Protein AF-A0A9P0NJ18-F1 (afdb_monomer)

Sequence (605 aa):
MSLKVFKEHAELFPIRDVPAVVAVFRRELEKKEPDLLLLSLVAGAIENTMTSVRPTTEVSVAVTTETNFDFDQAPLRLPDVELHIVEALYTKFYSVIKSSIDPLHFDERDGHASRELVKRVSDVIWNTLTRSYYKDRAHLQSMYSYLTGSKLDCFGVAFAVVAACQILGYNDVHLALSEDHAWVVFGPDGSENAEVTWHGKGNEDKRGQKIKDSGPGHRSWLYVNGHPVVCNRHMEVSALVSSINPSINQSNDALEVATLQKHLLWLLYDEGHLSKFPLALGNLGDLEELNATPGRPHCTILFEEAISAARIYYNDMFVYPYTYQGGYFYRHNMIKDAFASWANASQVISKYNFSKDDEELYKEMMDIAYELIPYSLKEMTCGKSRSILNNPQCYAYVLLIYDGLCLWEEDGTTPVLHIKWAKHFINSISKFDDSVRTRLIILEPKDSENDTDLIQDYHDNNMNNNNRPLPKEILNTIPGTEEETKSELHPGIEALTAACSERILNREFLLQGGGEPFVGSSDSLPIPTTTPQTPILETTIKDDEPETKIVLKSKKMRSMKDLLIAKKLNTQAISLQMSAQSQGGKRHAPRDTAEPISRRSRRNN

Mean predicted aligned error: 14.31 Å

InterPro domains:
  IPR007747 Menin [PF05053] (9-520)
  IPR007747 Menin [PF05053] (550-587)
  IPR007747 Menin [PTHR12693] (7-602)
  IPR007747 Menin [cd14456] (8-442)

pLDDT: mean 77.74, std 24.35, range [24.2, 98.56]

Nearest PDB structures (foldseek):
  6wnh-assembly1_A  TM=9.252E-01  e=2.766E-39  Homo sapiens
  6s2k-assembly2_B  TM=9.637E-01  e=8.657E-37  Homo sapiens
  3u85-assembly1_A  TM=9.269E-01  e=7.605E-37  Homo sapiens
  3u84-assembly3_B-2  TM=9.242E-01  e=2.240E-36  Homo sapiens
  3re2-assembly1_A  TM=9.455E-01  e=1.836E-34  Nematostella vectensis

Secondary structure (DSSP, 8-state):
-HHHHHHHHGGGPSEEEHHHHHHHHHHHHTSSS--HHHHHHHHHHHHHHHHHS-----------TTS---TTTS--EEEEE-HHHHHHHHHHHHHHHHHH--GGGSTTSTTPPPHHHHHHHHHHHHHHS-SS--TT-SS-SSHHHHHHHS---HHHHHHHHHHHHHHHT-TT-EEEE-SS-EEEEESTTS-EEE--S--TT-----TTPPP---STT---TTTGGG--EE--HHHHHHHHHHT---EEETTEE-HHHHHHHHHHHHHHHHTTTTTT-HHHHHHHHHHHHHSPPTTSPPHHHHHHHHHHHHHHHHTT--SHHHHHHHHHHHHTT-HHHHHHHHHHHHHHHTTS---TT-HHHHHHHHHIIIIIHHHHHHHHHHSS-TTTTT-HHHHHHHHHHHHHHHHHHTT-SS----HHHHHHHHHHHTTS-HHHHTTEEEEPP-----SS-SS-----------------------------------HHHHHHHHHHHS-PBPHHHHHHS-S-SBS---S--------------S----TT-SSEEEE--SHHHHHTHHHHHSSS--HHHHHHHHHT-SS----------------------

Solvent-accessible surface area (backbone atoms only — not comparable to full-atom values): 35773 Å² total; per-residue (Å²): 111,70,77,58,64,51,63,78,47,50,87,55,44,62,28,42,36,55,70,44,50,48,50,55,50,50,63,31,63,76,40,91,73,46,59,56,57,61,55,30,34,56,54,28,48,51,39,44,42,59,41,75,58,56,72,89,70,83,74,80,74,79,84,58,99,83,60,90,74,59,78,89,73,58,85,62,72,45,75,76,45,48,57,71,59,55,52,50,52,52,52,51,52,53,49,55,49,63,72,74,48,67,64,83,84,55,63,86,47,90,72,33,57,44,69,68,53,55,34,48,48,28,47,54,58,57,72,61,36,60,94,78,73,76,56,90,47,84,82,17,56,29,58,31,27,34,75,77,64,24,38,52,24,46,56,18,41,25,50,50,38,36,39,50,34,47,75,73,62,25,78,46,47,28,51,29,34,38,92,80,41,42,28,36,27,20,30,99,80,50,79,41,52,29,32,45,38,70,70,86,89,66,89,74,86,53,54,51,37,64,78,86,49,80,52,94,89,51,32,40,59,54,50,27,57,70,42,48,48,72,37,54,63,65,34,48,51,47,49,55,51,60,61,62,68,30,60,54,52,102,88,45,63,29,64,65,45,47,51,40,38,46,54,50,47,51,54,36,46,76,73,54,51,39,66,76,32,29,68,49,28,31,52,47,16,54,50,31,65,76,55,67,58,91,95,55,84,57,34,68,56,31,25,51,47,9,42,48,25,24,43,75,78,28,76,44,49,63,41,62,32,27,46,52,46,15,49,53,26,46,77,71,70,38,51,66,59,14,39,47,27,40,19,52,22,20,52,31,46,34,72,26,31,41,54,88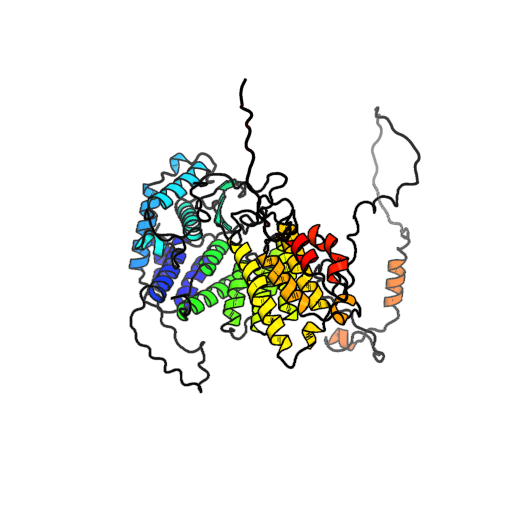,81,41,53,67,64,50,49,53,53,44,45,44,52,61,45,52,50,42,49,54,57,51,52,34,71,75,45,95,57,51,64,58,55,61,32,39,59,52,55,48,24,56,52,41,28,53,23,13,53,48,29,15,29,47,93,26,91,47,87,72,56,42,67,64,54,30,51,39,49,50,57,47,60,67,68,41,49,45,82,24,38,55,50,45,42,79,45,78,70,77,74,91,74,81,90,76,83,86,79,83,86,81,87,84,79,83,84,88,80,92,80,86,82,89,83,90,89,80,86,88,82,89,83,88,82,90,80,92,75,86,74,85,73,60,72,70,57,56,55,51,52,54,68,63,69,80,61,62,68,29,71,57,28,79,74,70,78,54,76,64,66,49,74,78,91,85,77,95,74,88,82,86,80,89,66,88,80,72,89,80,80,87,69,70,71,60,98,84,56,101,59,44,47,46,70,53,80,18,72,60,53,49,77,37,50,71,50,67,38,33,76,70,69,52,63,68,61,53,35,35,58,54,32,65,56,83,72,81,81,78,77,81,74,83,88,78,92,81,87,90,83,88,82,89,82,87,85,86,134

Foldseek 3Di:
DLVVLLVVLVVLAQPWALVSLLVLVLVQLVDQFRQLQLNLQVLLVQLCCLQPVDDPPPPPPPPDVPDPPPLVPDGPTTPGRGSVVSSVLVVVLLCLLCVQDDCVVQPPAVLWGDLVNLLSLLCSLVVQADPDDDQPDPSQQGSNCCSPPSGHHQNNSQLSSQSSCVSVVNLQWWWWDAPQHIWIFIDDVSPFTFRSGDADPDPDDRGSPGDDLDDVLAFDRRCLSVQTPTDHNLLSSLVSLLSQFQDNDPPDGRSRSLVSSLSNLVSCVVVVVCQLPLSSLLSNLVSCLVPNDPPDDHSLVSLVSSQVSCVPRRVSLHLVSLCSQLVSCLVVLVNLSSLVSLLSSLQSLLSHADDPSCVVVLVSLCCCLQPSLLVSLVVCVVDPNVVLLQALSSLVSLLSNLLSLLSNHPSHPDHSFALSSLVSSCSNLVSRALNSLQLAAADEDDPPPDPVPPDDPDDDDDDDDDDDDDDDDDDDDDDDDDDDDDDPDDPVVVVVVVVVVPFDFDPCCVPPVDDDGTPDDDDDDDDDDDDPDDPPDDPPPDVPDSGHYGYRDRPLSVVCSCQSSDNDHPSVVNSCSRNVDDDDDDPDDDDDDDDDDDDDDDDDD

Radius of gyration: 32.23 Å; Cα contacts (8 Å, |Δi|>4): 771; chains: 1; bounding box: 96×108×83 Å

Structure (mmCIF, N/CA/C/O backbone):
data_AF-A0A9P0NJ18-F1
#
_entry.id   AF-A0A9P0NJ18-F1
#
loop_
_atom_site.group_PDB
_atom_site.id
_atom_site.type_symbol
_atom_site.label_atom_id
_atom_site.label_alt_id
_atom_site.label_comp_id
_atom_site.label_asym_id
_atom_site.label_entity_id
_atom_site.label_seq_id
_atom_site.pdbx_PDB_ins_code
_atom_site.Cartn_x
_atom_site.Cartn_y
_atom_site.Cartn_z
_atom_site.occupancy
_atom_site.B_iso_or_equiv
_atom_site.auth_seq_id
_atom_site.auth_comp_id
_atom_site.auth_asym_id
_atom_site.auth_atom_id
_atom_site.pdbx_PDB_model_num
ATOM 1 N N . MET A 1 1 ? -21.931 -2.057 26.427 1.00 47.94 1 MET A N 1
ATOM 2 C CA . MET A 1 1 ? -21.297 -2.720 25.267 1.00 47.94 1 MET A CA 1
ATOM 3 C C . MET A 1 1 ? -19.837 -3.079 25.539 1.00 47.94 1 MET A C 1
ATOM 5 O O . MET A 1 1 ? -19.536 -4.248 25.353 1.00 47.94 1 MET A O 1
ATOM 9 N N . SER A 1 2 ? -18.977 -2.184 26.067 1.00 51.44 2 SER A N 1
ATOM 10 C CA . SER A 1 2 ? -17.549 -2.513 26.316 1.00 51.44 2 SER A CA 1
ATOM 11 C C . SER A 1 2 ? -17.340 -3.766 27.183 1.00 51.44 2 SER A C 1
ATOM 13 O O . SER A 1 2 ? -16.627 -4.674 26.778 1.00 51.44 2 SER A O 1
ATOM 15 N N . LEU A 1 3 ? -18.083 -3.910 28.287 1.00 53.59 3 LEU A N 1
ATOM 16 C CA . LEU A 1 3 ? -18.019 -5.094 29.161 1.00 53.59 3 LEU A CA 1
ATOM 17 C C . LEU A 1 3 ? -18.362 -6.433 28.477 1.00 53.59 3 LEU A C 1
ATOM 19 O O . LEU A 1 3 ? -18.061 -7.482 29.038 1.00 53.59 3 LEU A O 1
ATOM 23 N N . LYS A 1 4 ? -19.046 -6.435 27.322 1.00 62.19 4 LYS A N 1
ATOM 24 C CA . LYS A 1 4 ? -19.373 -7.673 26.593 1.00 62.19 4 LYS A CA 1
ATOM 25 C C . LYS A 1 4 ? -18.218 -8.091 25.681 1.00 62.19 4 LYS A C 1
ATOM 27 O O . LYS A 1 4 ? -17.843 -9.254 25.716 1.00 62.19 4 LYS A O 1
ATOM 32 N N . VAL A 1 5 ? -17.621 -7.127 24.974 1.00 66.69 5 VAL A N 1
ATOM 33 C CA . VAL A 1 5 ? -16.453 -7.338 24.100 1.00 66.69 5 VAL A CA 1
ATOM 34 C C . VAL A 1 5 ? -15.298 -7.952 24.894 1.00 66.69 5 VAL A C 1
ATOM 36 O O . VAL A 1 5 ? -14.752 -8.974 24.502 1.00 66.69 5 VAL A O 1
ATOM 39 N N . PHE A 1 6 ? -14.982 -7.407 26.073 1.00 72.19 6 PHE A N 1
ATOM 40 C CA . PHE A 1 6 ? -13.834 -7.880 26.857 1.00 72.19 6 PHE A CA 1
ATOM 41 C C . PHE A 1 6 ? -14.056 -9.208 27.585 1.00 72.19 6 PHE A C 1
ATOM 43 O O . PHE A 1 6 ? -13.096 -9.939 27.811 1.00 72.19 6 PHE A O 1
ATOM 50 N N . LYS A 1 7 ? -15.303 -9.576 27.914 1.00 73.25 7 LYS A N 1
ATOM 51 C CA . LYS A 1 7 ? -15.598 -10.882 28.534 1.00 73.25 7 LYS A CA 1
ATOM 52 C C . LYS A 1 7 ? -15.273 -12.054 27.615 1.00 73.25 7 LYS A C 1
ATOM 54 O O . LYS A 1 7 ? -14.872 -13.101 28.107 1.00 73.25 7 LYS A O 1
ATOM 59 N N . GLU A 1 8 ? -15.442 -11.871 26.311 1.00 78.31 8 GLU A N 1
ATOM 60 C CA . GLU A 1 8 ? -15.201 -12.909 25.304 1.00 78.31 8 GLU A CA 1
ATOM 61 C C . GLU A 1 8 ? -13.709 -13.190 25.099 1.00 78.31 8 GLU A C 1
ATOM 63 O O . GLU A 1 8 ? -13.352 -14.273 24.648 1.00 78.31 8 GLU A O 1
ATOM 68 N N . HIS A 1 9 ? -12.837 -12.251 25.474 1.00 81.19 9 HIS A N 1
ATOM 69 C CA . HIS A 1 9 ? -11.384 -12.376 25.323 1.00 81.19 9 HIS A CA 1
ATOM 70 C C . HIS A 1 9 ? -10.638 -12.494 26.641 1.00 81.19 9 HIS A C 1
ATOM 72 O O . HIS A 1 9 ? -9.441 -12.738 26.620 1.00 81.19 9 HIS A O 1
ATOM 78 N N . ALA A 1 10 ? -11.310 -12.345 27.785 1.00 80.75 10 ALA A N 1
ATOM 79 C CA . ALA A 1 10 ? -10.656 -12.252 29.089 1.00 80.75 10 ALA A CA 1
ATOM 80 C C . ALA A 1 10 ? -9.721 -13.434 29.405 1.00 80.75 10 ALA A C 1
ATOM 82 O O . ALA A 1 10 ? -8.716 -13.245 30.079 1.00 80.75 10 ALA A O 1
ATOM 83 N N . GLU A 1 11 ? -10.027 -14.627 28.891 1.00 86.69 11 GLU A N 1
ATOM 84 C CA . GLU A 1 11 ? -9.198 -15.831 29.046 1.00 86.69 11 GLU A CA 1
ATOM 85 C C . GLU A 1 11 ? -7.897 -15.818 28.225 1.00 86.69 11 GLU A C 1
ATOM 87 O O . GLU A 1 11 ? -6.967 -16.549 28.552 1.00 86.69 11 GLU A O 1
ATOM 92 N N . LEU A 1 12 ? -7.826 -15.001 27.169 1.00 86.19 12 LEU A N 1
ATOM 93 C CA . LEU A 1 12 ? -6.654 -14.857 26.299 1.00 86.19 12 LEU A CA 1
ATOM 94 C C . LEU A 1 12 ? -5.665 -13.805 26.824 1.00 86.19 12 LEU A C 1
ATOM 96 O O . LEU A 1 12 ? -4.572 -13.661 26.281 1.00 86.19 12 LEU A O 1
ATOM 100 N N . PHE A 1 13 ? -6.047 -13.064 27.867 1.00 88.44 13 PHE A N 1
ATOM 101 C CA . PHE A 1 13 ? -5.213 -12.050 28.497 1.00 88.44 13 PHE A CA 1
ATOM 102 C C . PHE A 1 13 ? -4.613 -12.560 29.822 1.00 88.44 13 PHE A C 1
ATOM 104 O O . PHE A 1 13 ? -5.271 -13.304 30.553 1.00 88.44 13 PHE A O 1
ATOM 111 N N . PRO A 1 14 ? -3.394 -12.121 30.188 1.00 88.44 14 PRO A N 1
ATOM 112 C CA . PRO A 1 14 ? -2.532 -11.200 29.445 1.00 88.44 14 PRO A CA 1
ATOM 113 C C . PRO A 1 14 ? -1.893 -11.865 28.219 1.00 88.44 14 PRO A C 1
ATOM 115 O O . PRO A 1 14 ? -1.488 -13.026 28.265 1.00 88.44 14 PRO A O 1
ATOM 118 N N . ILE A 1 15 ? -1.775 -11.104 27.132 1.00 89.88 15 ILE A N 1
ATOM 119 C CA . ILE A 1 15 ? -1.118 -11.570 25.906 1.00 89.88 15 ILE A CA 1
ATOM 120 C C . ILE A 1 15 ? 0.392 -11.503 26.127 1.00 89.88 15 ILE A C 1
ATOM 122 O O . ILE A 1 15 ? 0.908 -10.451 26.501 1.00 89.88 15 ILE A O 1
ATOM 126 N N . ARG A 1 16 ? 1.092 -12.620 25.901 1.00 88.81 16 ARG A N 1
ATOM 127 C CA . ARG A 1 16 ? 2.536 -12.763 26.184 1.00 88.81 16 ARG A CA 1
ATOM 128 C C . ARG A 1 16 ? 3.363 -13.309 25.026 1.00 88.81 16 ARG A C 1
ATOM 130 O O . ARG A 1 16 ? 4.591 -13.290 25.085 1.00 88.81 16 ARG A O 1
ATOM 137 N N . ASP A 1 17 ? 2.709 -13.804 23.987 1.00 89.62 17 ASP A N 1
ATOM 138 C CA . ASP A 1 17 ? 3.349 -14.433 22.842 1.00 89.62 17 ASP A CA 1
ATOM 139 C C . ASP A 1 17 ? 2.525 -14.213 21.565 1.00 89.62 17 ASP A C 1
ATOM 141 O O . ASP A 1 17 ? 1.375 -13.762 21.603 1.00 89.62 17 ASP A O 1
ATOM 145 N N . VAL A 1 18 ? 3.146 -14.485 20.417 1.00 91.38 18 VAL A N 1
ATOM 146 C CA . VAL A 1 18 ? 2.507 -14.348 19.100 1.00 91.38 18 VAL A CA 1
ATOM 147 C C . VAL A 1 18 ? 1.265 -15.248 18.969 1.00 91.38 18 VAL A C 1
ATOM 149 O O . VAL A 1 18 ? 0.233 -14.737 18.527 1.00 91.38 18 VAL A O 1
ATOM 152 N N . PRO A 1 19 ? 1.282 -16.537 19.380 1.00 92.12 19 PRO A N 1
ATOM 153 C CA . PRO A 1 19 ? 0.093 -17.389 19.332 1.00 92.12 19 PRO A CA 1
ATOM 154 C C . PRO A 1 19 ? -1.127 -16.820 20.067 1.00 92.12 19 PRO A C 1
ATOM 156 O O . PRO A 1 19 ? -2.241 -16.929 19.552 1.00 92.12 19 PRO A O 1
ATOM 159 N N . ALA A 1 20 ? -0.943 -16.177 21.224 1.00 92.00 20 ALA A N 1
ATOM 160 C CA . ALA A 1 20 ? -2.027 -15.530 21.959 1.00 92.00 20 ALA A CA 1
ATOM 161 C C . ALA A 1 20 ? -2.636 -14.359 21.170 1.00 92.00 20 ALA A C 1
ATOM 163 O O . ALA A 1 20 ? -3.860 -14.234 21.117 1.00 92.00 20 ALA A O 1
ATOM 164 N N . VAL A 1 21 ? -1.819 -13.545 20.488 1.00 94.50 21 VAL A N 1
ATOM 165 C CA . VAL A 1 21 ? -2.330 -12.481 19.598 1.00 94.50 21 VAL A CA 1
ATOM 166 C C . VAL A 1 21 ? -3.122 -13.084 18.442 1.00 94.50 21 VAL A C 1
ATOM 168 O O . VAL A 1 21 ? -4.246 -12.665 18.172 1.00 94.50 21 VAL A O 1
ATOM 171 N N . VAL A 1 22 ? -2.565 -14.104 17.787 1.00 95.44 22 VAL A N 1
ATOM 172 C CA . VAL A 1 22 ? -3.220 -14.817 16.680 1.00 95.44 22 VAL A CA 1
ATOM 173 C C . VAL A 1 22 ? -4.558 -15.412 17.134 1.00 95.44 22 VAL A C 1
ATOM 175 O O . VAL A 1 22 ? -5.523 -15.381 16.375 1.00 95.44 22 VAL A O 1
ATOM 178 N N . ALA A 1 23 ? -4.659 -15.909 18.370 1.00 94.56 23 ALA A N 1
ATOM 179 C CA . ALA A 1 23 ? -5.909 -16.418 18.931 1.00 94.56 23 ALA A CA 1
ATOM 180 C C . ALA A 1 23 ? -6.977 -15.322 19.099 1.00 94.56 23 ALA A C 1
ATOM 182 O O . ALA A 1 23 ? -8.139 -15.565 18.772 1.00 94.56 23 ALA A O 1
ATOM 183 N N . VAL A 1 24 ? -6.592 -14.118 19.545 1.00 94.94 24 VAL A N 1
ATOM 184 C CA . VAL A 1 24 ? -7.504 -12.959 19.622 1.00 94.94 24 VAL A CA 1
ATOM 185 C C . VAL A 1 24 ? -8.003 -12.576 18.228 1.00 94.94 24 VAL A C 1
ATOM 187 O O . VAL A 1 24 ? -9.208 -12.429 18.030 1.00 94.94 24 VAL A O 1
ATOM 190 N N . PHE A 1 25 ? -7.099 -12.477 17.249 1.00 97.19 25 PHE A N 1
ATOM 191 C CA . PHE A 1 25 ? -7.460 -12.156 15.865 1.00 97.19 25 PHE A CA 1
ATOM 192 C C . PHE A 1 25 ? -8.375 -13.217 15.254 1.00 97.19 25 PHE A C 1
ATOM 194 O O . PHE A 1 25 ? -9.401 -12.868 14.684 1.00 97.19 25 PHE A O 1
ATOM 201 N N . ARG A 1 26 ? -8.065 -14.507 15.428 1.00 96.38 26 ARG A N 1
ATOM 202 C CA . ARG A 1 26 ? -8.901 -15.610 14.931 1.00 96.38 26 ARG A CA 1
ATOM 203 C C . ARG A 1 26 ? -10.323 -15.536 15.488 1.00 96.38 26 ARG A C 1
ATOM 205 O O . ARG A 1 26 ? -11.277 -15.597 14.724 1.00 96.38 26 ARG A O 1
ATOM 212 N N . ARG A 1 27 ? -10.464 -15.322 16.800 1.00 94.94 27 ARG A N 1
ATOM 213 C CA . ARG A 1 27 ? -11.774 -15.210 17.461 1.00 94.94 27 ARG A CA 1
ATOM 214 C C . ARG A 1 27 ? -12.592 -14.017 16.965 1.00 94.94 27 ARG A C 1
ATOM 216 O O . ARG A 1 27 ? -13.815 -14.095 16.912 1.00 94.94 27 ARG A O 1
ATOM 223 N N . GLU A 1 28 ? -11.942 -12.908 16.625 1.00 95.38 28 GLU A N 1
ATOM 224 C CA . GLU A 1 28 ? -12.626 -11.764 16.016 1.00 95.38 28 GLU A CA 1
ATOM 225 C C . GLU A 1 28 ? -12.981 -12.010 14.546 1.00 95.38 28 GLU A C 1
ATOM 227 O O . GLU A 1 28 ? -14.068 -11.628 14.124 1.00 95.38 28 GLU A O 1
ATOM 232 N N . LEU A 1 29 ? -12.127 -12.690 13.776 1.00 96.31 29 LEU A N 1
ATOM 233 C CA . LEU A 1 29 ? -12.379 -12.996 12.362 1.00 96.31 29 LEU A CA 1
ATOM 234 C C . LEU A 1 29 ? -13.546 -13.977 12.154 1.00 96.31 29 LEU A C 1
ATOM 236 O O . LEU A 1 29 ? -14.229 -13.893 11.136 1.00 96.31 29 LEU A O 1
ATOM 240 N N . GLU A 1 30 ? -13.852 -14.830 13.137 1.00 95.12 30 GLU A N 1
ATOM 241 C CA . GLU A 1 30 ? -15.068 -15.666 13.149 1.00 95.12 30 GLU A CA 1
ATOM 242 C C . GLU A 1 30 ? -16.368 -14.837 13.174 1.00 95.12 30 GLU A C 1
ATOM 244 O O . GLU A 1 30 ? -17.448 -15.328 12.825 1.00 95.12 30 GLU A O 1
ATOM 249 N N . LYS A 1 31 ? -16.298 -13.568 13.595 1.00 94.50 31 LYS A N 1
ATOM 250 C CA . LYS A 1 31 ? -17.449 -12.665 13.637 1.00 94.50 31 LYS A CA 1
ATOM 251 C C . LYS A 1 31 ? -17.672 -12.033 12.269 1.00 94.50 31 LYS A C 1
ATOM 253 O O . LYS A 1 31 ? -16.750 -11.749 11.513 1.00 94.50 31 LYS A O 1
ATOM 258 N N . LYS A 1 32 ? -18.937 -11.710 11.984 1.00 93.69 32 LYS A N 1
ATOM 259 C CA . LYS A 1 32 ? -19.291 -10.898 10.810 1.00 93.69 32 LYS A CA 1
ATOM 260 C C . LYS A 1 32 ? -18.709 -9.478 10.896 1.00 93.69 32 LYS A C 1
ATOM 262 O O . LYS A 1 32 ? -18.342 -8.905 9.880 1.00 93.69 32 LYS A O 1
ATOM 267 N N . GLU A 1 33 ? -18.653 -8.934 12.108 1.00 94.62 33 GLU A N 1
ATOM 268 C CA . GLU A 1 33 ? -18.155 -7.593 12.420 1.00 94.62 33 GLU A CA 1
ATOM 269 C C . GLU A 1 33 ? -17.003 -7.724 13.433 1.00 94.62 33 GLU A C 1
ATOM 271 O O . GLU A 1 33 ? -17.254 -7.601 14.637 1.00 94.62 33 GLU A O 1
ATOM 276 N N . PRO A 1 34 ? -15.771 -8.049 12.990 1.00 96.31 34 PRO A N 1
ATOM 277 C CA . PRO A 1 34 ? -14.590 -8.003 13.851 1.00 96.31 34 PRO A CA 1
ATOM 278 C C . PRO A 1 34 ? -14.403 -6.595 14.432 1.00 96.31 34 PRO A C 1
ATOM 280 O O . PRO A 1 34 ? -14.546 -5.596 13.721 1.00 96.31 34 PRO A O 1
ATOM 283 N N . ASP A 1 35 ? -14.074 -6.500 15.719 1.00 96.62 35 ASP A N 1
ATOM 284 C CA . ASP A 1 35 ? -13.876 -5.222 16.406 1.00 96.62 35 ASP A CA 1
ATOM 285 C C . ASP A 1 35 ? -12.525 -4.596 16.019 1.00 96.62 35 ASP A C 1
ATOM 287 O O . ASP A 1 35 ? -11.457 -4.962 16.524 1.00 96.62 35 ASP A O 1
ATOM 291 N N . LEU A 1 36 ? -12.579 -3.616 15.113 1.00 97.69 36 LEU A N 1
ATOM 292 C CA . LEU A 1 36 ? -11.397 -2.952 14.562 1.00 97.69 36 LEU A CA 1
ATOM 293 C C . LEU A 1 36 ? -10.596 -2.205 15.632 1.00 97.69 36 LEU A C 1
ATOM 295 O O . LEU A 1 36 ? -9.364 -2.157 15.576 1.00 97.69 36 LEU A O 1
ATOM 299 N N . LEU A 1 37 ? -11.286 -1.618 16.615 1.00 97.12 37 LEU A N 1
ATOM 300 C CA . LEU A 1 37 ? -10.643 -0.872 17.687 1.00 97.12 37 LEU A CA 1
ATOM 301 C C . LEU A 1 37 ? -9.856 -1.820 18.589 1.00 97.12 37 LEU A C 1
ATOM 303 O O . LEU A 1 37 ? -8.693 -1.547 18.873 1.00 97.12 37 LEU A O 1
ATOM 307 N N . LEU A 1 38 ? -10.458 -2.932 19.015 1.00 96.50 38 LEU A N 1
ATOM 308 C CA . LEU A 1 38 ? -9.786 -3.933 19.842 1.00 96.50 38 LEU A CA 1
ATOM 309 C C . LEU A 1 38 ? -8.513 -4.448 19.162 1.00 96.50 38 LEU A C 1
ATOM 311 O O . LEU A 1 38 ? -7.436 -4.403 19.761 1.00 96.50 38 LEU A O 1
ATOM 315 N N . LEU A 1 39 ? -8.630 -4.895 17.910 1.00 97.69 39 LEU A N 1
ATOM 316 C CA . LEU A 1 39 ? -7.511 -5.466 17.160 1.00 97.69 39 LEU A CA 1
ATOM 317 C C . LEU A 1 39 ? -6.391 -4.440 16.945 1.00 97.69 39 LEU A C 1
ATOM 319 O O . LEU A 1 39 ? -5.215 -4.756 17.143 1.00 97.69 39 LEU A O 1
ATOM 323 N N . SER A 1 40 ? -6.743 -3.190 16.628 1.00 98.19 40 SER A N 1
ATOM 324 C CA . SER A 1 40 ? -5.768 -2.109 16.448 1.00 98.19 40 SER A CA 1
ATOM 325 C C . SER A 1 40 ? -5.072 -1.712 17.752 1.00 98.19 40 SER A C 1
ATOM 327 O O . SER A 1 40 ? -3.885 -1.381 17.741 1.00 98.19 40 SER A O 1
ATOM 329 N N . LEU A 1 41 ? -5.766 -1.781 18.894 1.00 97.38 41 LEU A N 1
ATOM 330 C CA . LEU A 1 41 ? -5.156 -1.535 20.203 1.00 97.38 41 LEU A CA 1
ATOM 331 C C . LEU A 1 41 ? -4.170 -2.631 20.594 1.00 97.38 41 LEU A C 1
ATOM 333 O O . LEU A 1 41 ? -3.095 -2.309 21.094 1.00 97.38 41 LEU A O 1
ATOM 337 N N . VAL A 1 42 ? -4.513 -3.899 20.358 1.00 96.19 42 VAL A N 1
ATOM 338 C CA . VAL A 1 42 ? -3.636 -5.036 20.672 1.00 96.19 42 VAL A CA 1
ATOM 339 C C . VAL A 1 42 ? -2.381 -5.009 19.801 1.00 96.19 42 VAL A C 1
ATOM 341 O O . VAL A 1 42 ? -1.273 -5.001 20.338 1.00 96.19 42 VAL A O 1
ATOM 344 N N . ALA A 1 43 ? -2.536 -4.930 18.475 1.00 96.25 43 ALA A N 1
ATOM 345 C CA . ALA A 1 43 ? -1.399 -4.881 17.555 1.00 96.25 43 ALA A CA 1
ATOM 346 C C . ALA A 1 43 ? -0.533 -3.633 17.794 1.00 96.25 43 ALA A C 1
ATOM 348 O O . ALA A 1 43 ? 0.688 -3.735 17.917 1.00 96.25 43 ALA A O 1
ATOM 349 N N . GLY A 1 44 ? -1.167 -2.467 17.953 1.00 95.81 44 GLY A N 1
ATOM 350 C CA . GLY A 1 44 ? -0.471 -1.205 18.191 1.00 95.81 44 GLY A CA 1
ATOM 351 C C . GLY A 1 44 ? 0.277 -1.151 19.525 1.00 95.81 44 GLY A C 1
ATOM 352 O O . GLY A 1 44 ? 1.353 -0.559 19.585 1.00 95.81 44 GLY A O 1
ATOM 353 N N . ALA A 1 45 ? -0.243 -1.784 20.584 1.00 94.81 45 ALA A N 1
ATOM 354 C CA . ALA A 1 45 ? 0.448 -1.869 21.872 1.00 94.81 45 ALA A CA 1
ATOM 355 C C . ALA A 1 45 ? 1.757 -2.661 21.765 1.00 94.81 45 ALA A C 1
ATOM 357 O O . ALA A 1 45 ? 2.781 -2.237 22.308 1.00 94.81 45 ALA A O 1
ATOM 358 N N . ILE A 1 46 ? 1.732 -3.788 21.048 1.00 93.88 46 ILE A N 1
ATOM 359 C CA . ILE A 1 46 ? 2.910 -4.636 20.837 1.00 93.88 46 ILE A CA 1
ATOM 360 C C . ILE A 1 46 ? 3.923 -3.909 19.960 1.00 93.88 46 ILE A C 1
ATOM 362 O O . ILE A 1 46 ? 5.076 -3.777 20.365 1.00 93.88 46 ILE A O 1
ATOM 366 N N . GLU A 1 47 ? 3.487 -3.388 18.808 1.00 94.62 47 GLU A N 1
ATOM 367 C CA . GLU A 1 47 ? 4.357 -2.654 17.889 1.00 94.62 47 GLU A CA 1
ATOM 368 C C . GLU A 1 47 ? 5.058 -1.503 18.613 1.00 94.62 47 GLU A C 1
ATOM 370 O O . GLU A 1 47 ? 6.284 -1.465 18.671 1.00 94.62 47 GLU A O 1
ATOM 375 N N . ASN A 1 48 ? 4.296 -0.605 19.245 1.00 92.00 48 ASN A N 1
ATOM 376 C CA . ASN A 1 48 ? 4.862 0.590 19.861 1.00 92.00 48 ASN A CA 1
ATOM 377 C C . ASN A 1 48 ? 5.839 0.249 20.996 1.00 92.00 48 ASN A C 1
ATOM 379 O O . ASN A 1 48 ? 6.906 0.854 21.107 1.00 92.00 48 ASN A O 1
ATOM 383 N N . THR A 1 49 ? 5.518 -0.756 21.812 1.00 90.62 49 THR A N 1
ATOM 384 C CA . THR A 1 49 ? 6.404 -1.188 22.901 1.00 90.62 49 THR A CA 1
ATOM 385 C C . THR A 1 49 ? 7.705 -1.787 22.360 1.00 90.62 49 THR A C 1
ATOM 387 O O . THR A 1 49 ? 8.778 -1.511 22.900 1.00 90.62 49 THR A O 1
ATOM 390 N N . MET A 1 50 ? 7.633 -2.557 21.272 1.00 88.75 50 MET A N 1
ATOM 391 C CA . MET A 1 50 ? 8.775 -3.278 20.700 1.00 88.75 50 MET A CA 1
ATOM 392 C C . MET A 1 50 ? 9.639 -2.449 19.747 1.00 88.75 50 MET A C 1
ATOM 394 O O . MET A 1 50 ? 10.802 -2.807 19.546 1.00 88.75 50 MET A O 1
ATOM 398 N N . THR A 1 51 ? 9.124 -1.347 19.198 1.00 86.38 51 THR A N 1
ATOM 399 C CA . THR A 1 51 ? 9.875 -0.464 18.286 1.00 86.38 51 THR A CA 1
ATOM 400 C C . THR A 1 51 ? 10.243 0.877 18.914 1.00 86.38 51 THR A C 1
ATOM 402 O O . THR A 1 51 ? 11.336 1.384 18.676 1.00 86.38 51 THR A O 1
ATOM 405 N N . SER A 1 52 ? 9.379 1.449 19.760 1.00 78.06 52 SER A N 1
ATOM 406 C CA . SER A 1 52 ? 9.558 2.809 20.291 1.00 78.06 52 SER A CA 1
ATOM 407 C C . SER A 1 52 ? 10.057 2.862 21.738 1.00 78.06 52 SER A C 1
ATOM 409 O O . SER A 1 52 ? 10.683 3.852 22.116 1.00 78.06 52 SER A O 1
ATOM 411 N N . VAL A 1 53 ? 9.782 1.839 22.560 1.00 67.44 53 VAL A N 1
ATOM 412 C CA . VAL A 1 53 ? 9.981 1.892 24.029 1.00 67.44 53 VAL A CA 1
ATOM 413 C C . VAL A 1 53 ? 10.776 0.695 24.570 1.00 67.44 53 VAL A C 1
ATOM 415 O O . VAL A 1 53 ? 10.752 0.472 25.775 1.00 67.44 53 VAL A O 1
ATOM 418 N N . ARG A 1 54 ? 11.483 -0.069 23.713 1.00 63.50 54 ARG A N 1
ATOM 419 C CA . ARG A 1 54 ? 12.111 -1.361 24.073 1.00 63.50 54 ARG A CA 1
ATOM 420 C C . ARG A 1 54 ? 12.627 -1.376 25.516 1.00 63.50 54 ARG A C 1
ATOM 422 O O . ARG A 1 54 ? 13.580 -0.648 25.820 1.00 63.50 54 ARG A O 1
ATOM 429 N N . PRO A 1 55 ? 12.036 -2.201 26.403 1.00 52.34 55 PRO A N 1
ATOM 430 C CA . PRO A 1 55 ? 12.652 -2.479 27.684 1.00 52.34 55 PRO A CA 1
ATOM 431 C C . PRO A 1 55 ? 14.062 -2.982 27.393 1.00 52.34 55 PRO A C 1
ATOM 433 O O . PRO A 1 55 ? 14.251 -3.832 26.523 1.00 52.34 55 PRO A O 1
ATOM 436 N N . THR A 1 56 ? 15.062 -2.452 28.088 1.00 43.53 56 THR A N 1
ATOM 437 C CA . THR A 1 56 ? 16.424 -2.989 28.080 1.00 43.53 56 THR A CA 1
ATOM 438 C C . THR A 1 56 ? 16.427 -4.358 28.761 1.00 43.53 56 THR A C 1
ATOM 440 O O . THR A 1 56 ? 16.949 -4.525 29.858 1.00 43.53 56 THR A O 1
ATOM 443 N N . THR A 1 57 ? 15.783 -5.348 28.158 1.00 43.12 57 THR A N 1
ATOM 444 C CA . THR A 1 57 ? 16.067 -6.752 28.405 1.00 43.12 57 THR A CA 1
ATOM 445 C C . THR A 1 57 ? 17.162 -7.121 27.429 1.00 43.12 57 THR A C 1
ATOM 447 O O . THR A 1 57 ? 16.907 -7.437 26.270 1.00 43.12 57 THR A O 1
ATOM 450 N N . GLU A 1 58 ? 18.398 -7.001 27.907 1.00 38.25 58 GLU A N 1
ATOM 451 C CA . GLU A 1 58 ? 19.572 -7.616 27.304 1.00 38.25 58 GLU A CA 1
ATOM 452 C C . GLU A 1 58 ? 19.326 -9.126 27.197 1.00 38.25 58 GLU A C 1
ATOM 454 O O . GLU A 1 58 ? 19.656 -9.896 28.094 1.00 38.25 58 GLU A O 1
ATOM 459 N N . VAL A 1 59 ? 18.724 -9.571 26.099 1.00 39.84 59 VAL A N 1
ATOM 460 C CA . VAL A 1 59 ? 18.984 -10.917 25.604 1.00 39.84 59 VAL A CA 1
ATOM 461 C C . VAL A 1 59 ? 20.108 -10.744 24.603 1.00 39.84 59 VAL A C 1
ATOM 463 O O . VAL A 1 59 ? 19.897 -10.516 23.414 1.00 39.84 59 VAL A O 1
ATOM 466 N N . SER A 1 60 ? 21.333 -10.759 25.119 1.00 32.16 60 SER A N 1
ATOM 467 C CA . SER A 1 60 ? 22.541 -10.910 24.323 1.00 32.16 60 SER A CA 1
ATOM 468 C C . SER A 1 60 ? 22.504 -12.297 23.684 1.00 32.16 60 SER A C 1
ATOM 470 O O . SER A 1 60 ? 23.054 -13.267 24.200 1.00 32.16 60 SER A O 1
ATOM 472 N N . VAL A 1 61 ? 21.813 -12.405 22.549 1.00 39.06 61 VAL A N 1
ATOM 473 C CA . VAL A 1 61 ? 21.976 -13.546 21.656 1.00 39.06 61 VAL A CA 1
ATOM 474 C C . VAL A 1 61 ? 23.366 -13.396 21.054 1.00 39.06 61 VAL A C 1
ATOM 476 O O . VAL A 1 61 ? 23.605 -12.556 20.187 1.00 39.06 61 VAL A O 1
ATOM 479 N N . ALA A 1 62 ? 24.321 -14.155 21.588 1.00 30.47 62 ALA A N 1
ATOM 480 C CA . ALA A 1 62 ? 25.639 -14.284 20.997 1.00 30.47 62 ALA A CA 1
ATOM 481 C C . ALA A 1 62 ? 25.472 -14.947 19.625 1.00 30.47 62 ALA A C 1
ATOM 483 O O . ALA A 1 62 ? 25.371 -16.167 19.524 1.00 30.47 62 ALA A O 1
ATOM 484 N N . VAL A 1 63 ? 25.405 -14.136 18.571 1.00 34.88 63 VAL A N 1
ATOM 485 C CA . VAL A 1 63 ? 25.481 -14.616 17.192 1.00 34.88 63 VAL A CA 1
ATOM 486 C C . VAL A 1 63 ? 26.919 -15.075 16.964 1.00 34.88 63 VAL A C 1
ATOM 488 O O . VAL A 1 63 ? 27.796 -14.284 16.622 1.00 34.88 63 VAL A O 1
ATOM 491 N N . THR A 1 64 ? 27.195 -16.352 17.219 1.00 35.03 64 THR A N 1
ATOM 492 C CA . THR A 1 64 ? 28.385 -17.014 16.688 1.00 35.03 64 THR A CA 1
ATOM 493 C C . THR A 1 64 ? 28.048 -17.524 15.293 1.00 35.03 64 THR A C 1
ATOM 495 O O . THR A 1 64 ? 27.007 -18.134 15.060 1.00 35.03 64 THR A O 1
ATOM 498 N N . THR A 1 65 ? 28.940 -17.256 14.345 1.00 37.47 65 THR A N 1
ATOM 499 C CA . THR A 1 65 ? 28.810 -17.495 12.897 1.00 37.47 65 THR A CA 1
ATOM 500 C C . THR A 1 65 ? 28.658 -18.967 12.476 1.00 37.47 65 THR A C 1
ATOM 502 O O . THR A 1 65 ? 28.766 -19.266 11.294 1.00 37.47 65 THR A O 1
ATOM 505 N N . GLU A 1 66 ? 28.422 -19.896 13.406 1.00 35.69 66 GLU A N 1
ATOM 506 C CA . GLU A 1 66 ? 28.459 -21.345 13.152 1.00 35.69 66 GLU A CA 1
ATOM 507 C C . GLU A 1 66 ? 27.270 -22.130 13.734 1.00 35.69 66 GLU A C 1
ATOM 509 O O . GLU A 1 66 ? 27.303 -23.358 13.778 1.00 35.69 66 GLU A O 1
ATOM 514 N N . THR A 1 67 ? 26.184 -21.466 14.137 1.00 35.50 67 THR A N 1
ATOM 515 C CA . THR A 1 67 ? 24.932 -22.166 14.471 1.00 35.50 67 THR A CA 1
ATOM 516 C C . THR A 1 67 ? 23.813 -21.688 13.559 1.00 35.50 67 THR A C 1
ATOM 518 O O . THR A 1 67 ? 23.521 -20.497 13.520 1.00 35.50 67 THR A O 1
ATOM 521 N N . ASN A 1 68 ? 23.201 -22.616 12.814 1.00 39.16 68 ASN A N 1
ATOM 522 C CA . ASN A 1 68 ? 21.905 -22.400 12.175 1.00 39.16 68 ASN A CA 1
ATOM 523 C C . ASN A 1 68 ? 20.911 -22.046 13.287 1.00 39.16 68 ASN A C 1
ATOM 525 O O . ASN A 1 68 ? 20.428 -22.932 13.992 1.00 39.16 68 ASN A O 1
ATOM 529 N N . PHE A 1 69 ? 20.690 -20.752 13.501 1.00 42.12 69 PHE A N 1
ATOM 530 C CA . PHE A 1 69 ? 19.705 -20.264 14.449 1.00 42.12 69 PHE A CA 1
ATOM 531 C C . PHE A 1 69 ? 18.334 -20.557 13.843 1.00 42.12 69 PHE A C 1
ATOM 533 O O . PHE A 1 69 ? 17.956 -19.957 12.839 1.00 42.12 69 PHE A O 1
ATOM 540 N N . ASP A 1 70 ? 17.636 -21.542 14.400 1.00 45.44 70 ASP A N 1
ATOM 541 C CA . ASP A 1 70 ? 16.289 -21.887 13.963 1.00 45.44 70 ASP A CA 1
ATOM 542 C C . ASP A 1 70 ? 15.323 -20.821 14.500 1.00 45.44 70 ASP A C 1
ATOM 544 O O . ASP A 1 70 ? 14.944 -20.834 15.677 1.00 45.44 70 ASP A O 1
ATOM 548 N N . PHE A 1 71 ? 15.003 -19.838 13.651 1.00 51.19 71 PHE A N 1
ATOM 549 C CA . PHE A 1 71 ? 14.132 -18.702 13.972 1.00 51.19 71 PHE A CA 1
ATOM 550 C C . PHE A 1 71 ? 12.744 -19.144 14.464 1.00 51.19 71 PHE A C 1
ATOM 552 O O . PHE A 1 71 ? 12.122 -18.411 15.232 1.00 51.19 71 PHE A O 1
ATOM 559 N N . ASP A 1 72 ? 12.299 -20.348 14.095 1.00 48.16 72 ASP A N 1
ATOM 560 C CA . ASP A 1 72 ? 10.994 -20.899 14.471 1.00 48.16 72 ASP A CA 1
ATOM 561 C C . ASP A 1 72 ? 10.976 -21.531 15.881 1.00 48.16 72 ASP A C 1
ATOM 563 O O . ASP A 1 72 ? 9.902 -21.799 16.422 1.00 48.16 72 ASP A O 1
ATOM 567 N N . GLN A 1 73 ? 12.138 -21.753 16.516 1.00 48.50 73 GLN A N 1
ATOM 568 C CA . GLN A 1 73 ? 12.237 -22.434 17.821 1.00 48.50 73 GLN A CA 1
ATOM 569 C C . GLN A 1 73 ? 12.561 -21.518 19.009 1.00 48.50 73 GLN A C 1
ATOM 571 O O . GLN A 1 73 ? 12.487 -21.957 20.160 1.00 48.50 73 GLN A O 1
ATOM 576 N N . ALA A 1 74 ? 12.906 -20.249 18.777 1.00 51.84 74 ALA A N 1
ATOM 577 C CA . ALA A 1 74 ? 13.108 -19.298 19.866 1.00 51.84 74 ALA A CA 1
ATOM 578 C C . ALA A 1 74 ? 11.744 -18.755 20.338 1.00 51.84 74 ALA A C 1
ATOM 580 O O . ALA A 1 74 ? 11.044 -18.125 19.545 1.00 51.84 74 ALA A O 1
ATOM 581 N N . PRO A 1 75 ? 11.334 -18.946 21.610 1.00 58.78 75 PRO A N 1
ATOM 582 C CA . PRO A 1 75 ? 10.101 -18.351 22.108 1.00 58.78 75 PRO A CA 1
ATOM 583 C C . PRO A 1 75 ? 10.268 -16.827 22.164 1.00 58.78 75 PRO A C 1
ATOM 585 O O . PRO A 1 75 ? 10.828 -16.279 23.115 1.00 58.78 75 PRO A O 1
ATOM 588 N N . LEU A 1 76 ? 9.799 -16.145 21.117 1.00 73.75 76 LEU A N 1
ATOM 589 C CA . LEU A 1 76 ? 9.756 -14.688 21.041 1.00 73.75 76 LEU A CA 1
ATOM 590 C C . LEU A 1 76 ? 8.731 -14.198 22.064 1.00 73.75 76 LEU A C 1
ATOM 592 O O . LEU A 1 76 ? 7.518 -14.258 21.847 1.00 73.75 76 LEU A O 1
ATOM 596 N N . ARG A 1 77 ? 9.226 -13.758 23.220 1.00 79.38 77 ARG A N 1
ATOM 597 C CA . ARG A 1 77 ? 8.379 -13.222 24.279 1.00 79.38 77 ARG A CA 1
ATOM 598 C C . ARG A 1 77 ? 7.941 -11.809 23.908 1.00 79.38 77 ARG A C 1
ATOM 600 O O . ARG A 1 77 ? 8.775 -10.923 23.743 1.00 79.38 77 ARG A O 1
ATOM 607 N N . LEU A 1 78 ? 6.632 -11.604 23.830 1.00 86.62 78 LEU A N 1
ATOM 608 C CA . LEU A 1 78 ? 6.036 -10.287 23.640 1.00 86.62 78 LEU A CA 1
ATOM 609 C C . LEU A 1 78 ? 5.892 -9.561 24.987 1.00 86.62 78 LEU A C 1
ATOM 611 O O . LEU A 1 78 ? 5.863 -10.208 26.041 1.00 86.62 78 LEU A O 1
ATOM 615 N N . PRO A 1 79 ? 5.801 -8.221 24.982 1.00 85.19 79 PRO A N 1
ATOM 616 C CA . PRO A 1 79 ? 5.453 -7.471 26.178 1.00 85.19 79 PRO A CA 1
ATOM 617 C C . PRO A 1 79 ? 4.055 -7.873 26.650 1.00 85.19 79 PRO A C 1
ATOM 619 O O . PRO A 1 79 ? 3.145 -8.022 25.835 1.00 85.19 79 PRO A O 1
ATOM 622 N N . ASP A 1 80 ? 3.891 -8.027 27.964 1.00 88.31 80 ASP A N 1
ATOM 623 C CA . ASP A 1 80 ? 2.607 -8.370 28.571 1.00 88.31 80 ASP A CA 1
ATOM 624 C C . ASP A 1 80 ? 1.569 -7.272 28.236 1.00 88.31 80 ASP A C 1
ATOM 626 O O . ASP A 1 80 ? 1.638 -6.147 28.741 1.00 88.31 80 ASP A O 1
ATOM 630 N N . VAL A 1 81 ? 0.598 -7.590 27.371 1.00 92.19 81 VAL A N 1
ATOM 631 C CA . VAL A 1 81 ? -0.548 -6.710 27.096 1.00 92.19 81 VAL A CA 1
ATOM 632 C C . VAL A 1 81 ? -1.664 -7.083 28.059 1.00 92.19 81 VAL A C 1
ATOM 634 O O . VAL A 1 81 ? -2.285 -8.140 27.944 1.00 92.19 81 VAL A O 1
ATOM 637 N N . GLU A 1 82 ? -1.905 -6.204 29.025 1.00 93.06 82 GLU A N 1
ATOM 638 C CA . GLU A 1 82 ? -2.890 -6.399 30.085 1.00 93.06 82 GLU A CA 1
ATOM 639 C C . GLU A 1 82 ? -4.299 -5.967 29.653 1.00 93.06 82 GLU A C 1
ATOM 641 O O . GLU A 1 82 ? -4.495 -4.872 29.114 1.00 93.06 82 GLU A O 1
ATOM 646 N N . LEU A 1 83 ? -5.308 -6.788 29.969 1.00 91.44 83 LEU A N 1
ATOM 647 C CA . LEU A 1 83 ? -6.701 -6.556 29.558 1.00 91.44 83 LEU A CA 1
ATOM 648 C C . LEU A 1 83 ? -7.230 -5.199 30.027 1.00 91.44 83 LEU A C 1
ATOM 650 O O . LEU A 1 83 ? -7.854 -4.473 29.259 1.00 91.44 83 LEU A O 1
ATOM 654 N N . HIS A 1 84 ? -6.952 -4.841 31.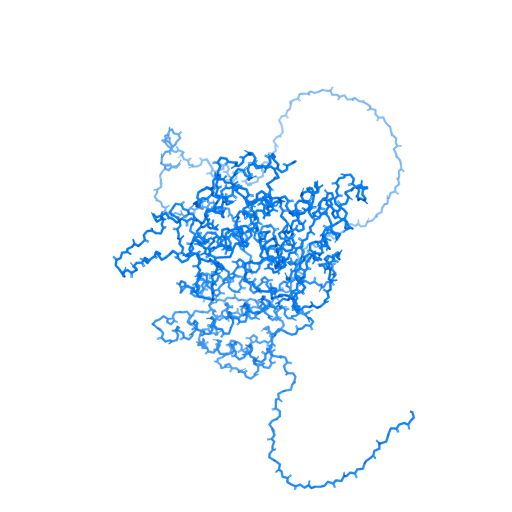282 1.00 91.62 84 HIS A N 1
ATOM 655 C CA . HIS A 1 84 ? -7.456 -3.608 31.884 1.00 91.62 84 HIS A CA 1
ATOM 656 C C . HIS A 1 84 ? -6.903 -2.346 31.197 1.00 91.62 84 HIS A C 1
ATOM 658 O O . HIS A 1 84 ? -7.582 -1.320 31.162 1.00 91.62 84 HIS A O 1
ATOM 664 N N . ILE A 1 85 ? -5.694 -2.413 30.622 1.00 92.81 85 ILE A N 1
ATOM 665 C CA . ILE A 1 85 ? -5.100 -1.304 29.863 1.00 92.81 85 ILE A CA 1
ATOM 666 C C . ILE A 1 85 ? -5.839 -1.148 28.534 1.00 92.81 85 ILE A C 1
ATOM 668 O O . ILE A 1 85 ? -6.255 -0.041 28.186 1.00 92.81 85 ILE A O 1
ATOM 672 N N . VAL A 1 86 ? -6.051 -2.255 27.816 1.00 94.19 86 VAL A N 1
ATOM 673 C CA . VAL A 1 86 ? -6.792 -2.254 26.547 1.00 94.19 86 VAL A CA 1
ATOM 674 C C . VAL A 1 86 ? -8.231 -1.786 26.765 1.00 94.19 86 VAL A C 1
ATOM 676 O O . VAL A 1 86 ? -8.706 -0.925 26.027 1.00 94.19 86 VAL A O 1
ATOM 679 N N . GLU A 1 87 ? -8.904 -2.258 27.816 1.00 93.75 87 GLU A N 1
ATOM 680 C CA . GLU A 1 87 ? -10.267 -1.844 28.168 1.00 93.75 87 GLU A CA 1
ATOM 681 C C . GLU A 1 87 ? -10.355 -0.350 28.504 1.00 93.75 87 GLU A C 1
ATOM 683 O O . GLU A 1 87 ? -11.289 0.332 28.064 1.00 93.75 87 GLU A O 1
ATOM 688 N N . ALA A 1 88 ? -9.377 0.191 29.235 1.00 94.81 88 ALA A N 1
ATOM 689 C CA . ALA A 1 88 ? -9.328 1.615 29.552 1.00 94.81 88 ALA A CA 1
ATOM 690 C C . ALA A 1 88 ? -9.160 2.472 28.287 1.00 94.81 88 ALA A C 1
ATOM 692 O O . ALA A 1 88 ? -9.877 3.462 28.109 1.00 94.81 88 ALA A O 1
ATOM 693 N N . LEU A 1 89 ? -8.254 2.080 27.384 1.00 96.25 89 LEU A N 1
ATOM 694 C CA . LEU A 1 89 ? -8.048 2.760 26.104 1.00 96.25 89 LEU A CA 1
ATOM 695 C C . LEU A 1 89 ? -9.298 2.668 25.221 1.00 96.25 89 LEU A C 1
ATOM 697 O O . LEU A 1 89 ? -9.796 3.685 24.736 1.00 96.25 89 LEU A O 1
ATOM 701 N N . TYR A 1 90 ? -9.873 1.478 25.085 1.00 96.06 90 TYR A N 1
ATOM 702 C CA . TYR A 1 90 ? -11.102 1.270 24.328 1.00 96.06 90 TYR A CA 1
ATOM 703 C C . TYR A 1 90 ? -12.238 2.152 24.848 1.00 96.06 90 TYR A C 1
ATOM 705 O O . TYR A 1 90 ? -12.885 2.874 24.089 1.00 96.06 90 TYR A O 1
ATOM 713 N N . THR A 1 91 ? -12.452 2.151 26.166 1.00 94.94 91 THR A N 1
ATOM 714 C CA . THR A 1 91 ? -13.499 2.948 26.817 1.00 94.94 91 THR A CA 1
ATOM 715 C C . THR A 1 91 ? -13.264 4.444 26.620 1.00 94.94 91 THR A C 1
ATOM 717 O O . THR A 1 91 ? -14.223 5.189 26.399 1.00 94.94 91 THR A O 1
ATOM 720 N N . LYS A 1 92 ? -12.003 4.894 26.636 1.00 95.44 92 LYS A N 1
ATOM 721 C CA . LYS A 1 92 ? -11.630 6.279 26.324 1.00 95.44 92 LYS A CA 1
ATOM 722 C C . LYS A 1 92 ? -12.062 6.657 24.907 1.00 95.44 92 LYS A C 1
ATOM 724 O O . LYS A 1 92 ? -12.750 7.664 24.753 1.00 95.44 92 LYS A O 1
ATOM 729 N N . PHE A 1 93 ? -11.722 5.859 23.891 1.00 95.88 93 PHE A N 1
ATOM 730 C CA . PHE A 1 93 ? -12.134 6.139 22.509 1.00 95.88 93 PHE A CA 1
ATOM 731 C C . PHE A 1 93 ? -13.654 6.135 22.353 1.00 95.88 93 PHE A C 1
ATOM 733 O O . PHE A 1 93 ? -14.235 7.097 21.852 1.00 95.88 93 PHE A O 1
ATOM 740 N N . TYR A 1 94 ? -14.298 5.081 22.854 1.00 94.38 94 TYR A N 1
ATOM 741 C CA . TYR A 1 94 ? -15.746 4.916 22.810 1.00 94.38 94 TYR A CA 1
ATOM 742 C C . TYR A 1 94 ? -16.469 6.133 23.404 1.00 94.38 94 TYR A C 1
ATOM 744 O O . TYR A 1 94 ? -17.416 6.652 22.812 1.00 94.38 94 TYR A O 1
ATOM 752 N N . SER A 1 95 ? -15.986 6.633 24.545 1.00 93.94 95 SER A N 1
ATOM 753 C CA . SER A 1 95 ? -16.551 7.810 25.212 1.00 93.94 95 SER A CA 1
ATOM 754 C C . SER A 1 95 ? -16.358 9.088 24.397 1.00 93.94 95 SER A C 1
ATOM 756 O O . SER A 1 95 ? -17.289 9.885 24.298 1.00 93.94 95 SER A O 1
ATOM 758 N N . VAL A 1 96 ? -15.188 9.288 23.777 1.00 94.31 96 VAL A N 1
ATOM 759 C CA . VAL A 1 96 ? -14.926 10.450 22.907 1.00 94.31 96 VAL A CA 1
ATOM 760 C C . VAL A 1 96 ? -15.897 10.471 21.726 1.00 94.31 96 VAL A C 1
ATOM 762 O O . VAL A 1 96 ? -16.510 11.505 21.465 1.00 94.31 96 VAL A O 1
ATOM 765 N N . ILE A 1 97 ? -16.102 9.334 21.060 1.00 94.81 97 ILE A N 1
ATOM 766 C CA . ILE A 1 97 ? -16.982 9.247 19.888 1.00 94.81 97 ILE A CA 1
ATOM 767 C C . ILE A 1 97 ? -18.453 9.431 20.277 1.00 94.81 97 ILE A C 1
ATOM 769 O O . ILE A 1 97 ? -19.119 10.317 19.742 1.00 94.81 97 ILE A O 1
ATOM 773 N N . LYS A 1 98 ? -18.955 8.663 21.253 1.00 91.62 98 LYS A N 1
ATOM 774 C CA . LYS A 1 98 ? -20.370 8.718 21.668 1.00 91.62 98 LYS A CA 1
ATOM 775 C C . LYS A 1 98 ? -20.770 10.036 22.337 1.00 91.62 98 LYS A C 1
ATOM 777 O O . LYS A 1 98 ? -21.946 10.371 22.323 1.00 91.62 98 LYS A O 1
ATOM 782 N N . SER A 1 99 ? -19.829 10.777 22.931 1.00 92.25 99 SER A N 1
ATOM 783 C CA . SER A 1 99 ? -20.116 12.104 23.504 1.00 92.25 99 SER A CA 1
ATOM 784 C C . SER A 1 99 ? -20.076 13.234 22.473 1.00 92.25 99 SER A C 1
ATOM 786 O O . SER A 1 99 ? -20.710 14.266 22.678 1.00 92.25 99 SER A O 1
ATOM 788 N N . SER A 1 100 ? -19.345 13.053 21.370 1.00 91.88 100 SER A N 1
ATOM 789 C CA . SER A 1 100 ? -19.152 14.093 20.351 1.00 91.88 100 SER A CA 1
ATOM 790 C C . SER A 1 100 ? -20.174 14.038 19.214 1.00 91.88 100 SER A C 1
ATOM 792 O O . SER A 1 100 ? -20.313 15.013 18.466 1.00 91.88 100 SER A O 1
ATOM 794 N N . ILE A 1 101 ? -20.837 12.891 19.046 1.00 90.06 101 ILE A N 1
ATOM 795 C CA . ILE A 1 101 ? -21.720 12.593 17.918 1.00 90.06 101 ILE A CA 1
ATOM 796 C C . ILE A 1 101 ? -23.000 11.974 18.461 1.00 90.06 101 ILE A C 1
ATOM 798 O O . ILE A 1 101 ? -22.970 10.892 19.041 1.00 90.06 101 ILE A O 1
ATOM 802 N N . ASP A 1 102 ? -24.113 12.665 18.240 1.00 84.06 102 ASP A N 1
ATOM 803 C CA . ASP A 1 102 ? -25.448 12.148 18.512 1.00 84.06 102 ASP A CA 1
ATOM 804 C C . ASP A 1 102 ? -26.027 11.540 17.221 1.00 84.06 102 ASP A C 1
ATOM 806 O O . ASP A 1 102 ? -26.334 12.295 16.291 1.00 84.06 102 ASP A O 1
ATOM 810 N N . PRO A 1 103 ? -26.165 10.201 17.126 1.00 76.31 103 PRO A N 1
ATOM 811 C CA . PRO A 1 103 ? -26.668 9.535 15.926 1.00 76.31 103 PRO A CA 1
ATOM 812 C C . PRO A 1 103 ? -28.072 9.985 15.512 1.00 76.31 103 PRO A C 1
ATOM 814 O O . PRO A 1 103 ? -28.365 9.982 14.321 1.00 76.31 103 PRO A O 1
ATOM 817 N N . LEU A 1 104 ? -28.908 10.434 16.459 1.00 77.69 104 LEU A N 1
ATOM 818 C CA . LEU A 1 104 ? -30.289 10.856 16.186 1.00 77.69 104 LEU A CA 1
ATOM 819 C C . LEU A 1 104 ? -30.371 12.068 15.248 1.00 77.69 104 LEU A C 1
ATOM 821 O O . LEU A 1 104 ? -31.389 12.275 14.598 1.00 77.69 104 LEU A O 1
ATOM 825 N N . HIS A 1 105 ? -29.300 12.860 15.155 1.00 77.56 105 HIS A N 1
ATOM 826 C CA . HIS A 1 105 ? -29.228 14.008 14.250 1.00 77.56 105 HIS A CA 1
ATOM 827 C C . HIS A 1 105 ? -28.964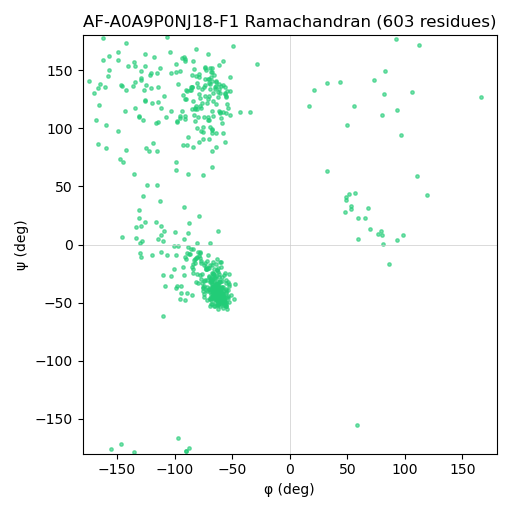 13.617 12.786 1.00 77.56 105 HIS A C 1
ATOM 829 O O . HIS A 1 105 ? -28.989 14.487 11.919 1.00 77.56 105 HIS A O 1
ATOM 835 N N . PHE A 1 106 ? -28.679 12.340 12.510 1.00 74.94 106 PHE A N 1
ATOM 836 C CA . PHE A 1 106 ? -28.262 11.851 11.192 1.00 74.94 106 PHE A CA 1
ATOM 837 C C . PHE A 1 106 ? -29.098 10.661 10.689 1.00 74.94 106 PHE A C 1
ATOM 839 O O . PHE A 1 106 ? -28.829 10.151 9.605 1.00 74.94 106 PHE A O 1
ATOM 846 N N . ASP A 1 107 ? -30.121 10.245 11.442 1.00 63.91 107 ASP A N 1
ATOM 847 C CA . ASP A 1 107 ? -30.876 8.992 11.260 1.00 63.91 107 ASP A CA 1
ATOM 848 C C . ASP A 1 107 ? -31.927 9.043 10.124 1.00 63.91 107 ASP A C 1
ATOM 850 O O . ASP A 1 107 ? -32.919 8.320 10.120 1.00 63.91 107 ASP A O 1
ATOM 854 N N . GLU A 1 108 ? -31.743 9.928 9.141 1.00 62.62 108 GLU A N 1
ATOM 855 C CA . GLU A 1 108 ? -32.711 10.148 8.057 1.00 62.62 108 GLU A CA 1
ATOM 856 C C . GLU A 1 108 ? -32.633 9.087 6.936 1.00 62.62 108 GLU A C 1
ATOM 858 O O . GLU A 1 108 ? -33.465 9.103 6.030 1.00 62.62 108 GLU A O 1
ATOM 863 N N . ARG A 1 109 ? -31.645 8.173 6.958 1.00 64.50 109 ARG A N 1
ATOM 864 C CA . ARG A 1 109 ? -31.327 7.254 5.839 1.00 64.50 109 ARG A CA 1
ATOM 865 C C . ARG A 1 109 ? -31.346 5.758 6.192 1.00 64.50 109 ARG A C 1
ATOM 867 O O . ARG A 1 109 ? -30.391 5.049 5.880 1.00 64.50 109 ARG A O 1
ATOM 874 N N . ASP A 1 110 ? -32.414 5.258 6.811 1.00 70.75 110 ASP A N 1
ATOM 875 C CA . ASP A 1 110 ? -32.633 3.810 7.029 1.00 70.75 110 ASP A CA 1
ATOM 876 C C . ASP A 1 110 ? -31.407 3.070 7.623 1.00 70.75 110 ASP A C 1
ATOM 878 O O . ASP A 1 110 ? -31.074 1.956 7.218 1.00 70.75 110 ASP A O 1
ATOM 882 N N . GLY A 1 111 ? -30.683 3.710 8.551 1.00 77.12 111 GLY A N 1
ATOM 883 C CA . GLY A 1 111 ? -29.487 3.144 9.191 1.00 77.12 111 GLY A CA 1
ATOM 884 C C . GLY A 1 111 ? -28.175 3.218 8.391 1.00 77.12 111 GLY A C 1
ATOM 885 O O . GLY A 1 111 ? -27.184 2.644 8.836 1.00 77.12 111 GLY A O 1
ATOM 886 N N . HIS A 1 112 ? -28.137 3.920 7.253 1.00 87.94 112 HIS A N 1
ATOM 887 C CA . HIS A 1 112 ? -26.918 4.166 6.470 1.00 87.94 112 HIS A CA 1
ATOM 888 C C . HIS A 1 112 ? -26.281 5.513 6.809 1.00 87.94 112 HIS A C 1
ATOM 890 O O . HIS A 1 112 ? -26.965 6.492 7.122 1.00 87.94 112 HIS A O 1
ATOM 896 N N . ALA A 1 113 ? -24.958 5.590 6.694 1.00 90.44 113 ALA A N 1
ATOM 897 C CA . ALA A 1 113 ? -24.216 6.805 6.972 1.00 90.44 113 ALA A CA 1
ATOM 898 C C . ALA A 1 113 ? -24.481 7.888 5.915 1.00 90.44 113 ALA A C 1
ATOM 900 O O . ALA A 1 113 ? -24.498 7.639 4.708 1.00 90.44 113 ALA A O 1
ATOM 901 N N . SER A 1 114 ? -24.641 9.133 6.369 1.00 91.69 114 SER A N 1
ATOM 902 C CA . SER A 1 114 ? -24.636 10.309 5.497 1.00 91.69 114 SER A CA 1
ATOM 903 C C . SER A 1 114 ? -23.230 10.896 5.362 1.00 91.69 114 SER A C 1
ATOM 905 O O . SER A 1 114 ? -22.354 10.702 6.212 1.00 91.69 114 SER A O 1
ATOM 907 N N . ARG A 1 115 ? -23.004 11.682 4.307 1.00 92.81 115 ARG A N 1
ATOM 908 C CA . ARG A 1 115 ? -21.737 12.400 4.109 1.00 92.81 115 ARG A CA 1
ATOM 909 C C . ARG A 1 115 ? -21.447 13.363 5.257 1.00 92.81 115 ARG A C 1
ATOM 911 O O . ARG A 1 115 ? -20.298 13.507 5.670 1.00 92.81 115 ARG A O 1
ATOM 918 N N . GLU A 1 116 ? -22.483 14.009 5.776 1.00 92.25 116 GLU A N 1
ATOM 919 C CA . GLU A 1 116 ? -22.410 14.946 6.893 1.00 92.25 116 GLU A CA 1
ATOM 920 C C . GLU A 1 116 ? -21.958 14.233 8.170 1.00 92.25 116 GLU A C 1
ATOM 922 O O . GLU A 1 116 ? -21.086 14.744 8.877 1.00 92.25 116 GLU A O 1
ATOM 927 N N . LEU A 1 117 ? -22.481 13.029 8.427 1.00 93.62 117 LEU A N 1
ATOM 928 C CA . LEU A 1 117 ? -22.043 12.178 9.530 1.00 93.62 117 LEU A CA 1
ATOM 929 C C . LEU A 1 117 ? -20.570 11.786 9.369 1.00 93.62 117 LEU A C 1
ATOM 931 O O . LEU A 1 117 ? -19.780 12.000 10.287 1.00 93.62 117 LEU A O 1
ATOM 935 N N . VAL A 1 118 ? -20.181 11.253 8.208 1.00 95.12 118 VAL A N 1
ATOM 936 C CA . VAL A 1 118 ? -18.796 10.826 7.938 1.00 95.12 118 VAL A CA 1
ATOM 937 C C . VAL A 1 118 ? -17.822 11.993 8.108 1.00 95.12 118 VAL A C 1
ATOM 939 O O . VAL A 1 118 ? -16.792 11.868 8.777 1.00 95.12 118 VAL A O 1
ATOM 942 N N . LYS A 1 119 ? -18.167 13.172 7.577 1.00 95.00 119 LYS A N 1
ATOM 943 C CA . LYS A 1 119 ? -17.368 14.387 7.758 1.00 95.00 119 LYS A CA 1
ATOM 944 C C . LYS A 1 119 ? -17.292 14.797 9.226 1.00 95.00 119 LYS A C 1
ATOM 946 O O . LYS A 1 119 ? -16.220 15.182 9.691 1.00 95.00 119 LYS A O 1
ATOM 951 N N . ARG A 1 120 ? -18.393 14.688 9.974 1.00 94.94 120 ARG A N 1
ATOM 952 C CA . ARG A 1 120 ? -18.414 14.992 11.407 1.00 94.94 120 ARG A CA 1
ATOM 953 C C . ARG A 1 120 ? -17.514 14.047 12.199 1.00 94.94 120 ARG A C 1
ATOM 955 O O . ARG A 1 120 ? -16.772 14.528 13.053 1.00 94.94 120 ARG A O 1
ATOM 962 N N . VAL A 1 121 ? -17.532 12.747 11.902 1.00 96.50 121 VAL A N 1
ATOM 963 C CA . VAL A 1 121 ? -16.619 11.755 12.496 1.00 96.50 121 VAL A CA 1
ATOM 964 C C . VAL A 1 121 ? -15.166 12.115 12.183 1.00 96.50 121 VAL A C 1
ATOM 966 O O . VAL A 1 121 ? -14.359 12.231 13.105 1.00 96.50 121 VAL A O 1
ATOM 969 N N . SER A 1 122 ? -14.847 12.388 10.914 1.00 96.81 122 SER A N 1
ATOM 970 C CA . SER A 1 122 ? -13.513 12.844 10.493 1.00 96.81 122 SER A CA 1
ATOM 971 C C . SER A 1 122 ? -13.068 14.106 11.241 1.00 96.81 122 SER A C 1
ATOM 973 O O . SER A 1 122 ? -11.924 14.189 11.682 1.00 96.81 122 SER A O 1
ATOM 975 N N . ASP A 1 123 ? -13.962 15.073 11.462 1.00 95.31 123 ASP A N 1
ATOM 976 C CA . ASP A 1 123 ? -13.650 16.285 12.222 1.00 95.31 123 ASP A CA 1
ATOM 977 C C . ASP A 1 123 ? -13.403 16.022 13.704 1.00 95.31 123 ASP A C 1
ATOM 979 O O . ASP A 1 123 ? -12.533 16.669 14.287 1.00 95.31 123 ASP A O 1
ATOM 983 N N . VAL A 1 124 ? -14.131 15.093 14.325 1.00 96.19 124 VAL A N 1
ATOM 984 C CA . VAL A 1 124 ? -13.868 14.702 15.716 1.00 96.19 124 VAL A CA 1
ATOM 985 C C . VAL A 1 124 ? -12.458 14.134 15.826 1.00 96.19 124 VAL A C 1
ATOM 987 O O . VAL A 1 124 ? -11.676 14.668 16.609 1.00 96.19 124 VAL A O 1
ATOM 990 N N . ILE A 1 125 ? -12.110 13.147 14.992 1.00 96.19 125 ILE A N 1
ATOM 991 C CA . ILE A 1 125 ? -10.773 12.532 14.980 1.00 96.19 125 ILE A CA 1
ATOM 992 C C . ILE A 1 125 ? -9.695 13.585 14.712 1.00 96.19 125 ILE A C 1
ATOM 994 O O . ILE A 1 125 ? -8.740 13.705 15.477 1.00 96.19 125 ILE A O 1
ATOM 998 N N . TRP A 1 126 ? -9.864 14.403 13.674 1.00 93.62 126 TRP A N 1
ATOM 999 C CA . TRP A 1 126 ? -8.889 15.422 13.292 1.00 93.62 126 TRP A CA 1
ATOM 1000 C C . TRP A 1 126 ? -8.629 16.448 14.395 1.00 93.62 126 TRP A C 1
ATOM 1002 O O . TRP A 1 126 ? -7.481 16.769 14.693 1.00 93.62 126 TRP A O 1
ATOM 1012 N N . ASN A 1 127 ? -9.687 16.962 15.027 1.00 93.69 127 ASN A N 1
ATOM 1013 C CA . ASN A 1 127 ? -9.565 18.018 16.035 1.00 93.69 127 ASN A CA 1
ATOM 1014 C C . ASN A 1 127 ? -8.939 17.529 17.345 1.00 93.69 127 ASN A C 1
ATOM 1016 O O . ASN A 1 127 ? -8.430 18.338 18.122 1.00 93.69 127 ASN A O 1
ATOM 1020 N N . THR A 1 128 ? -8.966 16.222 17.587 1.00 94.12 128 THR A N 1
ATOM 1021 C CA . THR A 1 128 ? -8.300 15.582 18.726 1.00 94.12 128 THR A CA 1
ATOM 1022 C C . THR A 1 128 ? -6.839 15.218 18.462 1.00 94.12 128 THR A C 1
ATOM 1024 O O . THR A 1 128 ? -6.136 14.845 19.401 1.00 94.12 128 THR A O 1
ATOM 1027 N N . LEU A 1 129 ? -6.354 15.342 17.222 1.00 93.19 129 LEU A N 1
ATOM 1028 C CA . LEU A 1 129 ? -4.939 15.150 16.913 1.00 93.19 129 LEU A CA 1
ATOM 1029 C C . LEU A 1 129 ? -4.096 16.328 17.405 1.00 93.19 129 LEU A C 1
ATOM 1031 O O . LEU A 1 129 ? -4.519 17.485 17.466 1.00 93.19 129 LEU A O 1
ATOM 1035 N N . THR A 1 130 ? -2.840 16.027 17.712 1.00 91.25 130 THR A N 1
ATOM 1036 C CA . THR A 1 130 ? -1.834 17.031 18.046 1.00 91.25 130 THR A CA 1
ATOM 1037 C C . THR A 1 130 ? -1.650 17.980 16.861 1.00 91.25 130 THR A C 1
ATOM 1039 O O . THR A 1 130 ? -1.426 17.545 15.738 1.00 91.25 130 THR A O 1
ATOM 1042 N N . ARG A 1 131 ? -1.687 19.297 17.095 1.00 80.31 131 ARG A N 1
ATOM 1043 C CA . ARG A 1 131 ? -1.642 20.301 16.010 1.00 80.31 131 ARG A CA 1
ATOM 1044 C C . ARG A 1 131 ? -0.368 20.280 15.163 1.00 80.31 131 ARG A C 1
ATOM 1046 O O . ARG A 1 131 ? -0.398 20.722 14.022 1.00 80.31 131 ARG A O 1
ATOM 1053 N N . SER A 1 132 ? 0.753 19.847 15.735 1.00 79.62 132 SER A N 1
ATOM 1054 C CA . SER A 1 132 ? 2.045 19.823 15.052 1.00 79.62 132 SER A CA 1
ATOM 1055 C C . SER A 1 132 ? 2.835 18.588 15.457 1.00 79.62 132 SER A C 1
ATOM 1057 O O . SER A 1 132 ? 3.195 18.416 16.622 1.00 79.62 132 SER A O 1
ATOM 1059 N N . TYR A 1 133 ? 3.070 17.715 14.486 1.00 84.38 133 TYR A N 1
ATOM 1060 C CA . TYR A 1 133 ? 3.980 16.582 14.566 1.00 84.38 133 TYR A CA 1
ATOM 1061 C C . TYR A 1 133 ? 4.410 16.194 13.150 1.00 84.38 133 TYR A C 1
ATOM 1063 O O . TYR A 1 133 ? 3.782 16.584 12.165 1.00 84.38 133 TYR A O 1
ATOM 1071 N N . TYR A 1 134 ? 5.500 15.438 13.055 1.00 79.50 134 TYR A N 1
ATOM 1072 C CA . TYR A 1 134 ? 5.944 14.854 11.795 1.00 79.50 134 TYR A CA 1
ATOM 1073 C C . TYR A 1 134 ? 4.977 13.738 11.399 1.00 79.50 134 TYR A C 1
ATOM 1075 O O . TYR A 1 134 ? 4.927 12.714 12.077 1.00 79.50 134 TYR A O 1
ATOM 1083 N N . LYS A 1 135 ? 4.190 13.986 10.348 1.00 80.38 135 LYS A N 1
ATOM 1084 C CA . LYS A 1 135 ? 3.139 13.086 9.852 1.00 80.38 135 LYS A CA 1
ATOM 1085 C C . LYS A 1 135 ? 3.700 11.797 9.249 1.00 80.38 135 LYS A C 1
ATOM 1087 O O . LYS A 1 135 ? 3.095 10.754 9.429 1.00 80.38 135 LYS A O 1
ATOM 1092 N N . ASP A 1 136 ? 4.894 11.873 8.664 1.00 79.62 136 ASP A N 1
ATOM 1093 C CA . ASP A 1 136 ? 5.596 10.739 8.040 1.00 79.62 136 ASP A CA 1
ATOM 1094 C C . ASP A 1 136 ? 6.461 9.961 9.055 1.00 79.62 136 ASP A C 1
ATOM 1096 O O . ASP A 1 136 ? 7.426 9.284 8.703 1.00 79.62 136 ASP A O 1
ATOM 1100 N N . ARG A 1 137 ? 6.195 10.122 10.357 1.00 86.12 137 ARG A N 1
ATOM 1101 C CA . ARG A 1 137 ? 6.904 9.377 11.401 1.00 86.12 137 ARG A CA 1
ATOM 1102 C C . ARG A 1 137 ? 6.302 7.974 11.502 1.00 86.12 137 ARG A C 1
ATOM 1104 O O . ARG A 1 137 ? 5.089 7.840 11.579 1.00 86.12 137 ARG A O 1
ATOM 1111 N N . ALA A 1 138 ? 7.159 6.959 11.599 1.00 89.00 138 ALA A N 1
ATOM 1112 C CA . ALA A 1 138 ? 6.743 5.577 11.835 1.00 89.00 138 ALA A CA 1
ATOM 1113 C C . ALA A 1 138 ? 5.933 5.403 13.140 1.00 89.00 138 ALA A C 1
ATOM 1115 O O . ALA A 1 138 ? 6.067 6.194 14.085 1.00 89.00 138 ALA A O 1
ATOM 1116 N N . HIS A 1 139 ? 5.148 4.324 13.201 1.00 93.56 139 HIS A N 1
ATOM 1117 C CA . HIS A 1 139 ? 4.341 3.901 14.359 1.00 93.56 139 HIS A CA 1
ATOM 1118 C C . HIS A 1 139 ? 3.156 4.830 14.693 1.00 93.56 139 HIS A C 1
ATOM 1120 O O . HIS A 1 139 ? 2.789 5.008 15.864 1.00 93.56 139 HIS A O 1
ATOM 1126 N N . LEU A 1 140 ? 2.574 5.472 13.673 1.00 94.56 140 LEU A N 1
ATOM 1127 C CA . LEU A 1 140 ? 1.423 6.379 13.783 1.00 94.56 140 LEU A CA 1
ATOM 1128 C C . LEU A 1 140 ? 0.134 5.835 13.130 1.00 94.56 140 LEU A C 1
ATOM 1130 O O . LEU A 1 140 ? -0.871 6.526 13.082 1.00 94.56 140 LEU A O 1
ATOM 1134 N N . GLN A 1 141 ? 0.110 4.590 12.689 1.00 94.75 141 GLN A N 1
ATOM 1135 C CA . GLN A 1 141 ? -1.004 3.967 11.976 1.00 94.75 141 GLN A CA 1
ATOM 1136 C C . GLN A 1 141 ? -2.105 3.394 12.888 1.00 94.75 141 GLN A C 1
ATOM 1138 O O . GLN A 1 141 ? -3.236 3.195 12.452 1.00 94.75 141 GLN A O 1
ATOM 1143 N N . SER A 1 142 ? -1.805 3.106 14.162 1.00 97.19 142 SER A N 1
ATOM 1144 C CA . SER A 1 142 ? -2.710 2.361 15.056 1.00 97.19 142 SER A CA 1
ATOM 1145 C C . SER A 1 142 ? -3.544 3.236 16.000 1.00 97.19 142 SER A C 1
ATOM 1147 O O . SER A 1 142 ? -3.131 4.314 16.441 1.00 97.19 142 SER A O 1
ATOM 1149 N N . MET A 1 143 ? -4.691 2.704 16.441 1.00 97.62 143 MET A N 1
ATOM 1150 C CA . MET A 1 143 ? -5.527 3.321 17.481 1.00 97.62 143 MET A CA 1
ATOM 1151 C C . MET A 1 143 ? -4.793 3.463 18.820 1.00 97.62 143 MET A C 1
ATOM 1153 O O . MET A 1 143 ? -5.102 4.361 19.608 1.00 97.62 143 MET A O 1
ATOM 1157 N N . TYR A 1 144 ? -3.788 2.619 19.074 1.00 96.62 144 TYR A N 1
ATOM 1158 C CA . TYR A 1 144 ? -2.916 2.751 20.238 1.00 96.62 144 TYR A CA 1
ATOM 1159 C C . TYR A 1 144 ? -2.123 4.065 20.195 1.00 96.62 144 TYR A C 1
ATOM 1161 O O . TYR A 1 144 ? -2.114 4.809 21.180 1.00 96.62 144 TYR A O 1
ATOM 1169 N N . SER A 1 145 ? -1.528 4.400 19.044 1.00 95.06 145 SER A N 1
ATOM 1170 C CA . SER A 1 145 ? -0.785 5.654 18.838 1.00 95.06 145 SER A CA 1
ATOM 1171 C C . SER A 1 145 ? -1.684 6.883 19.006 1.00 95.06 145 SER A C 1
ATOM 1173 O O . SER A 1 145 ? -1.334 7.849 19.694 1.00 95.06 145 SER A O 1
ATOM 1175 N N . TYR A 1 146 ? -2.916 6.804 18.500 1.00 96.44 146 TYR A N 1
ATOM 1176 C CA . TYR A 1 146 ? -3.920 7.845 18.694 1.00 96.44 146 TYR A CA 1
ATOM 1177 C C . TYR A 1 146 ? -4.277 8.068 20.172 1.00 96.44 146 TYR A C 1
ATOM 1179 O O . TYR A 1 146 ? -4.305 9.204 20.650 1.00 96.44 146 TYR A O 1
ATOM 1187 N N . LEU A 1 147 ? -4.533 7.008 20.939 1.00 96.50 147 LEU A N 1
ATOM 1188 C CA . LEU A 1 147 ? -5.020 7.157 22.315 1.00 96.50 147 LEU A CA 1
ATOM 1189 C C . LEU A 1 147 ? -3.936 7.469 23.343 1.00 96.50 147 LEU A C 1
ATOM 1191 O O . LEU A 1 147 ? -4.255 8.054 24.388 1.00 96.50 147 LEU A O 1
ATOM 1195 N N . THR A 1 148 ? -2.692 7.087 23.060 1.00 93.69 148 THR A N 1
ATOM 1196 C CA . THR A 1 148 ? -1.533 7.337 23.927 1.00 93.69 148 THR A CA 1
ATOM 1197 C C . THR A 1 148 ? -0.788 8.615 23.547 1.00 93.69 148 THR A C 1
ATOM 1199 O O . THR A 1 148 ? -0.337 9.339 24.433 1.00 93.69 148 THR A O 1
ATOM 1202 N N . GLY A 1 149 ? -0.702 8.932 22.251 1.00 91.12 149 GLY A N 1
ATOM 1203 C CA . GLY A 1 149 ? 0.085 10.046 21.722 1.00 91.12 149 GLY A CA 1
ATOM 1204 C C . GLY A 1 149 ? -0.700 11.113 20.958 1.00 91.12 149 GLY A C 1
ATOM 1205 O O . GLY A 1 149 ? -0.110 12.144 20.633 1.00 91.12 149 GLY A O 1
ATOM 1206 N N . SER A 1 150 ? -1.988 10.895 20.664 1.00 94.62 150 SER A N 1
ATOM 1207 C CA . SER A 1 150 ? -2.839 11.797 19.864 1.00 94.62 150 SER A CA 1
ATOM 1208 C C . SER A 1 150 ? -2.202 12.172 18.526 1.00 94.62 150 SER A C 1
ATOM 1210 O O . SER A 1 150 ? -2.186 13.339 18.128 1.00 94.62 150 SER A O 1
ATOM 1212 N N . LYS A 1 151 ? -1.617 11.179 17.855 1.00 94.50 151 LYS A N 1
ATOM 1213 C CA . LYS A 1 151 ? -0.953 11.297 16.554 1.00 94.50 151 LYS A CA 1
ATOM 1214 C C . LYS A 1 151 ? -1.403 10.140 15.680 1.00 94.50 151 LYS A C 1
ATOM 1216 O O . LYS A 1 151 ? -1.531 9.031 16.191 1.00 94.50 151 LYS A O 1
ATOM 1221 N N . LEU A 1 152 ? -1.638 10.426 14.406 1.00 95.50 152 LEU A N 1
ATOM 1222 C CA . LEU A 1 152 ? -1.959 9.430 13.396 1.00 95.50 152 LEU A CA 1
ATOM 1223 C C . LEU A 1 152 ? -1.252 9.775 12.078 1.00 95.50 152 LEU A C 1
ATOM 1225 O O . LEU A 1 152 ? -0.959 10.941 11.836 1.00 95.50 152 LEU A O 1
ATOM 1229 N N . ASP A 1 153 ? -0.963 8.799 11.232 1.00 93.88 153 ASP A N 1
ATOM 1230 C CA . ASP A 1 153 ? -0.611 9.050 9.829 1.00 93.88 153 ASP A CA 1
ATOM 1231 C C . ASP A 1 153 ? -1.877 9.105 8.947 1.00 93.88 153 ASP A C 1
ATOM 1233 O O . ASP A 1 153 ? -3.006 9.105 9.453 1.00 93.88 153 ASP A O 1
ATOM 1237 N N . CYS A 1 154 ? -1.708 9.223 7.624 1.00 92.88 154 CYS A N 1
ATOM 1238 C CA . CYS A 1 154 ? -2.835 9.351 6.698 1.00 92.88 154 CYS A CA 1
ATOM 1239 C C . CYS A 1 154 ? -3.785 8.142 6.777 1.00 92.88 154 CYS A C 1
ATOM 1241 O O . CYS A 1 154 ? -4.996 8.336 6.942 1.00 92.88 154 CYS A O 1
ATOM 1243 N N . PHE A 1 155 ? -3.233 6.925 6.732 1.00 96.25 155 PHE A N 1
ATOM 1244 C CA . PHE A 1 155 ? -3.956 5.662 6.852 1.00 96.25 155 PHE A CA 1
ATOM 1245 C C . PHE A 1 155 ? -4.646 5.544 8.210 1.00 96.25 155 PHE A C 1
ATOM 1247 O O . PHE A 1 155 ? -5.845 5.271 8.273 1.00 96.25 155 PHE A O 1
ATOM 1254 N N . GLY A 1 156 ? -3.923 5.817 9.296 1.00 96.69 156 GLY A N 1
ATOM 1255 C CA . GLY A 1 156 ? -4.423 5.710 10.658 1.00 96.69 156 GLY A CA 1
ATOM 1256 C C . GLY A 1 156 ? -5.632 6.608 10.909 1.00 96.69 156 GLY A C 1
ATOM 1257 O O . GLY A 1 156 ? -6.572 6.194 11.585 1.00 96.69 156 GLY A O 1
ATOM 1258 N N . VAL A 1 157 ? -5.678 7.809 10.316 1.00 96.62 157 VAL A N 1
ATOM 1259 C CA . VAL A 1 157 ? -6.872 8.671 10.378 1.00 96.62 157 VAL A CA 1
ATOM 1260 C C . VAL A 1 157 ? -8.059 8.058 9.644 1.00 96.62 157 VAL A C 1
ATOM 1262 O O . VAL A 1 157 ? -9.158 8.045 10.200 1.00 96.62 157 VAL A O 1
ATOM 1265 N N . ALA A 1 158 ? -7.870 7.543 8.427 1.00 97.69 158 ALA A N 1
ATOM 1266 C CA . ALA A 1 158 ? -8.953 6.895 7.688 1.00 97.69 158 ALA A CA 1
ATOM 1267 C C . ALA A 1 158 ? -9.475 5.656 8.439 1.00 97.69 158 ALA A C 1
ATOM 1269 O O . ALA A 1 158 ? -10.684 5.514 8.632 1.00 97.69 158 ALA A O 1
ATOM 1270 N N . PHE A 1 159 ? -8.569 4.829 8.966 1.00 98.44 159 PHE A N 1
ATOM 1271 C CA . PHE A 1 159 ? -8.899 3.667 9.789 1.00 98.44 159 PHE A CA 1
ATOM 1272 C C . PHE A 1 159 ? -9.661 4.058 11.066 1.00 98.44 159 PHE A C 1
ATOM 1274 O O . PHE A 1 159 ? -10.683 3.453 11.395 1.00 98.44 159 PHE A O 1
ATOM 1281 N N . ALA A 1 160 ? -9.229 5.115 11.762 1.00 98.19 160 ALA A N 1
ATOM 1282 C CA . ALA A 1 160 ? -9.902 5.619 12.959 1.00 98.19 160 ALA A CA 1
ATOM 1283 C C . ALA A 1 160 ? -11.330 6.108 12.677 1.00 98.19 160 ALA A C 1
ATOM 1285 O O . ALA A 1 160 ? -12.212 5.943 13.523 1.00 98.19 160 ALA A O 1
ATOM 1286 N N . VAL A 1 161 ? -11.575 6.689 11.497 1.00 98.12 161 VAL A N 1
ATOM 1287 C CA . VAL A 1 161 ? -12.923 7.087 11.068 1.00 98.12 161 VAL A CA 1
ATOM 1288 C C . VAL A 1 161 ? -13.812 5.863 10.860 1.00 98.12 161 VAL A C 1
ATOM 1290 O O . VAL A 1 161 ? -14.928 5.848 11.377 1.00 98.12 161 VAL A O 1
ATOM 1293 N N . VAL A 1 162 ? -13.316 4.815 10.197 1.00 98.25 162 VAL A N 1
ATOM 1294 C CA . VAL A 1 162 ? -14.066 3.560 10.006 1.00 98.25 162 VAL A CA 1
ATOM 1295 C C . VAL A 1 162 ? -14.382 2.894 11.350 1.00 98.25 162 VAL A C 1
ATOM 1297 O O . VAL A 1 162 ? -15.539 2.572 11.619 1.00 98.25 162 VAL A O 1
ATOM 1300 N N . ALA A 1 163 ? -13.400 2.786 12.250 1.00 97.69 163 ALA A N 1
ATOM 1301 C CA . ALA A 1 163 ? -13.605 2.235 13.592 1.00 97.69 163 ALA A CA 1
ATOM 1302 C C . ALA A 1 163 ? -14.609 3.062 14.424 1.00 97.69 163 ALA A C 1
ATOM 1304 O O . ALA A 1 163 ? -15.435 2.512 15.156 1.00 97.69 163 ALA A O 1
ATOM 1305 N N . ALA A 1 164 ? -14.586 4.393 14.303 1.00 97.19 164 ALA A N 1
ATOM 1306 C CA . ALA A 1 164 ? -15.566 5.260 14.954 1.00 97.19 164 ALA A CA 1
ATOM 1307 C C . ALA A 1 164 ? -16.984 5.061 14.392 1.00 97.19 164 ALA A C 1
ATOM 1309 O O . ALA A 1 164 ? -17.939 4.998 15.169 1.00 97.19 164 ALA A O 1
ATOM 1310 N N . CYS A 1 165 ? -17.134 4.922 13.073 1.00 96.12 165 CYS A N 1
ATOM 1311 C CA . CYS A 1 165 ? -18.414 4.610 12.435 1.00 96.12 165 CYS A CA 1
ATOM 1312 C C . CYS A 1 165 ? -18.956 3.241 12.877 1.00 96.12 165 CYS A C 1
ATOM 1314 O O . CYS A 1 165 ? -20.134 3.154 13.234 1.00 96.12 165 CYS A O 1
ATOM 1316 N N . GLN A 1 166 ? -18.096 2.223 12.991 1.00 95.38 166 GLN A N 1
ATOM 1317 C CA . GLN A 1 166 ? -18.464 0.907 13.527 1.00 95.38 166 GLN A CA 1
ATOM 1318 C C . GLN A 1 166 ? -19.028 1.015 14.958 1.00 95.38 166 GLN A C 1
ATOM 1320 O O . GLN A 1 166 ? -20.093 0.480 15.261 1.00 95.38 166 GLN A O 1
ATOM 1325 N N . ILE A 1 167 ? -18.387 1.796 15.836 1.00 93.56 167 ILE A N 1
ATOM 1326 C CA . ILE A 1 167 ? -18.868 2.051 17.212 1.00 93.56 167 ILE A CA 1
ATOM 1327 C C . ILE A 1 167 ? -20.224 2.766 17.237 1.00 93.56 167 ILE A C 1
ATOM 1329 O O . ILE A 1 167 ? -21.046 2.568 18.145 1.00 93.56 167 ILE A O 1
ATOM 1333 N N . LEU A 1 168 ?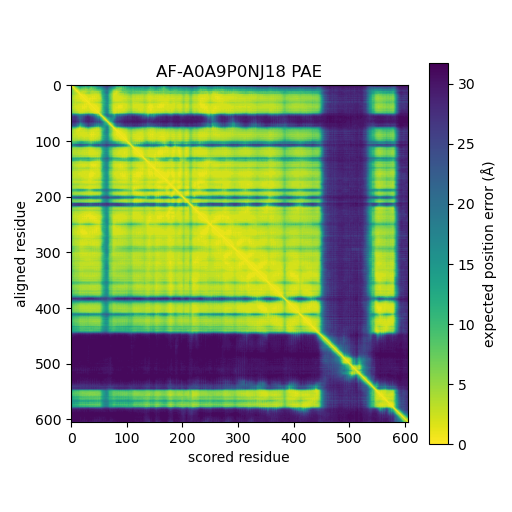 -20.461 3.649 16.271 1.00 92.69 168 LEU A N 1
ATOM 1334 C CA . LEU A 1 168 ? -21.731 4.349 16.131 1.00 92.69 168 LEU A CA 1
ATOM 1335 C C . LEU A 1 168 ? -22.851 3.439 15.606 1.00 92.69 168 LEU A C 1
ATOM 1337 O O . LEU A 1 168 ? -24.008 3.776 15.836 1.00 92.69 168 LEU A O 1
ATOM 1341 N N . GLY A 1 169 ? -22.516 2.275 15.042 1.00 91.44 169 GLY A N 1
ATOM 1342 C CA . GLY A 1 169 ? -23.455 1.299 14.484 1.00 91.44 169 GLY A CA 1
ATOM 1343 C C . GLY A 1 169 ? -23.615 1.390 12.964 1.00 91.44 169 GLY A C 1
ATOM 1344 O O . GLY A 1 169 ? -24.487 0.724 12.415 1.00 91.44 169 GLY A O 1
ATOM 1345 N N . TYR A 1 170 ? -22.788 2.196 12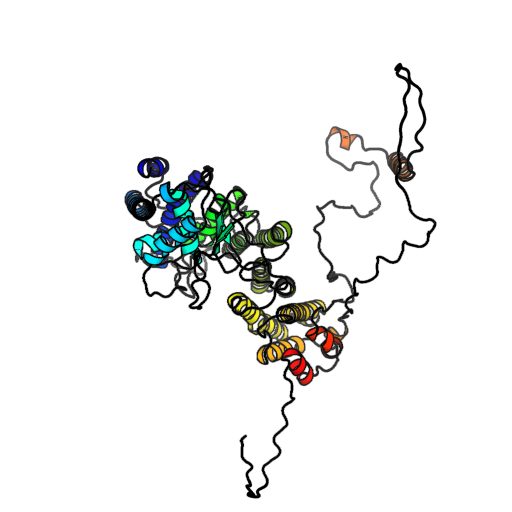.294 1.00 92.75 170 TYR A N 1
ATOM 1346 C CA . TYR A 1 170 ? -22.806 2.371 10.843 1.00 92.75 170 TYR A CA 1
ATOM 1347 C C . TYR A 1 170 ? -21.887 1.351 10.182 1.00 92.75 170 TYR A C 1
ATOM 1349 O O . TYR A 1 170 ? -20.708 1.610 9.929 1.00 92.75 170 TYR A O 1
ATOM 1357 N N . ASN A 1 171 ? -22.441 0.165 9.939 1.00 91.88 171 ASN A N 1
ATOM 1358 C CA . ASN A 1 171 ? -21.707 -0.948 9.342 1.00 91.88 171 ASN A CA 1
ATOM 1359 C C . ASN A 1 171 ? -21.535 -0.807 7.821 1.00 91.88 171 ASN A C 1
ATOM 1361 O O . ASN A 1 171 ? -20.811 -1.609 7.245 1.00 91.88 171 ASN A O 1
ATOM 1365 N N . ASP A 1 172 ? -22.150 0.192 7.187 1.00 94.06 172 ASP A N 1
ATOM 1366 C CA . ASP A 1 172 ? -22.023 0.496 5.758 1.00 94.06 172 ASP A CA 1
ATOM 1367 C C . ASP A 1 172 ? -20.768 1.318 5.416 1.00 94.06 172 ASP A C 1
ATOM 1369 O O . ASP A 1 172 ? -20.383 1.399 4.251 1.00 94.06 172 ASP A O 1
ATOM 1373 N N . VAL A 1 173 ? -20.118 1.931 6.413 1.00 96.81 173 VAL A N 1
ATOM 1374 C CA . VAL A 1 173 ? -18.899 2.726 6.207 1.00 96.81 173 VAL A CA 1
ATOM 1375 C C . VAL A 1 173 ? -17.685 1.810 6.150 1.00 96.81 173 VAL A C 1
ATOM 1377 O O . VAL A 1 173 ? -17.343 1.166 7.143 1.00 96.81 173 VAL A O 1
ATOM 1380 N N . HIS A 1 174 ? -16.998 1.797 5.017 1.00 98.00 174 HIS A N 1
ATOM 1381 C CA . HIS A 1 174 ? -15.853 0.933 4.768 1.00 98.00 174 HIS A CA 1
ATOM 1382 C C . HIS A 1 174 ? -14.616 1.699 4.321 1.00 98.00 174 HIS A C 1
ATOM 1384 O O . HIS A 1 174 ? -14.702 2.783 3.739 1.00 98.00 174 HIS A O 1
ATOM 1390 N N . LEU A 1 175 ? -13.454 1.113 4.596 1.00 98.25 175 LEU A N 1
ATOM 1391 C CA . LEU A 1 175 ? -12.170 1.635 4.142 1.00 98.25 175 LEU A CA 1
ATOM 1392 C C . LEU A 1 175 ? -11.993 1.390 2.638 1.00 98.25 175 LEU A C 1
ATOM 1394 O O . LEU A 1 175 ? -12.260 0.296 2.142 1.00 98.25 175 LEU A O 1
ATOM 1398 N N . ALA A 1 176 ? -11.495 2.393 1.926 1.00 97.31 176 ALA A N 1
ATOM 1399 C CA . ALA A 1 176 ? -11.007 2.252 0.563 1.00 97.31 176 ALA A CA 1
ATOM 1400 C C . ALA A 1 176 ? -9.532 2.650 0.503 1.00 97.31 176 ALA A C 1
ATOM 1402 O O . ALA A 1 176 ? -9.133 3.661 1.088 1.00 97.31 176 ALA A O 1
ATOM 1403 N N . LEU A 1 177 ? -8.737 1.836 -0.187 1.00 97.00 177 LEU A N 1
ATOM 1404 C CA . LEU A 1 177 ? -7.287 1.966 -0.254 1.00 97.00 177 LEU A CA 1
ATOM 1405 C C . LEU A 1 177 ? -6.815 1.999 -1.701 1.00 97.00 177 LEU A C 1
ATOM 1407 O O . LEU A 1 177 ? -7.204 1.164 -2.523 1.00 97.00 177 LEU A O 1
ATOM 1411 N N . SER A 1 178 ? -5.941 2.952 -1.988 1.00 95.44 178 SER A N 1
ATOM 1412 C CA . SER A 1 178 ? -5.065 2.901 -3.147 1.00 95.44 178 SER A CA 1
ATOM 1413 C C . SER A 1 178 ? -3.688 2.373 -2.750 1.00 95.44 178 SER A C 1
ATOM 1415 O O . SER A 1 178 ? -3.501 1.808 -1.673 1.00 95.44 178 SER A O 1
ATOM 1417 N N . GLU A 1 179 ? -2.726 2.550 -3.647 1.00 95.38 179 GLU A N 1
ATOM 1418 C CA . GLU A 1 179 ? -1.325 2.237 -3.404 1.00 95.38 179 GLU A CA 1
ATOM 1419 C C . GLU A 1 179 ? -0.631 3.236 -2.456 1.00 95.38 179 GLU A C 1
ATOM 1421 O O . GLU A 1 179 ? 0.381 2.878 -1.867 1.00 95.38 179 GLU A O 1
ATOM 1426 N N . ASP A 1 180 ? -1.183 4.444 -2.264 1.00 93.56 180 ASP A N 1
ATOM 1427 C CA . ASP A 1 180 ? -0.550 5.521 -1.469 1.00 93.56 180 ASP A CA 1
ATOM 1428 C C . ASP A 1 180 ? -1.546 6.412 -0.692 1.00 93.56 180 ASP A C 1
ATOM 1430 O O . ASP A 1 180 ? -1.187 7.425 -0.091 1.00 93.56 180 ASP A O 1
ATOM 1434 N N . HIS A 1 181 ? -2.838 6.072 -0.689 1.00 94.62 181 HIS A N 1
ATOM 1435 C CA . HIS A 1 181 ? -3.866 6.869 -0.015 1.00 94.62 181 HIS A CA 1
ATOM 1436 C C . HIS A 1 181 ? -5.032 6.038 0.507 1.00 94.62 181 HIS A C 1
ATOM 1438 O O . HIS A 1 181 ? -5.302 4.926 0.050 1.00 94.62 181 HIS A O 1
ATOM 1444 N N . ALA A 1 182 ? -5.740 6.608 1.480 1.00 95.81 182 ALA A N 1
ATOM 1445 C CA . ALA A 1 182 ? -6.861 5.975 2.153 1.00 95.81 182 ALA A CA 1
ATOM 1446 C C . ALA A 1 182 ? -8.030 6.948 2.325 1.00 95.81 182 ALA A C 1
ATOM 1448 O O . ALA A 1 182 ? -7.865 8.093 2.749 1.00 95.81 182 ALA A O 1
ATOM 1449 N N . TRP A 1 183 ? -9.238 6.470 2.052 1.00 96.94 183 TRP A N 1
ATOM 1450 C CA . TRP A 1 183 ? -10.483 7.209 2.251 1.00 96.94 183 TRP A CA 1
ATOM 1451 C C . TRP A 1 183 ? -11.607 6.250 2.649 1.00 96.94 183 TRP A C 1
ATOM 1453 O O . TRP A 1 183 ? -11.358 5.080 2.935 1.00 96.94 183 TRP A O 1
ATOM 1463 N N . VAL A 1 184 ? -12.849 6.737 2.710 1.00 97.81 184 VAL A N 1
ATOM 1464 C CA . VAL A 1 184 ? -14.000 5.892 3.062 1.00 97.81 184 VAL A CA 1
ATOM 1465 C C . VAL A 1 184 ? -15.047 5.850 1.962 1.00 97.81 184 VAL A C 1
ATOM 1467 O O . VAL A 1 184 ? -15.272 6.840 1.257 1.00 97.81 184 VAL A O 1
ATOM 1470 N N . VAL A 1 185 ? -15.712 4.705 1.862 1.00 97.00 185 VAL A N 1
ATOM 1471 C CA . VAL A 1 185 ? -16.911 4.477 1.053 1.00 97.00 185 VAL A CA 1
ATOM 1472 C C . VAL A 1 185 ? -18.089 4.155 1.968 1.00 97.00 185 VAL A C 1
ATOM 1474 O O . VAL A 1 185 ? -17.889 3.614 3.053 1.00 97.00 185 VAL A O 1
ATOM 1477 N N . PHE A 1 186 ? -19.300 4.550 1.588 1.00 95.44 186 PHE A N 1
ATOM 1478 C CA . PHE A 1 186 ? -20.494 4.407 2.428 1.00 95.44 186 PHE A CA 1
ATOM 1479 C C . PHE A 1 186 ? -21.796 4.522 1.620 1.00 95.44 186 PHE A C 1
ATOM 1481 O O . PHE A 1 186 ? -21.780 4.781 0.409 1.00 95.44 186 PHE A O 1
ATOM 1488 N N . GLY A 1 187 ? -22.934 4.353 2.299 1.00 90.12 187 GLY A N 1
ATOM 1489 C CA . GLY A 1 187 ? -24.269 4.381 1.709 1.00 90.12 187 GLY A CA 1
ATOM 1490 C C . GLY A 1 187 ? -24.777 2.992 1.292 1.00 90.12 187 GLY A C 1
ATOM 1491 O O . GLY A 1 187 ? -24.035 2.017 1.390 1.00 90.12 187 GLY A O 1
ATOM 1492 N N . PRO A 1 188 ? -26.028 2.896 0.797 1.00 81.19 188 PRO A N 1
ATOM 1493 C CA . PRO A 1 188 ? -26.753 1.629 0.610 1.00 81.19 188 PRO A CA 1
ATOM 1494 C C . PRO A 1 188 ? -26.022 0.546 -0.190 1.00 81.19 188 PRO A C 1
ATOM 1496 O O . PRO A 1 188 ? -26.132 -0.630 0.135 1.00 81.19 188 PRO A O 1
ATOM 1499 N N . ASP A 1 189 ? -25.227 0.955 -1.181 1.00 81.88 189 ASP A N 1
ATOM 1500 C CA . ASP A 1 189 ? -24.443 0.053 -2.035 1.00 81.88 189 ASP A CA 1
ATOM 1501 C C . ASP A 1 189 ? -22.942 0.413 -2.051 1.00 81.88 189 ASP A C 1
ATOM 1503 O O . ASP A 1 189 ? -22.229 0.091 -3.000 1.00 81.88 189 ASP A O 1
ATOM 1507 N N . GLY A 1 190 ? -22.452 1.175 -1.062 1.00 84.50 190 GLY A N 1
ATOM 1508 C CA . GLY A 1 190 ? -21.097 1.751 -1.111 1.00 84.50 190 GLY A CA 1
ATOM 1509 C C . GLY A 1 190 ? -20.919 2.780 -2.240 1.00 84.50 190 GLY A C 1
ATOM 1510 O O . GLY A 1 190 ? -19.810 3.022 -2.713 1.00 84.50 190 GLY A O 1
ATOM 1511 N N . SER A 1 191 ? -22.023 3.373 -2.705 1.00 85.75 191 SER A N 1
ATOM 1512 C CA . SER A 1 191 ? -22.061 4.290 -3.852 1.00 85.75 191 SER A CA 1
ATOM 1513 C C . SER A 1 191 ? -21.436 5.659 -3.574 1.00 85.75 191 SER A C 1
ATOM 1515 O O . SER A 1 191 ? -21.105 6.402 -4.503 1.00 85.75 191 SER A O 1
ATOM 1517 N N . GLU A 1 192 ? -21.336 6.042 -2.299 1.00 92.44 192 GLU A N 1
ATOM 1518 C CA . GLU A 1 192 ? -20.714 7.293 -1.889 1.00 92.44 192 GLU A CA 1
ATOM 1519 C C . GLU A 1 192 ? -19.276 7.062 -1.430 1.00 92.44 192 GLU A C 1
ATOM 1521 O O . GLU A 1 192 ? -18.934 6.033 -0.862 1.00 92.44 192 GLU A O 1
ATOM 1526 N N . ASN A 1 193 ? -18.431 8.066 -1.650 1.00 94.44 193 ASN A N 1
ATOM 1527 C CA . ASN A 1 193 ? -17.081 8.123 -1.106 1.00 94.44 193 ASN A CA 1
ATOM 1528 C C . ASN A 1 193 ? -16.801 9.512 -0.533 1.00 94.44 193 ASN A C 1
ATOM 1530 O O . ASN A 1 193 ? -17.418 10.501 -0.955 1.00 94.44 193 ASN A O 1
ATOM 1534 N N . ALA A 1 194 ? -15.903 9.596 0.443 1.00 95.50 194 ALA A N 1
ATOM 1535 C CA . ALA A 1 194 ? -15.458 10.862 1.006 1.00 95.50 194 ALA A CA 1
ATOM 1536 C C . ALA A 1 194 ? -13.994 10.806 1.433 1.00 95.50 194 ALA A C 1
ATOM 1538 O O . ALA A 1 194 ? -13.568 9.868 2.106 1.00 95.50 194 ALA A O 1
ATOM 1539 N N . GLU A 1 195 ? -13.266 11.876 1.125 1.00 95.25 195 GLU A N 1
ATOM 1540 C CA . GLU A 1 195 ? -11.984 12.155 1.762 1.00 95.25 195 GLU A CA 1
ATOM 1541 C C . GLU A 1 195 ? -12.177 12.335 3.267 1.00 95.25 195 GLU A C 1
ATOM 1543 O O . GLU A 1 195 ? -13.062 13.069 3.708 1.00 95.25 195 GLU A O 1
ATOM 1548 N N . VAL A 1 196 ? -11.332 11.709 4.077 1.00 95.50 196 VAL A N 1
ATOM 1549 C CA . VAL A 1 196 ? -11.399 11.831 5.548 1.00 95.50 196 VAL A CA 1
ATOM 1550 C C . VAL A 1 196 ? -10.060 12.178 6.182 1.00 95.50 196 VAL A C 1
ATOM 1552 O O . VAL A 1 196 ? -10.012 12.500 7.370 1.00 95.50 196 VAL A O 1
ATOM 1555 N N . THR A 1 197 ? -8.997 12.173 5.383 1.00 93.06 197 THR A N 1
ATOM 1556 C CA . THR A 1 197 ? -7.619 12.417 5.798 1.00 93.06 197 THR A CA 1
ATOM 1557 C C . THR A 1 197 ? -6.918 13.360 4.813 1.00 93.06 197 THR A C 1
ATOM 1559 O O . THR A 1 197 ? -7.543 13.891 3.894 1.00 93.06 197 THR A O 1
ATOM 1562 N N . TRP A 1 198 ? -5.641 13.647 5.055 1.00 89.19 198 TRP A N 1
ATOM 1563 C CA . TRP A 1 198 ? -4.792 14.406 4.137 1.00 89.19 198 TRP A CA 1
ATOM 1564 C C . TRP A 1 198 ? -4.025 13.461 3.210 1.00 89.19 198 TRP A C 1
ATOM 1566 O O . TRP A 1 198 ? -3.791 12.308 3.560 1.00 89.19 198 TRP A O 1
ATOM 1576 N N . HIS A 1 199 ? -3.542 13.990 2.088 1.00 83.75 199 HIS A N 1
ATOM 1577 C CA . HIS A 1 199 ? -2.517 13.345 1.269 1.00 83.75 199 HIS A CA 1
ATOM 1578 C C . HIS A 1 199 ? -1.382 14.333 0.978 1.00 83.75 199 HIS A C 1
ATOM 1580 O O . HIS A 1 199 ? -1.616 15.536 0.812 1.00 83.75 199 HIS A O 1
ATOM 1586 N N . GLY A 1 200 ? -0.147 13.830 0.987 1.00 75.88 200 GLY A N 1
ATOM 1587 C CA . GLY A 1 200 ? 1.056 14.606 0.710 1.00 75.88 200 GLY A CA 1
ATOM 1588 C C . GLY A 1 200 ? 1.284 15.804 1.644 1.00 75.88 200 GLY A C 1
ATOM 1589 O O . GLY A 1 200 ? 0.829 15.865 2.791 1.00 75.88 200 GLY A O 1
ATOM 1590 N N . LYS A 1 201 ? 2.032 16.788 1.132 1.00 68.25 201 LYS A N 1
ATOM 1591 C CA . LYS A 1 201 ? 2.448 18.008 1.859 1.00 68.25 201 LYS A CA 1
ATOM 1592 C C . LYS A 1 201 ? 1.584 19.233 1.535 1.00 68.25 201 LYS A C 1
ATOM 1594 O O . LYS A 1 201 ? 1.954 20.357 1.876 1.00 68.25 201 LYS A O 1
ATOM 1599 N N . GLY A 1 202 ? 0.459 19.034 0.847 1.00 61.75 202 GLY A N 1
ATOM 1600 C CA . GLY A 1 202 ? -0.470 20.100 0.479 1.00 61.75 202 GLY A CA 1
ATOM 1601 C C . GLY A 1 202 ? -1.201 20.691 1.690 1.00 61.75 202 GLY A C 1
ATOM 1602 O O . GLY A 1 202 ? -1.484 20.001 2.665 1.00 61.75 202 GLY A O 1
ATOM 1603 N N . ASN A 1 203 ? -1.534 21.984 1.613 1.00 58.34 203 ASN A N 1
ATOM 1604 C CA . ASN A 1 203 ? -2.309 22.693 2.645 1.00 58.34 203 ASN A CA 1
ATOM 1605 C C . ASN A 1 203 ? -3.829 22.679 2.380 1.00 58.34 203 ASN A C 1
ATOM 1607 O O . ASN A 1 203 ? -4.578 23.344 3.094 1.00 58.34 203 ASN A O 1
ATOM 1611 N N . GLU A 1 204 ? -4.291 21.980 1.342 1.00 71.56 204 GLU A N 1
ATOM 1612 C CA . GLU A 1 204 ? -5.710 21.933 0.984 1.00 71.56 204 GLU A CA 1
ATOM 1613 C C . GLU A 1 204 ? -6.439 20.858 1.796 1.00 71.56 204 GLU A C 1
ATOM 1615 O O . GLU A 1 204 ? -6.161 19.667 1.670 1.00 71.56 204 GLU A O 1
ATOM 1620 N N . ASP A 1 205 ? -7.398 21.280 2.624 1.00 80.75 205 ASP A N 1
ATOM 1621 C CA . ASP A 1 205 ? -8.289 20.361 3.331 1.00 80.75 205 ASP A CA 1
ATOM 1622 C C . ASP A 1 205 ? -9.357 19.832 2.363 1.00 80.75 205 ASP A C 1
ATOM 1624 O O . ASP A 1 205 ? -10.361 20.494 2.078 1.00 80.75 205 ASP A O 1
ATOM 1628 N N . LYS A 1 206 ? -9.118 18.633 1.826 1.00 86.62 206 LYS A N 1
ATOM 1629 C CA . LYS A 1 206 ? -10.054 17.938 0.935 1.00 86.62 206 LYS A CA 1
ATOM 1630 C C . LYS A 1 206 ? -11.129 17.149 1.701 1.00 86.62 206 LYS A C 1
ATOM 1632 O O . LYS A 1 206 ? -12.037 16.617 1.067 1.00 86.62 206 LYS A O 1
ATOM 1637 N N . ARG A 1 207 ? -11.094 17.086 3.041 1.00 91.06 207 ARG A N 1
ATOM 1638 C CA . ARG A 1 207 ? -11.982 16.214 3.834 1.00 91.06 207 ARG A CA 1
ATOM 1639 C C . ARG A 1 207 ? -13.462 16.536 3.614 1.00 91.06 207 ARG A C 1
ATOM 1641 O O . ARG A 1 207 ? -13.882 17.692 3.624 1.00 91.06 207 ARG A O 1
ATOM 1648 N N . GLY A 1 208 ? -14.274 15.497 3.459 1.00 90.44 208 GLY A N 1
ATOM 1649 C CA . GLY A 1 208 ? -15.705 15.534 3.149 1.00 90.44 208 GLY A CA 1
ATOM 1650 C C . GLY A 1 208 ? -16.018 15.613 1.656 1.00 90.44 208 GLY A C 1
ATOM 1651 O O . GLY A 1 208 ? -17.148 15.314 1.256 1.00 90.44 208 GLY A O 1
ATOM 1652 N N . GLN A 1 209 ? -15.042 15.980 0.821 1.00 91.75 209 GLN A N 1
ATOM 1653 C CA . GLN A 1 209 ? -15.236 16.055 -0.622 1.00 91.75 209 GLN A CA 1
ATOM 1654 C C . GLN A 1 209 ? -15.327 14.655 -1.232 1.00 91.75 209 GLN A C 1
ATOM 1656 O O . GLN A 1 209 ? -14.752 13.692 -0.726 1.00 91.75 209 GLN A O 1
ATOM 1661 N N . LYS A 1 210 ? -16.075 14.557 -2.332 1.00 91.31 210 LYS A N 1
ATOM 1662 C CA . LYS A 1 210 ? -16.111 13.363 -3.176 1.00 91.31 210 LYS A CA 1
ATOM 1663 C C . LYS A 1 210 ? -14.777 13.223 -3.909 1.00 91.31 210 LYS A C 1
ATOM 1665 O O . LYS A 1 210 ? -14.229 14.231 -4.365 1.00 91.31 210 LYS A O 1
ATOM 1670 N N . ILE A 1 211 ? -14.306 11.992 -4.066 1.00 89.44 211 ILE A N 1
ATOM 1671 C CA . ILE A 1 211 ? -13.102 11.699 -4.836 1.00 89.44 211 ILE A CA 1
ATOM 1672 C C . ILE A 1 211 ? -13.358 12.013 -6.321 1.00 89.44 211 ILE A C 1
ATOM 1674 O O . ILE A 1 211 ? -14.394 11.641 -6.885 1.00 89.44 211 ILE A O 1
ATOM 1678 N N . LYS A 1 212 ? -12.449 12.768 -6.947 1.00 71.38 212 LYS A N 1
ATOM 1679 C CA . LYS A 1 212 ? -12.602 13.308 -8.308 1.00 71.38 212 LYS A CA 1
ATOM 1680 C C . LYS A 1 212 ? -11.857 12.452 -9.342 1.00 71.38 212 LYS A C 1
ATOM 1682 O O . LYS A 1 212 ? -10.967 12.954 -10.019 1.00 71.38 212 LYS A O 1
ATOM 1687 N N . ASP A 1 213 ? -12.273 11.201 -9.522 1.00 61.09 213 ASP A N 1
ATOM 1688 C CA . ASP A 1 213 ? -11.574 10.265 -10.437 1.00 61.09 213 ASP A CA 1
ATOM 1689 C C . ASP A 1 213 ? -12.330 9.928 -11.717 1.00 61.09 213 ASP A C 1
ATOM 1691 O O . ASP A 1 213 ? -11.980 9.005 -12.438 1.00 61.09 213 ASP A O 1
ATOM 1695 N N . SER A 1 214 ? -13.403 10.655 -12.008 1.00 51.78 214 SER A N 1
ATOM 1696 C CA . SER A 1 214 ? -14.324 10.311 -13.101 1.00 51.78 214 SER A CA 1
ATOM 1697 C C . SER A 1 214 ? -14.633 11.499 -14.010 1.00 51.78 214 SER A C 1
ATOM 1699 O O . SER A 1 214 ? -15.706 11.596 -14.601 1.00 51.78 214 SER A O 1
ATOM 1701 N N . GLY A 1 215 ? -13.684 12.431 -14.131 1.00 53.78 215 GLY A N 1
ATOM 1702 C CA . GLY A 1 215 ? -13.705 13.418 -15.207 1.00 53.78 215 GLY A CA 1
ATOM 1703 C C . GLY A 1 215 ? -13.158 12.804 -16.503 1.00 53.78 215 GLY A C 1
ATOM 1704 O O . GLY A 1 215 ? -12.150 12.098 -16.438 1.00 53.78 215 GLY A O 1
ATOM 1705 N N . PRO A 1 216 ? -13.748 13.075 -17.683 1.00 52.34 216 PRO A N 1
ATOM 1706 C CA . PRO A 1 216 ? -13.149 12.677 -18.955 1.00 52.34 216 PRO A CA 1
ATOM 1707 C C . PRO A 1 216 ? -11.708 13.205 -19.048 1.00 52.34 216 PRO A C 1
ATOM 1709 O O . PRO A 1 216 ? -11.491 14.415 -19.006 1.00 52.34 216 PRO A O 1
ATOM 1712 N N . GLY A 1 217 ? -10.728 12.301 -19.141 1.00 61.97 217 GLY A N 1
ATOM 1713 C CA . GLY A 1 217 ? -9.309 12.641 -19.312 1.00 61.97 217 GLY A CA 1
ATOM 1714 C C . GLY A 1 217 ? -8.460 12.753 -18.037 1.00 61.97 217 GLY A C 1
ATOM 1715 O O . GLY A 1 217 ? -7.281 13.075 -18.159 1.00 61.97 217 GLY A O 1
ATOM 1716 N N . HIS A 1 218 ? -8.988 12.475 -16.838 1.00 72.06 218 HIS A N 1
ATOM 1717 C CA . HIS A 1 218 ? -8.187 12.438 -15.603 1.00 72.06 218 HIS A CA 1
ATOM 1718 C C . HIS A 1 218 ? -7.991 10.994 -15.117 1.00 72.06 218 HIS A C 1
ATOM 1720 O O . HIS A 1 218 ? -8.944 10.369 -14.665 1.00 72.06 218 HIS A O 1
ATOM 1726 N N . ARG A 1 219 ? -6.760 10.472 -15.217 1.00 86.25 219 ARG A N 1
ATOM 1727 C CA . ARG A 1 219 ? -6.390 9.096 -14.833 1.00 86.25 219 ARG A CA 1
ATOM 1728 C C . ARG A 1 219 ? -5.343 9.135 -13.723 1.00 86.25 219 ARG A C 1
ATOM 1730 O O . ARG A 1 219 ? -4.152 9.164 -14.010 1.00 86.25 219 ARG A O 1
ATOM 1737 N N . SER A 1 220 ? -5.783 9.203 -12.470 1.00 88.31 220 SER A N 1
ATOM 1738 C CA . SER A 1 220 ? -4.893 9.375 -11.312 1.00 88.31 220 SER A CA 1
ATOM 1739 C C . SER A 1 220 ? -4.429 8.036 -10.741 1.00 88.31 220 SER A C 1
ATOM 1741 O O . SER A 1 220 ? -5.260 7.152 -10.521 1.00 88.31 220 SER A O 1
ATOM 1743 N N . TRP A 1 221 ? -3.123 7.904 -10.479 1.00 93.00 221 TRP A N 1
ATOM 1744 C CA . TRP A 1 221 ? -2.561 6.750 -9.769 1.00 93.00 221 TRP A CA 1
ATOM 1745 C C . TRP A 1 221 ? -2.921 6.773 -8.285 1.00 93.00 221 TRP A C 1
ATOM 1747 O O . TRP A 1 221 ? -3.344 5.744 -7.758 1.00 93.00 221 TRP A O 1
ATOM 1757 N N . LEU A 1 222 ? -2.885 7.955 -7.658 1.00 92.00 222 LEU A N 1
ATOM 1758 C CA . LEU A 1 222 ? -3.295 8.154 -6.265 1.00 92.00 222 LEU A CA 1
ATOM 1759 C C . LEU A 1 222 ? -4.641 7.503 -5.916 1.00 92.00 222 LEU A C 1
ATOM 1761 O O . LEU A 1 222 ? -4.827 7.032 -4.797 1.00 92.00 222 LEU A O 1
ATOM 1765 N N . TYR A 1 223 ? -5.575 7.462 -6.864 1.00 92.50 223 TYR A N 1
ATOM 1766 C CA . TYR A 1 223 ? -6.892 6.854 -6.678 1.00 92.50 223 TYR A CA 1
ATOM 1767 C C . TYR A 1 223 ? -7.149 5.637 -7.584 1.00 92.50 223 TYR A C 1
ATOM 1769 O O . TYR A 1 223 ? -8.294 5.239 -7.818 1.00 92.50 223 TYR A O 1
ATOM 1777 N N . VAL A 1 224 ? -6.079 5.038 -8.113 1.00 93.44 224 VAL A N 1
ATOM 1778 C CA . VAL A 1 224 ? -6.079 3.800 -8.912 1.00 93.44 224 VAL A CA 1
ATOM 1779 C C . VAL A 1 224 ? -7.051 3.853 -10.100 1.00 93.44 224 VAL A C 1
ATOM 1781 O O . VAL A 1 224 ? -7.696 2.868 -10.459 1.00 93.44 224 VAL A O 1
ATOM 1784 N N . ASN A 1 225 ? -7.227 5.039 -10.692 1.00 90.88 225 ASN A N 1
ATOM 1785 C CA . ASN A 1 225 ? -8.166 5.291 -11.788 1.00 90.88 225 ASN A CA 1
ATOM 1786 C C . ASN A 1 225 ? -9.579 4.733 -11.507 1.00 90.88 225 ASN A C 1
ATOM 1788 O O . ASN A 1 225 ? -10.191 4.102 -12.372 1.00 90.88 225 ASN A O 1
ATOM 1792 N N . GLY A 1 226 ? -10.063 4.881 -10.269 1.00 90.44 226 GLY A N 1
ATOM 1793 C CA . GLY A 1 226 ? -11.381 4.401 -9.848 1.00 90.44 226 GLY A CA 1
ATOM 1794 C C . GLY A 1 226 ? -11.470 2.900 -9.548 1.00 90.44 226 GLY A C 1
ATOM 1795 O O . GLY A 1 226 ? -12.579 2.401 -9.374 1.00 90.44 226 GLY A O 1
ATOM 1796 N N . HIS A 1 227 ? -10.340 2.191 -9.451 1.00 93.94 227 HIS A N 1
ATOM 1797 C CA . HIS A 1 227 ? -10.273 0.766 -9.094 1.00 93.94 227 HIS A CA 1
ATOM 1798 C C . HIS A 1 227 ? -9.541 0.527 -7.752 1.00 93.94 227 HIS A C 1
ATOM 1800 O O . HIS A 1 227 ? -8.604 -0.271 -7.710 1.00 93.94 227 HIS A O 1
ATOM 1806 N N . PRO A 1 228 ? -9.907 1.215 -6.650 1.00 95.56 228 PRO A N 1
ATOM 1807 C CA . PRO A 1 228 ? -9.269 1.011 -5.352 1.00 95.56 228 PRO A CA 1
ATOM 1808 C C . PRO A 1 228 ? -9.646 -0.344 -4.741 1.00 95.56 228 PRO A C 1
ATOM 1810 O O . PRO A 1 228 ? -10.674 -0.937 -5.082 1.00 95.56 228 PRO A O 1
ATOM 1813 N N . VAL A 1 229 ? -8.877 -0.782 -3.744 1.00 97.06 229 VAL A N 1
ATOM 1814 C CA . VAL A 1 229 ? -9.302 -1.857 -2.842 1.00 97.06 229 VAL A CA 1
ATOM 1815 C C . VAL A 1 229 ? -10.424 -1.316 -1.960 1.00 97.06 229 VAL A C 1
ATOM 1817 O O . VAL A 1 229 ? -10.180 -0.514 -1.062 1.00 97.06 229 VAL A O 1
ATOM 1820 N N . VAL A 1 230 ? -11.657 -1.751 -2.213 1.00 96.75 230 VAL A N 1
ATOM 1821 C CA . VAL A 1 230 ? -12.803 -1.476 -1.337 1.00 96.75 230 VAL A CA 1
ATOM 1822 C C . VAL A 1 230 ? -12.923 -2.612 -0.332 1.00 96.75 230 VAL A C 1
ATOM 1824 O O . VAL A 1 230 ? -13.247 -3.745 -0.695 1.00 96.75 230 VAL A O 1
ATOM 1827 N N . CYS A 1 231 ? -12.630 -2.319 0.930 1.00 97.50 231 CYS A N 1
ATOM 1828 C CA . CYS A 1 231 ? -12.576 -3.329 1.971 1.00 97.50 231 CYS A CA 1
ATOM 1829 C C . CYS A 1 231 ? -13.974 -3.717 2.468 1.00 97.50 231 CYS A C 1
ATOM 1831 O O . CYS A 1 231 ? -14.871 -2.891 2.585 1.00 97.50 231 CYS A O 1
ATOM 1833 N N . ASN A 1 232 ? -14.132 -4.985 2.840 1.00 96.62 232 ASN A N 1
ATOM 1834 C CA . ASN A 1 232 ? -15.095 -5.378 3.868 1.00 96.62 232 ASN A CA 1
ATOM 1835 C C . ASN A 1 232 ? -14.406 -5.352 5.250 1.00 96.62 232 ASN A C 1
ATOM 1837 O O . ASN A 1 232 ? -13.220 -5.033 5.354 1.00 96.62 232 ASN A O 1
ATOM 1841 N N . ARG A 1 233 ? -15.117 -5.738 6.316 1.00 97.38 233 ARG A N 1
ATOM 1842 C CA . ARG A 1 233 ? -14.555 -5.746 7.680 1.00 97.38 233 ARG A CA 1
ATOM 1843 C C . ARG A 1 233 ? -13.314 -6.626 7.825 1.00 97.38 233 ARG A C 1
ATOM 1845 O O . ARG A 1 233 ? -12.340 -6.218 8.445 1.00 97.38 233 ARG A O 1
ATOM 1852 N N . HIS A 1 234 ? -13.309 -7.815 7.228 1.00 98.00 234 HIS A N 1
ATOM 1853 C CA . HIS A 1 234 ? -12.155 -8.718 7.274 1.00 98.00 234 HIS A CA 1
ATOM 1854 C C . HIS A 1 234 ? -10.948 -8.151 6.515 1.00 98.00 234 HIS A C 1
ATOM 1856 O O . HIS A 1 234 ? -9.823 -8.241 6.998 1.00 98.00 234 HIS A O 1
ATOM 1862 N N . MET A 1 235 ? -11.172 -7.485 5.380 1.00 98.00 235 MET A N 1
ATOM 1863 C CA . MET A 1 235 ? -10.127 -6.784 4.625 1.00 98.00 235 MET A CA 1
ATOM 1864 C C . MET A 1 235 ? -9.620 -5.529 5.349 1.00 98.00 235 MET A C 1
ATOM 1866 O O . MET A 1 235 ? -8.460 -5.168 5.185 1.00 98.00 235 MET A O 1
ATOM 1870 N N . GLU A 1 236 ? -10.432 -4.874 6.181 1.00 98.56 236 GLU A N 1
ATOM 1871 C CA . GLU A 1 236 ? -9.963 -3.803 7.076 1.00 98.56 236 GLU A CA 1
ATOM 1872 C C . GLU A 1 236 ? -9.020 -4.347 8.152 1.00 98.56 236 GLU A C 1
ATOM 1874 O O . GLU A 1 236 ? -8.019 -3.703 8.469 1.00 98.56 236 GLU A O 1
ATOM 1879 N N . VAL A 1 237 ? -9.272 -5.561 8.657 1.00 98.50 237 VAL A N 1
ATOM 1880 C CA . VAL A 1 237 ? -8.301 -6.273 9.502 1.00 98.50 237 VAL A CA 1
ATOM 1881 C C . VAL A 1 237 ? -7.039 -6.600 8.700 1.00 98.50 237 VAL A C 1
ATOM 1883 O O . VAL A 1 237 ? -5.938 -6.398 9.206 1.00 98.50 237 VAL A O 1
ATOM 1886 N N . SER A 1 238 ? -7.158 -7.021 7.436 1.00 98.25 238 SER A N 1
ATOM 1887 C CA . SER A 1 238 ? -5.991 -7.226 6.563 1.00 98.25 238 SER A CA 1
ATOM 1888 C C . SER A 1 238 ? -5.186 -5.952 6.326 1.00 98.25 238 SER A C 1
ATOM 1890 O O . SER A 1 238 ? -3.957 -5.997 6.360 1.00 98.25 238 SER A O 1
ATOM 1892 N N . ALA A 1 239 ? -5.853 -4.812 6.155 1.00 98.19 239 ALA A N 1
ATOM 1893 C CA . ALA A 1 239 ? -5.209 -3.513 6.030 1.00 98.19 239 ALA A CA 1
ATOM 1894 C C . ALA A 1 239 ? -4.485 -3.115 7.324 1.00 98.19 239 ALA A C 1
ATOM 1896 O O . ALA A 1 239 ? -3.327 -2.709 7.278 1.00 98.19 239 ALA A O 1
ATOM 1897 N N . LEU A 1 240 ? -5.125 -3.306 8.484 1.00 98.31 240 LEU A N 1
ATOM 1898 C CA . LEU A 1 240 ? -4.504 -3.089 9.792 1.00 98.31 240 LEU A CA 1
ATOM 1899 C C . LEU A 1 240 ? -3.238 -3.938 9.956 1.00 98.31 240 LEU A C 1
ATOM 1901 O O . LEU A 1 240 ? -2.194 -3.408 10.324 1.00 98.31 240 LEU A O 1
ATOM 1905 N N . VAL A 1 241 ? -3.312 -5.239 9.669 1.00 98.25 241 VAL A N 1
ATOM 1906 C CA . VAL A 1 241 ? -2.162 -6.147 9.788 1.00 98.25 241 VAL A CA 1
ATOM 1907 C C . VAL A 1 241 ? -1.058 -5.766 8.798 1.00 98.25 241 VAL A C 1
ATOM 1909 O O . VAL A 1 241 ? 0.115 -5.734 9.165 1.00 98.25 241 VAL A O 1
ATOM 1912 N N . SER A 1 242 ? -1.418 -5.406 7.566 1.00 97.12 242 SER A N 1
ATOM 1913 C CA . SER A 1 242 ? -0.453 -4.948 6.557 1.00 97.12 242 SER A CA 1
ATOM 1914 C C . SER A 1 242 ? 0.226 -3.636 6.953 1.00 97.12 242 SER A C 1
ATOM 1916 O O . SER A 1 242 ? 1.370 -3.416 6.581 1.00 97.12 242 SER A O 1
ATOM 1918 N N . SER A 1 243 ? -0.449 -2.793 7.740 1.00 96.62 243 SER A N 1
ATOM 1919 C CA . SER A 1 243 ? 0.104 -1.532 8.240 1.00 96.62 243 SER A CA 1
ATOM 1920 C C . SER A 1 243 ? 1.071 -1.694 9.417 1.00 96.62 243 SER A C 1
ATOM 1922 O O . SER A 1 243 ? 1.735 -0.724 9.774 1.00 96.62 243 SER A O 1
ATOM 1924 N N . ILE A 1 244 ? 1.166 -2.878 10.041 1.00 97.31 244 ILE A N 1
ATOM 1925 C CA . ILE A 1 244 ? 2.122 -3.122 11.135 1.00 97.31 244 ILE A CA 1
ATOM 1926 C C . ILE A 1 244 ? 3.535 -2.806 10.637 1.00 97.31 244 ILE A C 1
ATOM 1928 O O . ILE A 1 244 ? 3.936 -3.266 9.571 1.00 97.31 244 ILE A O 1
ATOM 1932 N N . ASN A 1 245 ? 4.283 -2.018 11.409 1.00 95.62 245 ASN A N 1
ATOM 1933 C CA . ASN A 1 245 ? 5.617 -1.567 11.021 1.00 95.62 245 ASN A CA 1
ATOM 1934 C C . ASN A 1 245 ? 6.691 -2.152 11.956 1.00 95.62 245 ASN A C 1
ATOM 1936 O O . ASN A 1 245 ? 6.830 -1.681 13.091 1.00 95.62 245 ASN A O 1
ATOM 1940 N N . PRO A 1 246 ? 7.474 -3.147 11.497 1.00 94.31 246 PRO A N 1
ATOM 1941 C CA . PRO A 1 246 ? 8.558 -3.728 12.285 1.00 94.31 246 PRO A CA 1
ATOM 1942 C C . PRO A 1 246 ? 9.760 -2.800 12.508 1.00 94.31 246 PRO A C 1
ATOM 1944 O O . PRO A 1 246 ? 10.555 -3.065 13.409 1.00 94.31 246 PRO A O 1
ATOM 1947 N N . SER A 1 247 ? 9.931 -1.734 11.728 1.00 93.19 247 SER A N 1
ATOM 1948 C CA . SER A 1 247 ? 11.169 -0.952 11.720 1.00 93.19 247 SER A CA 1
ATOM 1949 C C . SER A 1 247 ? 11.393 -0.150 12.992 1.00 93.19 247 SER A C 1
ATOM 1951 O O . SER A 1 247 ? 10.561 0.635 13.416 1.00 93.19 247 SER A O 1
ATOM 1953 N N . ILE A 1 248 ? 12.571 -0.300 13.592 1.00 90.75 248 ILE A N 1
ATOM 1954 C CA . ILE A 1 248 ? 13.015 0.460 14.773 1.00 90.75 248 ILE A CA 1
ATOM 1955 C C . ILE A 1 248 ? 13.721 1.741 14.323 1.00 90.75 248 ILE A C 1
ATOM 1957 O O . ILE A 1 248 ? 13.590 2.812 14.917 1.00 90.75 248 ILE A O 1
ATOM 1961 N N . ASN A 1 249 ? 14.537 1.611 13.282 1.00 88.50 249 ASN A N 1
ATOM 1962 C CA . ASN A 1 249 ? 15.263 2.688 12.628 1.00 88.50 249 ASN A CA 1
ATOM 1963 C C . ASN A 1 249 ? 15.565 2.277 11.178 1.00 88.50 249 ASN A C 1
ATOM 1965 O O . ASN A 1 249 ? 15.156 1.212 10.736 1.00 88.50 249 ASN A O 1
ATOM 1969 N N . GLN A 1 250 ? 16.307 3.109 10.445 1.00 85.69 250 GLN A N 1
ATOM 1970 C CA . GLN A 1 250 ? 16.591 2.905 9.016 1.00 85.69 250 GLN A CA 1
ATOM 1971 C C . GLN A 1 250 ? 17.316 1.593 8.669 1.00 85.69 250 GLN A C 1
ATOM 1973 O O . GLN A 1 250 ? 17.388 1.251 7.495 1.00 85.69 250 GLN A O 1
ATOM 1978 N N . SER A 1 251 ? 17.901 0.893 9.643 1.00 88.81 251 SER A N 1
ATOM 1979 C CA . SER A 1 251 ? 18.712 -0.301 9.391 1.00 88.81 251 SER A CA 1
ATOM 1980 C C . SER A 1 251 ? 18.390 -1.481 10.307 1.00 88.81 251 SER A C 1
ATOM 1982 O O . SER A 1 251 ? 19.147 -2.447 10.311 1.00 88.81 251 SER A O 1
ATOM 1984 N N . ASN A 1 252 ? 17.360 -1.389 11.153 1.00 88.06 252 ASN A N 1
ATOM 1985 C CA . ASN A 1 252 ? 17.024 -2.443 12.107 1.00 88.06 252 ASN A CA 1
ATOM 1986 C C . ASN A 1 252 ? 15.513 -2.588 12.250 1.00 88.06 252 ASN A C 1
ATOM 1988 O O . ASN A 1 252 ? 14.831 -1.604 12.547 1.00 88.06 252 ASN A O 1
ATOM 1992 N N . ASP A 1 253 ? 15.049 -3.832 12.190 1.00 91.00 253 ASP A N 1
ATOM 1993 C CA . ASP A 1 253 ? 13.660 -4.213 12.423 1.00 91.00 253 ASP A CA 1
ATOM 1994 C C . ASP A 1 253 ? 13.518 -5.038 13.710 1.00 91.00 253 ASP A C 1
ATOM 1996 O O . ASP A 1 253 ? 14.438 -5.730 14.162 1.00 91.00 253 ASP A O 1
ATOM 2000 N N . ALA A 1 254 ? 12.342 -4.959 14.327 1.00 91.31 254 ALA A N 1
ATOM 2001 C CA . ALA A 1 254 ? 11.946 -5.796 15.443 1.00 91.31 254 ALA A CA 1
ATOM 2002 C C . ALA A 1 254 ? 11.443 -7.146 14.921 1.00 91.31 254 ALA A C 1
ATOM 2004 O O . ALA A 1 254 ? 10.330 -7.253 14.400 1.00 91.31 254 ALA A O 1
ATOM 2005 N N . LEU A 1 255 ? 12.261 -8.184 15.104 1.00 89.94 255 LEU A N 1
ATOM 2006 C CA . LEU A 1 255 ? 11.961 -9.552 14.682 1.00 89.94 255 LEU A CA 1
ATOM 2007 C C . LEU A 1 255 ? 10.613 -10.052 15.222 1.00 89.94 255 LEU A C 1
ATOM 2009 O O . LEU A 1 255 ? 9.870 -10.721 14.508 1.00 89.94 255 LEU A O 1
ATOM 2013 N N . GLU A 1 256 ? 10.275 -9.709 16.464 1.00 90.19 256 GLU A N 1
ATOM 2014 C CA . GLU A 1 256 ? 9.019 -10.095 17.107 1.00 90.19 256 GLU A CA 1
ATOM 2015 C C . GLU A 1 256 ? 7.805 -9.515 16.375 1.00 90.19 256 GLU A C 1
ATOM 2017 O O . GLU A 1 256 ? 6.802 -10.202 16.185 1.00 90.19 256 GLU A O 1
ATOM 2022 N N . VAL A 1 257 ? 7.912 -8.260 15.932 1.00 93.69 257 VAL A N 1
ATOM 2023 C CA . VAL A 1 257 ? 6.843 -7.540 15.229 1.00 93.69 257 VAL A CA 1
ATOM 2024 C C . VAL A 1 257 ? 6.704 -8.054 13.797 1.00 93.69 257 VAL A C 1
ATOM 2026 O O . VAL A 1 257 ? 5.586 -8.316 13.361 1.00 93.69 257 VAL A O 1
ATOM 2029 N N . ALA A 1 258 ? 7.819 -8.290 13.096 1.00 94.12 258 ALA A N 1
ATOM 2030 C CA . ALA A 1 258 ? 7.808 -8.912 11.770 1.00 94.12 258 ALA A CA 1
ATOM 2031 C C . ALA A 1 258 ? 7.208 -10.330 11.815 1.00 94.12 258 ALA A C 1
ATOM 2033 O O . ALA A 1 258 ? 6.369 -10.693 10.992 1.00 94.12 258 ALA A O 1
ATOM 2034 N N . THR A 1 259 ? 7.571 -11.120 12.831 1.00 92.88 259 THR A N 1
ATOM 2035 C CA . THR A 1 259 ? 7.026 -12.470 13.035 1.00 92.88 259 THR A CA 1
ATOM 2036 C C . THR A 1 259 ? 5.531 -12.427 13.335 1.00 92.88 259 THR A C 1
ATOM 2038 O O . THR A 1 259 ? 4.777 -13.228 12.779 1.00 92.88 259 THR A O 1
ATOM 2041 N N . LEU A 1 260 ? 5.085 -11.485 14.172 1.00 94.94 260 LEU A N 1
ATOM 2042 C CA . LEU A 1 260 ? 3.667 -11.262 14.443 1.00 94.94 260 LEU A CA 1
ATOM 2043 C C . LEU A 1 260 ? 2.900 -10.919 13.160 1.00 94.94 260 LEU A C 1
ATOM 2045 O O . LEU A 1 260 ? 1.881 -11.547 12.877 1.00 94.94 260 LEU A O 1
ATOM 2049 N N . GLN A 1 261 ? 3.402 -9.963 12.375 1.00 97.50 261 GLN A N 1
ATOM 2050 C CA . GLN A 1 261 ? 2.791 -9.563 11.108 1.00 97.50 261 GLN A CA 1
ATOM 2051 C C . GLN A 1 261 ? 2.675 -10.753 10.149 1.00 97.50 261 GLN A C 1
ATOM 2053 O O . GLN A 1 261 ? 1.587 -11.011 9.638 1.00 97.50 261 GLN A O 1
ATOM 2058 N N . LYS A 1 262 ? 3.748 -11.539 9.987 1.00 96.50 262 LYS A N 1
ATOM 2059 C CA . LYS A 1 262 ? 3.767 -12.744 9.143 1.00 96.50 262 LYS A CA 1
ATOM 2060 C C . LYS A 1 262 ? 2.703 -13.764 9.561 1.00 96.50 262 LYS A C 1
ATOM 2062 O O . LYS A 1 262 ? 1.943 -14.243 8.725 1.00 96.50 262 LYS A O 1
ATOM 2067 N N . HIS A 1 263 ? 2.592 -14.066 10.857 1.00 96.38 263 HIS A N 1
ATOM 2068 C CA . HIS A 1 263 ? 1.600 -15.025 11.362 1.00 96.38 263 HIS A CA 1
ATOM 2069 C C . HIS A 1 263 ? 0.156 -14.542 11.181 1.00 96.38 263 HIS A C 1
ATOM 2071 O O . HIS A 1 263 ? -0.725 -15.340 10.858 1.00 96.38 263 HIS A O 1
ATOM 2077 N N . LEU A 1 264 ? -0.098 -13.247 11.380 1.00 98.19 264 LEU A N 1
ATOM 2078 C CA . LEU A 1 264 ? -1.421 -12.663 11.170 1.00 98.19 264 LEU A CA 1
ATOM 2079 C C . LEU A 1 264 ? -1.793 -12.608 9.682 1.00 98.19 264 LEU A C 1
ATOM 2081 O O . LEU A 1 264 ? -2.940 -12.882 9.339 1.00 98.19 264 LEU A O 1
ATOM 2085 N N . LEU A 1 265 ? -0.841 -12.313 8.792 1.00 98.31 265 LEU A N 1
ATOM 2086 C CA . LEU A 1 265 ? -1.064 -12.369 7.346 1.00 98.31 265 LEU A CA 1
ATOM 2087 C C . LEU A 1 265 ? -1.345 -13.800 6.876 1.00 98.31 265 LEU A C 1
ATOM 2089 O O . LEU A 1 265 ? -2.276 -13.990 6.102 1.00 98.31 265 LEU A O 1
ATOM 2093 N N . TRP A 1 266 ? -0.640 -14.810 7.397 1.00 98.12 266 TRP A N 1
ATOM 2094 C CA . TRP A 1 266 ? -0.967 -16.213 7.113 1.00 98.12 266 TRP A CA 1
ATOM 2095 C C . TRP A 1 266 ? -2.359 -16.614 7.597 1.00 98.12 266 TRP A C 1
ATOM 2097 O O . TRP A 1 266 ? -3.075 -17.291 6.868 1.00 98.12 266 TRP A O 1
ATOM 2107 N N . LEU A 1 267 ? -2.772 -16.165 8.787 1.00 98.00 267 LEU A N 1
ATOM 2108 C CA . LEU A 1 267 ? -4.139 -16.384 9.267 1.00 98.00 267 LEU A CA 1
ATOM 2109 C C . LEU A 1 267 ? -5.166 -15.801 8.283 1.00 98.00 267 LEU A C 1
ATOM 2111 O O . LEU A 1 267 ? -6.124 -16.470 7.918 1.00 98.00 267 LEU A O 1
ATOM 2115 N N . LEU A 1 268 ? -4.956 -14.566 7.829 1.00 98.25 268 LEU A N 1
ATOM 2116 C CA . LEU A 1 268 ? -5.848 -13.903 6.874 1.00 98.25 268 LEU A CA 1
ATOM 2117 C C . LEU A 1 268 ? -5.811 -14.549 5.482 1.00 98.25 268 LEU A C 1
ATOM 2119 O O . LEU A 1 268 ? -6.816 -14.529 4.772 1.00 98.25 268 LEU A O 1
ATOM 2123 N N . TYR A 1 269 ? -4.662 -15.096 5.086 1.00 98.06 269 TYR A N 1
ATOM 2124 C CA . TYR A 1 269 ? -4.497 -15.850 3.849 1.00 98.06 269 TYR A CA 1
ATOM 2125 C C . TYR A 1 269 ? -5.330 -17.134 3.882 1.00 98.06 269 TYR A C 1
ATOM 2127 O O . TYR A 1 269 ? -6.112 -17.376 2.965 1.00 98.06 269 TYR A O 1
ATOM 2135 N N . ASP A 1 270 ? -5.221 -17.904 4.968 1.00 97.44 270 ASP A N 1
ATOM 2136 C CA . ASP A 1 270 ? -5.919 -19.182 5.151 1.00 97.44 270 ASP A CA 1
ATOM 2137 C C . ASP A 1 270 ? -7.444 -19.015 5.172 1.00 97.44 270 ASP A C 1
ATOM 2139 O O . ASP A 1 270 ? -8.170 -19.835 4.612 1.00 97.44 270 ASP A O 1
ATOM 2143 N N . GLU A 1 271 ? -7.930 -17.914 5.748 1.00 96.25 271 GLU A N 1
ATOM 2144 C CA . GLU A 1 271 ? -9.354 -17.548 5.765 1.00 96.25 271 GLU A CA 1
ATOM 2145 C C . GLU A 1 271 ? -9.825 -16.887 4.445 1.00 96.25 271 GLU A C 1
ATOM 2147 O O . GLU A 1 271 ? -10.984 -16.495 4.294 1.00 96.25 271 GLU A O 1
ATOM 2152 N N . GLY A 1 272 ? -8.936 -16.737 3.454 1.00 96.38 272 GLY A N 1
ATOM 2153 C CA . GLY A 1 272 ? -9.249 -16.205 2.123 1.00 96.38 272 GLY A CA 1
ATOM 2154 C C . GLY A 1 272 ? -9.421 -14.682 2.052 1.00 96.38 272 GLY A C 1
ATOM 2155 O O . GLY A 1 272 ? -9.825 -14.150 1.011 1.00 96.38 272 GLY A O 1
ATOM 2156 N N . HIS A 1 273 ? -9.094 -13.954 3.120 1.00 96.94 273 HIS A N 1
ATOM 2157 C CA . HIS A 1 273 ? -9.263 -12.501 3.220 1.00 96.94 273 HIS A CA 1
ATOM 2158 C C . HIS A 1 273 ? -8.196 -11.697 2.458 1.00 96.94 273 HIS A C 1
ATOM 2160 O O . HIS A 1 273 ? -8.409 -10.516 2.189 1.00 96.94 273 HIS A O 1
ATOM 2166 N N . LEU A 1 274 ? -7.094 -12.331 2.035 1.00 97.06 274 LEU A N 1
ATOM 2167 C CA . LEU A 1 274 ? -6.062 -11.698 1.197 1.00 97.06 274 LEU A CA 1
ATOM 2168 C C . LEU A 1 274 ? -6.287 -11.861 -0.315 1.00 97.06 274 LEU A C 1
ATOM 2170 O O . LEU A 1 274 ? -5.647 -11.172 -1.103 1.00 97.06 274 LEU A O 1
ATOM 2174 N N . SER A 1 275 ? -7.228 -12.711 -0.738 1.00 95.69 275 SER A N 1
ATOM 2175 C CA . SER A 1 275 ? -7.453 -13.060 -2.156 1.00 95.69 275 SER A CA 1
ATOM 2176 C C . SER A 1 275 ? -7.737 -11.864 -3.078 1.00 95.69 275 SER A C 1
ATOM 2178 O O . SER A 1 275 ? -7.467 -11.919 -4.278 1.00 95.69 275 SER A O 1
ATOM 2180 N N . LYS A 1 276 ? -8.276 -10.772 -2.523 1.00 96.06 276 LYS A N 1
ATOM 2181 C CA . LYS A 1 276 ? -8.570 -9.517 -3.227 1.00 96.06 276 LYS A CA 1
ATOM 2182 C C . LYS A 1 276 ? -7.672 -8.363 -2.783 1.00 96.06 276 LYS A C 1
ATOM 2184 O O . LYS A 1 276 ? -8.017 -7.216 -3.039 1.00 96.06 276 LYS A O 1
ATOM 2189 N N . PHE A 1 277 ? -6.557 -8.615 -2.104 1.00 97.62 277 PHE A N 1
ATOM 2190 C CA . PHE A 1 277 ? -5.719 -7.562 -1.524 1.00 97.62 277 PHE A CA 1
ATOM 2191 C C . PHE A 1 277 ? -4.266 -7.683 -2.026 1.00 97.62 277 PHE A C 1
ATOM 2193 O O . PHE A 1 277 ? -3.414 -8.239 -1.329 1.00 97.62 277 PHE A O 1
ATOM 2200 N N . PRO A 1 278 ? -3.952 -7.145 -3.226 1.00 97.62 278 PRO A N 1
ATOM 2201 C CA . PRO A 1 278 ? -2.643 -7.311 -3.866 1.00 97.62 278 PRO A CA 1
ATOM 2202 C C . PRO A 1 278 ? -1.462 -6.862 -2.996 1.00 97.62 278 PRO A C 1
ATOM 2204 O O . PRO A 1 278 ? -0.457 -7.558 -2.910 1.00 97.62 278 PRO A O 1
ATOM 2207 N N . LEU A 1 279 ? -1.596 -5.726 -2.305 1.00 96.62 279 LEU A N 1
ATOM 2208 C CA . LEU A 1 279 ? -0.517 -5.152 -1.492 1.00 96.62 279 LEU A CA 1
ATOM 2209 C C . LEU A 1 279 ? -0.195 -5.999 -0.247 1.00 96.62 279 LEU A C 1
ATOM 2211 O O . LEU A 1 279 ? 0.957 -6.093 0.160 1.00 96.62 279 LEU A O 1
ATOM 2215 N N . ALA A 1 280 ? -1.197 -6.664 0.333 1.00 97.44 280 ALA A N 1
ATOM 2216 C CA . ALA A 1 280 ? -1.027 -7.532 1.496 1.00 97.44 280 ALA A CA 1
ATOM 2217 C C . ALA A 1 280 ? -0.387 -8.870 1.105 1.00 97.44 280 ALA A C 1
ATOM 2219 O O . ALA A 1 280 ? 0.438 -9.392 1.850 1.00 97.44 280 ALA A O 1
ATOM 2220 N N . LEU A 1 281 ? -0.730 -9.398 -0.078 1.00 98.00 281 LEU A N 1
ATOM 2221 C CA . LEU A 1 281 ? -0.051 -10.555 -0.668 1.00 98.00 281 LEU A CA 1
ATOM 2222 C C . LEU A 1 281 ? 1.422 -10.242 -0.964 1.00 98.00 281 LEU A C 1
ATOM 2224 O O . LEU A 1 281 ? 2.286 -11.053 -0.642 1.00 98.00 281 LEU A O 1
ATOM 2228 N N . GLY A 1 282 ? 1.714 -9.050 -1.500 1.00 97.12 282 GLY A N 1
ATOM 2229 C CA . GLY A 1 282 ? 3.085 -8.565 -1.691 1.00 97.12 282 GLY A CA 1
ATOM 2230 C C . GLY A 1 282 ? 3.866 -8.475 -0.378 1.00 97.12 282 GLY A C 1
ATOM 2231 O O . GLY A 1 282 ? 4.947 -9.046 -0.275 1.00 97.12 282 GLY A O 1
ATOM 2232 N N . ASN A 1 283 ? 3.274 -7.863 0.654 1.00 97.31 283 ASN A N 1
ATOM 2233 C CA . ASN A 1 283 ? 3.870 -7.770 1.991 1.00 97.31 283 ASN A CA 1
ATOM 2234 C C . ASN A 1 283 ? 4.159 -9.159 2.601 1.00 97.31 283 ASN A C 1
ATOM 2236 O O . ASN A 1 283 ? 5.247 -9.408 3.118 1.00 97.31 283 ASN A O 1
ATOM 2240 N N . LEU A 1 284 ? 3.221 -10.108 2.488 1.00 97.75 284 LEU A N 1
ATOM 2241 C CA . LEU A 1 284 ? 3.456 -11.490 2.917 1.00 97.75 284 LEU A CA 1
ATOM 2242 C C . LEU A 1 284 ? 4.590 -12.151 2.115 1.00 97.75 284 LEU A C 1
ATOM 2244 O O . LEU A 1 284 ? 5.401 -12.870 2.693 1.00 97.75 284 LEU A O 1
ATOM 2248 N N . GLY A 1 285 ? 4.669 -11.881 0.809 1.00 97.25 285 GLY A N 1
ATOM 2249 C CA . GLY A 1 285 ? 5.753 -12.337 -0.060 1.00 97.25 285 GLY A CA 1
ATOM 2250 C C . GLY A 1 285 ? 7.129 -11.857 0.405 1.00 97.25 285 GLY A C 1
ATOM 2251 O O . GLY A 1 285 ? 8.040 -12.676 0.523 1.00 97.25 285 GLY A O 1
ATOM 2252 N N . ASP A 1 286 ? 7.269 -10.572 0.739 1.00 95.88 286 ASP A N 1
ATOM 2253 C CA . ASP A 1 286 ? 8.520 -10.011 1.269 1.00 95.88 286 ASP A CA 1
ATOM 2254 C C . ASP A 1 286 ? 8.891 -10.633 2.634 1.00 95.88 286 ASP A C 1
ATOM 2256 O O . ASP A 1 286 ? 10.050 -10.976 2.874 1.00 95.88 286 ASP A O 1
ATOM 2260 N N . LEU A 1 287 ? 7.919 -10.856 3.527 1.00 95.44 287 LEU A N 1
ATOM 2261 C CA . LEU A 1 287 ? 8.162 -11.505 4.826 1.00 95.44 287 LEU A CA 1
ATOM 2262 C C . LEU A 1 287 ? 8.587 -12.977 4.690 1.00 95.44 287 LEU A C 1
ATOM 2264 O O . LEU A 1 287 ? 9.423 -13.451 5.463 1.00 95.44 287 LEU A O 1
ATOM 2268 N N . GLU A 1 288 ? 8.029 -13.700 3.720 1.00 96.00 288 GLU A N 1
ATOM 2269 C CA . GLU A 1 288 ? 8.415 -15.082 3.411 1.00 96.00 288 GLU A CA 1
ATOM 2270 C C . GLU A 1 288 ? 9.764 -15.177 2.696 1.00 96.00 288 GLU A C 1
ATOM 2272 O O . GLU A 1 288 ? 10.486 -16.151 2.894 1.00 96.00 288 GLU A O 1
ATOM 2277 N N . GLU A 1 289 ? 10.146 -14.171 1.905 1.00 95.00 289 GLU A N 1
ATOM 2278 C CA . GLU A 1 289 ? 11.504 -14.072 1.363 1.00 95.00 289 GLU A CA 1
ATOM 2279 C C . GLU A 1 289 ? 12.537 -13.915 2.486 1.00 95.00 289 GLU A C 1
ATOM 2281 O O . GLU A 1 289 ? 13.584 -14.562 2.456 1.00 95.00 289 GLU A O 1
ATOM 2286 N N . LEU A 1 290 ? 12.240 -13.077 3.486 1.00 91.44 290 LEU A N 1
ATOM 2287 C CA . LEU A 1 290 ? 13.132 -12.850 4.624 1.00 91.44 290 LEU A CA 1
ATOM 2288 C C . LEU A 1 290 ? 13.282 -14.095 5.504 1.00 91.44 290 LEU A C 1
ATOM 2290 O O . LEU A 1 290 ? 14.392 -14.415 5.933 1.00 91.44 290 LEU A O 1
ATOM 2294 N N . ASN A 1 291 ? 12.174 -14.776 5.807 1.00 89.50 291 ASN A N 1
ATOM 2295 C CA . ASN A 1 291 ? 12.182 -16.004 6.595 1.00 89.50 291 ASN A CA 1
ATOM 2296 C C . ASN A 1 291 ? 11.029 -16.928 6.183 1.00 89.50 291 ASN A C 1
ATOM 2298 O O . ASN A 1 291 ? 9.903 -16.774 6.671 1.00 89.50 291 ASN A O 1
ATOM 2302 N N . ALA A 1 292 ? 11.332 -17.901 5.324 1.00 92.88 292 ALA A N 1
ATOM 2303 C CA . ALA A 1 292 ? 10.360 -18.842 4.782 1.00 92.88 292 ALA A CA 1
ATOM 2304 C C . ALA A 1 292 ? 9.756 -19.740 5.870 1.00 92.88 292 ALA A C 1
ATOM 2306 O O . ALA A 1 292 ? 10.468 -20.318 6.691 1.00 92.88 292 ALA A O 1
ATOM 2307 N N . THR A 1 293 ? 8.437 -19.900 5.847 1.00 92.69 293 THR A N 1
ATOM 2308 C CA . THR A 1 293 ? 7.709 -20.742 6.796 1.00 92.69 293 THR A CA 1
ATOM 2309 C C . THR A 1 293 ? 7.579 -22.174 6.254 1.00 92.69 293 THR A C 1
ATOM 2311 O O . THR A 1 293 ? 7.034 -22.373 5.162 1.00 92.69 293 THR A O 1
ATOM 2314 N N . PRO A 1 294 ? 8.013 -23.215 6.991 1.00 91.56 294 PRO A N 1
ATOM 2315 C CA . PRO A 1 294 ? 7.905 -24.598 6.531 1.00 91.56 294 PRO A CA 1
ATOM 2316 C C . PRO A 1 294 ? 6.466 -25.007 6.177 1.00 91.56 294 PRO A C 1
ATOM 2318 O O . PRO A 1 294 ? 5.538 -24.837 6.964 1.00 91.56 294 PRO A O 1
ATOM 2321 N N . GLY A 1 295 ? 6.283 -25.586 4.986 1.00 91.69 295 GLY A N 1
ATOM 2322 C CA . GLY A 1 295 ? 4.978 -26.052 4.499 1.00 91.69 295 GLY A CA 1
ATOM 2323 C C . GLY A 1 295 ? 4.079 -24.964 3.901 1.00 91.69 295 GLY A C 1
ATOM 2324 O O . GLY A 1 295 ? 2.974 -25.283 3.462 1.00 91.69 295 GLY A O 1
ATOM 2325 N N . ARG A 1 296 ? 4.530 -23.705 3.851 1.00 95.75 296 ARG A N 1
ATOM 2326 C CA . ARG A 1 296 ? 3.821 -22.606 3.186 1.00 95.75 296 ARG A CA 1
ATOM 2327 C C . ARG A 1 296 ? 4.244 -22.438 1.717 1.00 95.75 296 ARG A C 1
ATOM 2329 O O . ARG A 1 296 ? 5.324 -22.896 1.336 1.00 95.75 296 ARG A O 1
ATOM 2336 N N . PRO A 1 297 ? 3.396 -21.809 0.877 1.00 94.62 297 PRO A N 1
ATOM 2337 C CA . PRO A 1 297 ? 3.769 -21.395 -0.472 1.00 94.62 297 PRO A CA 1
ATOM 2338 C C . PRO A 1 297 ? 5.060 -20.573 -0.500 1.00 94.62 297 PRO A C 1
ATOM 2340 O O . PRO A 1 297 ? 5.309 -19.754 0.379 1.00 94.62 297 PRO A O 1
ATOM 2343 N N . HIS A 1 298 ? 5.859 -20.771 -1.547 1.00 94.62 298 HIS A N 1
ATOM 2344 C CA . HIS A 1 298 ? 7.063 -19.977 -1.777 1.00 94.62 298 HIS A CA 1
ATOM 2345 C C . HIS A 1 298 ? 6.706 -18.516 -2.113 1.00 94.62 298 HIS A C 1
ATOM 2347 O O . HIS A 1 298 ? 5.691 -18.271 -2.769 1.00 94.62 298 HIS A O 1
ATOM 2353 N N . CYS A 1 299 ? 7.554 -17.551 -1.740 1.00 95.44 299 CYS A N 1
ATOM 2354 C CA . CYS A 1 299 ? 7.287 -16.115 -1.924 1.00 95.44 299 CYS A CA 1
ATOM 2355 C C . CYS A 1 299 ? 6.969 -15.721 -3.378 1.00 95.44 299 CYS A C 1
ATOM 2357 O O . CYS A 1 299 ? 6.117 -14.870 -3.617 1.00 95.44 299 CYS A O 1
ATOM 2359 N N . THR A 1 300 ? 7.567 -16.397 -4.365 1.00 95.31 300 THR A N 1
ATOM 2360 C CA . THR A 1 300 ? 7.263 -16.178 -5.792 1.00 95.31 300 THR A CA 1
ATOM 2361 C C . THR A 1 300 ? 5.794 -16.417 -6.131 1.00 95.31 300 THR A C 1
ATOM 2363 O O . THR A 1 300 ? 5.226 -15.655 -6.908 1.00 95.31 300 THR A O 1
ATOM 2366 N N . ILE A 1 301 ? 5.168 -17.428 -5.519 1.00 97.12 301 ILE A N 1
ATOM 2367 C CA . ILE A 1 301 ? 3.745 -17.738 -5.715 1.00 97.12 301 ILE A CA 1
ATOM 2368 C C . ILE A 1 301 ? 2.894 -16.594 -5.158 1.00 97.12 301 ILE A C 1
ATOM 2370 O O . ILE A 1 301 ? 1.949 -16.161 -5.806 1.00 97.12 301 ILE A O 1
ATOM 2374 N N . LEU A 1 302 ? 3.267 -16.038 -4.002 1.00 97.88 302 LEU A N 1
ATOM 2375 C CA . LEU A 1 302 ? 2.555 -14.912 -3.392 1.00 97.88 302 LEU A CA 1
ATOM 2376 C C . LEU A 1 302 ? 2.631 -13.642 -4.254 1.00 97.88 302 LEU A C 1
ATOM 2378 O O . LEU A 1 302 ? 1.624 -12.953 -4.427 1.00 97.88 302 LEU A O 1
ATOM 2382 N N . PHE A 1 303 ? 3.788 -13.352 -4.858 1.00 98.12 303 PHE A N 1
ATOM 2383 C CA . PHE A 1 303 ? 3.918 -12.239 -5.807 1.00 98.12 303 PHE A CA 1
ATOM 2384 C C . PHE A 1 303 ? 3.080 -12.458 -7.079 1.00 98.12 303 PHE A C 1
ATOM 2386 O O . PHE A 1 303 ? 2.447 -11.525 -7.578 1.00 98.12 303 PHE A O 1
ATOM 2393 N N . GLU A 1 304 ? 3.020 -13.688 -7.594 1.00 97.56 304 GLU A N 1
ATOM 2394 C CA . GLU A 1 304 ? 2.162 -14.043 -8.732 1.00 97.56 304 GLU A CA 1
ATOM 2395 C C . GLU A 1 304 ? 0.668 -13.936 -8.395 1.00 97.56 304 GLU A C 1
ATOM 2397 O O . GLU A 1 304 ? -0.121 -13.451 -9.212 1.00 97.56 304 GLU A O 1
ATOM 2402 N N . GLU A 1 305 ? 0.270 -14.329 -7.185 1.00 97.88 305 GLU A N 1
ATOM 2403 C CA . GLU A 1 305 ? -1.090 -14.159 -6.676 1.00 97.88 305 GLU A CA 1
ATOM 2404 C C . GLU A 1 305 ? -1.450 -12.679 -6.518 1.00 97.88 305 GLU A C 1
ATOM 2406 O O . GLU A 1 305 ? -2.545 -12.280 -6.917 1.00 97.88 305 GLU A O 1
ATOM 2411 N N . ALA A 1 306 ? -0.527 -11.840 -6.037 1.00 98.06 306 ALA A N 1
ATOM 2412 C CA . ALA A 1 306 ? -0.722 -10.392 -5.954 1.00 98.06 306 ALA A CA 1
ATOM 2413 C C . ALA A 1 306 ? -0.992 -9.775 -7.338 1.00 98.06 306 ALA A C 1
ATOM 2415 O O . ALA A 1 306 ? -1.953 -9.019 -7.516 1.00 98.06 306 ALA A O 1
ATOM 2416 N N . ILE A 1 307 ? -0.190 -10.141 -8.342 1.00 98.25 307 ILE A N 1
ATOM 2417 C CA . ILE A 1 307 ? -0.373 -9.703 -9.735 1.00 98.25 307 ILE A CA 1
ATOM 2418 C C . ILE A 1 307 ? -1.698 -10.232 -10.301 1.00 98.25 307 ILE A C 1
ATOM 2420 O O . ILE A 1 307 ? -2.434 -9.508 -10.976 1.00 98.25 307 ILE A O 1
ATOM 2424 N N . SER A 1 308 ? -2.038 -11.486 -10.013 1.00 98.00 308 SER A N 1
ATOM 2425 C CA . SER A 1 308 ? -3.292 -12.094 -10.462 1.00 98.00 308 SER A CA 1
ATOM 2426 C C . SER A 1 308 ? -4.505 -11.387 -9.858 1.00 98.00 308 SER A C 1
ATOM 2428 O O . SER A 1 308 ? -5.453 -11.076 -10.579 1.00 98.00 308 SER A O 1
ATOM 2430 N N . ALA A 1 309 ? -4.457 -11.041 -8.570 1.00 97.44 309 ALA A N 1
ATOM 2431 C CA . ALA A 1 309 ? -5.498 -10.269 -7.904 1.00 97.44 309 ALA A CA 1
ATOM 2432 C C . ALA A 1 309 ? -5.651 -8.868 -8.522 1.00 97.44 309 ALA A C 1
ATOM 2434 O O . ALA A 1 309 ? -6.776 -8.441 -8.790 1.00 97.44 309 ALA A O 1
ATOM 2435 N N . ALA A 1 310 ? -4.541 -8.183 -8.825 1.00 97.50 310 ALA A N 1
ATOM 2436 C CA . ALA A 1 310 ? -4.552 -6.895 -9.524 1.00 97.50 310 ALA A CA 1
ATOM 2437 C C . ALA A 1 310 ? -5.238 -6.981 -10.898 1.00 97.50 310 ALA A C 1
ATOM 2439 O O . ALA A 1 310 ? -6.057 -6.128 -11.248 1.00 97.50 310 ALA A O 1
ATOM 2440 N N . ARG A 1 311 ? -4.958 -8.037 -11.667 1.00 97.31 311 ARG A N 1
ATOM 2441 C CA . ARG A 1 311 ? -5.552 -8.261 -12.994 1.00 97.31 311 ARG A CA 1
ATOM 2442 C C . ARG A 1 311 ? -7.037 -8.597 -12.930 1.00 97.31 311 ARG A C 1
ATOM 2444 O O . ARG A 1 311 ? -7.820 -8.023 -13.679 1.00 97.31 311 ARG A O 1
ATOM 2451 N N . ILE A 1 312 ? -7.416 -9.517 -12.046 1.00 97.12 312 ILE A N 1
ATOM 2452 C CA . ILE A 1 312 ? -8.776 -10.066 -11.979 1.00 97.12 312 ILE A CA 1
ATOM 2453 C C . ILE A 1 312 ? -9.754 -9.058 -11.373 1.00 97.12 312 ILE A C 1
ATOM 2455 O O . ILE A 1 312 ? -10.852 -8.884 -11.895 1.00 97.12 312 ILE A O 1
ATOM 2459 N N . TYR A 1 313 ? -9.375 -8.405 -10.273 1.00 96.88 313 TYR A N 1
ATOM 2460 C CA . TYR A 1 313 ? -10.305 -7.584 -9.493 1.00 96.88 313 TYR A CA 1
ATOM 2461 C C . TYR A 1 313 ? -10.174 -6.083 -9.762 1.00 96.88 313 TYR A C 1
ATOM 2463 O O . TYR A 1 313 ? -11.124 -5.347 -9.510 1.00 96.88 313 TYR A O 1
ATOM 2471 N N . TYR A 1 314 ? -9.034 -5.632 -10.295 1.00 96.69 314 TYR A N 1
ATOM 2472 C CA . TYR A 1 314 ? -8.698 -4.206 -10.376 1.00 96.69 314 TYR A CA 1
ATOM 2473 C C . TYR A 1 314 ? -8.234 -3.756 -11.764 1.00 96.69 314 TYR A C 1
ATOM 2475 O O . TYR A 1 314 ? -7.539 -2.750 -11.889 1.00 96.69 314 TYR A O 1
ATOM 2483 N N . ASN A 1 315 ? -8.604 -4.499 -12.813 1.00 95.81 315 ASN A N 1
ATOM 2484 C CA . ASN A 1 315 ? -8.310 -4.167 -14.212 1.00 95.81 315 ASN A CA 1
ATOM 2485 C C . ASN A 1 315 ? -6.813 -3.907 -14.491 1.00 95.81 315 ASN A C 1
ATOM 2487 O O . ASN A 1 315 ? -6.447 -3.109 -15.359 1.00 95.81 315 ASN A O 1
ATOM 2491 N N . ASP A 1 316 ? -5.938 -4.580 -13.736 1.00 96.88 316 ASP A N 1
ATOM 2492 C CA . ASP A 1 316 ? -4.486 -4.463 -13.864 1.00 96.88 316 ASP A CA 1
ATOM 2493 C C . ASP A 1 316 ? -3.998 -3.008 -13.710 1.00 96.88 316 ASP A C 1
ATOM 2495 O O . ASP A 1 316 ? -3.211 -2.503 -14.513 1.00 96.88 316 ASP A O 1
ATOM 2499 N N . MET A 1 317 ? -4.538 -2.305 -12.711 1.00 95.94 317 MET A N 1
ATOM 2500 C CA . MET A 1 317 ? -4.215 -0.905 -12.417 1.00 95.94 317 MET A CA 1
ATOM 2501 C C . MET A 1 317 ? -3.193 -0.737 -11.271 1.00 95.94 317 MET A C 1
ATOM 2503 O O . MET A 1 317 ? -2.695 0.365 -11.069 1.00 95.94 317 MET A O 1
ATOM 2507 N N . PHE A 1 318 ? -2.832 -1.799 -10.544 1.00 97.75 318 PHE A N 1
ATOM 2508 C CA . PHE A 1 318 ? -1.844 -1.742 -9.453 1.00 97.75 318 PHE A CA 1
ATOM 2509 C C . PHE A 1 318 ? -0.412 -1.916 -9.975 1.00 97.75 318 PHE A C 1
ATOM 2511 O O . PHE A 1 318 ? -0.141 -2.838 -10.748 1.00 97.75 318 PHE A O 1
ATOM 2518 N N . VAL A 1 319 ? 0.504 -1.052 -9.538 1.00 97.88 319 VAL A N 1
ATOM 2519 C CA . VAL A 1 319 ? 1.909 -1.040 -9.962 1.00 97.88 319 VAL A CA 1
ATOM 2520 C C . VAL A 1 319 ? 2.792 -1.839 -9.001 1.00 97.88 319 VAL A C 1
ATOM 2522 O O . VAL A 1 319 ? 3.635 -2.616 -9.460 1.00 97.88 319 VAL A O 1
ATOM 2525 N N . TYR A 1 320 ? 2.582 -1.712 -7.688 1.00 98.12 320 TYR A N 1
ATOM 2526 C CA . TYR A 1 320 ? 3.436 -2.325 -6.666 1.00 98.12 320 TYR A CA 1
ATOM 2527 C C . TYR A 1 320 ? 3.548 -3.854 -6.749 1.00 98.12 320 TYR A C 1
ATOM 2529 O O . TYR A 1 320 ? 4.651 -4.357 -6.553 1.00 98.12 320 TYR A O 1
ATOM 2537 N N . PRO A 1 321 ? 2.507 -4.635 -7.112 1.00 98.12 321 PRO A N 1
ATOM 2538 C CA . PRO A 1 321 ? 2.659 -6.082 -7.302 1.00 98.12 321 PRO A CA 1
ATOM 2539 C C . PRO A 1 321 ? 3.801 -6.459 -8.258 1.00 98.12 321 PRO A C 1
ATOM 2541 O O . PRO A 1 321 ? 4.521 -7.430 -8.028 1.00 98.12 321 PRO A O 1
ATOM 2544 N N . TYR A 1 322 ? 4.015 -5.656 -9.303 1.00 98.25 322 TYR A N 1
ATOM 2545 C CA . TYR A 1 322 ? 5.099 -5.862 -10.258 1.00 98.25 322 TYR A CA 1
ATOM 2546 C C . TYR A 1 322 ? 6.453 -5.369 -9.738 1.00 98.25 322 TYR A C 1
ATOM 2548 O O . TYR A 1 322 ? 7.479 -5.971 -10.061 1.00 98.25 322 TYR A O 1
ATOM 2556 N N . THR A 1 323 ? 6.491 -4.298 -8.938 1.00 97.31 323 THR A N 1
ATOM 2557 C CA . THR A 1 323 ? 7.751 -3.813 -8.355 1.00 97.31 323 THR A CA 1
ATOM 2558 C C . THR A 1 323 ? 8.230 -4.710 -7.216 1.00 97.31 323 THR A C 1
ATOM 2560 O O . THR A 1 323 ? 9.427 -4.981 -7.172 1.00 97.31 323 THR A O 1
ATOM 2563 N N . TYR A 1 324 ? 7.332 -5.274 -6.395 1.00 97.06 324 TYR A N 1
ATOM 2564 C CA . TYR A 1 324 ? 7.656 -6.313 -5.408 1.00 97.06 324 TYR A CA 1
ATOM 2565 C C . TYR A 1 324 ? 8.347 -7.504 -6.076 1.00 97.06 324 TYR A C 1
ATOM 2567 O O . TYR A 1 324 ? 9.470 -7.866 -5.722 1.00 97.06 324 TYR A O 1
ATOM 2575 N N . GLN A 1 325 ? 7.726 -8.046 -7.129 1.00 97.31 325 GLN A N 1
ATOM 2576 C CA . GLN A 1 325 ? 8.295 -9.154 -7.892 1.00 97.31 325 GLN A CA 1
ATOM 2577 C C . GLN A 1 325 ? 9.645 -8.783 -8.537 1.00 97.31 325 GLN A C 1
ATOM 2579 O O . GLN A 1 325 ? 10.602 -9.557 -8.485 1.00 97.31 325 GLN A O 1
ATOM 2584 N N . GLY A 1 326 ? 9.751 -7.584 -9.120 1.00 96.81 326 GLY A N 1
ATOM 2585 C CA . GLY A 1 326 ? 11.001 -7.094 -9.704 1.00 96.81 326 GLY A CA 1
ATOM 2586 C C . GLY A 1 326 ? 12.117 -6.924 -8.668 1.00 96.81 326 GLY A C 1
ATOM 2587 O O . GLY A 1 326 ? 13.266 -7.274 -8.937 1.00 96.81 326 GLY A O 1
ATOM 2588 N N . GLY A 1 327 ? 11.777 -6.452 -7.467 1.00 96.75 327 GLY A N 1
ATOM 2589 C CA . GLY A 1 327 ? 12.681 -6.335 -6.326 1.00 96.75 327 GLY A CA 1
ATOM 2590 C C . GLY A 1 327 ? 13.193 -7.694 -5.849 1.00 96.75 327 GLY A C 1
ATOM 2591 O O . GLY A 1 327 ? 14.403 -7.855 -5.681 1.00 96.75 327 GLY A O 1
ATOM 2592 N N . TYR A 1 328 ? 12.305 -8.683 -5.722 1.00 96.75 328 TYR A N 1
ATOM 2593 C CA . TYR A 1 328 ? 12.665 -10.069 -5.409 1.00 96.75 328 TYR A CA 1
ATOM 2594 C C . TYR A 1 328 ? 13.684 -10.626 -6.412 1.00 96.75 328 TYR A C 1
ATOM 2596 O O . TYR A 1 328 ? 14.769 -11.075 -6.027 1.00 96.75 328 TYR A O 1
ATOM 2604 N N . PHE A 1 329 ? 13.381 -10.538 -7.712 1.00 96.31 329 PHE A N 1
ATOM 2605 C CA . PHE A 1 329 ? 14.276 -11.033 -8.758 1.00 96.31 329 PHE A CA 1
ATOM 2606 C C . PHE A 1 329 ? 15.618 -10.300 -8.765 1.00 96.31 329 PHE A C 1
ATOM 2608 O O . PHE A 1 329 ? 16.663 -10.923 -8.957 1.00 96.31 329 PHE A O 1
ATOM 2615 N N . TYR A 1 330 ? 15.616 -8.991 -8.510 1.00 95.31 330 TYR A N 1
ATOM 2616 C CA . TYR A 1 330 ? 16.838 -8.205 -8.397 1.00 95.31 330 TYR A CA 1
ATOM 2617 C C . TYR A 1 330 ? 17.721 -8.681 -7.231 1.00 95.31 330 TYR A C 1
ATOM 2619 O O . TYR A 1 330 ? 18.906 -8.949 -7.440 1.00 95.31 330 TYR A O 1
ATOM 2627 N N . ARG A 1 331 ? 17.150 -8.872 -6.031 1.00 94.56 331 ARG A N 1
ATOM 2628 C CA . ARG A 1 331 ? 17.873 -9.370 -4.841 1.00 94.56 331 ARG A CA 1
ATOM 2629 C C . ARG A 1 331 ? 18.465 -10.768 -5.051 1.00 94.56 331 ARG A C 1
ATOM 2631 O O . ARG A 1 331 ? 19.557 -11.047 -4.562 1.00 94.56 331 ARG A O 1
ATOM 2638 N N . HIS A 1 332 ? 17.799 -11.606 -5.844 1.00 92.50 332 HIS A N 1
ATOM 2639 C CA . HIS A 1 332 ? 18.243 -12.961 -6.189 1.00 92.50 332 HIS A CA 1
ATOM 2640 C C . HIS A 1 332 ? 19.146 -13.029 -7.433 1.00 92.50 332 HIS A C 1
ATOM 2642 O O . HIS A 1 332 ? 19.452 -14.119 -7.919 1.00 92.50 332 HIS A O 1
ATOM 2648 N N . ASN A 1 333 ? 19.599 -11.882 -7.957 1.00 90.75 333 ASN A N 1
ATOM 2649 C CA . ASN A 1 333 ? 20.444 -11.782 -9.153 1.00 90.75 333 ASN A CA 1
ATOM 2650 C C . ASN A 1 333 ? 19.800 -12.377 -10.432 1.00 90.75 333 ASN A C 1
ATOM 2652 O O . ASN A 1 333 ? 20.482 -12.718 -11.402 1.00 90.75 333 ASN A O 1
ATOM 2656 N N . MET A 1 334 ? 18.468 -12.469 -10.465 1.00 92.12 334 MET A N 1
ATOM 2657 C CA . MET A 1 334 ? 17.652 -12.877 -11.614 1.00 92.12 334 MET A CA 1
ATOM 2658 C C . MET A 1 334 ? 17.301 -11.656 -12.471 1.00 92.12 334 MET A C 1
ATOM 2660 O O . MET A 1 334 ? 16.148 -11.272 -12.646 1.00 92.12 334 MET A O 1
ATOM 2664 N N . ILE A 1 335 ? 18.323 -10.984 -12.999 1.00 91.94 335 ILE A N 1
ATOM 2665 C CA . ILE A 1 335 ? 18.140 -9.628 -13.535 1.00 91.94 335 ILE A CA 1
ATOM 2666 C C . ILE A 1 335 ? 17.275 -9.575 -14.808 1.00 91.94 335 ILE A C 1
ATOM 2668 O O . ILE A 1 335 ? 16.587 -8.580 -15.037 1.00 91.94 335 ILE A O 1
ATOM 2672 N N . LYS A 1 336 ? 17.273 -10.630 -15.639 1.00 92.06 336 LYS A N 1
ATOM 2673 C CA . LYS A 1 336 ? 16.380 -10.703 -16.813 1.00 92.06 336 LYS A CA 1
ATOM 2674 C C . LYS A 1 336 ? 14.916 -10.588 -16.374 1.00 92.06 336 LYS A C 1
ATOM 2676 O O . LYS A 1 336 ? 14.172 -9.800 -16.955 1.00 92.06 336 LYS A O 1
ATOM 2681 N N . ASP A 1 337 ? 14.544 -11.350 -15.353 1.00 94.12 337 ASP A N 1
ATOM 2682 C CA . ASP A 1 337 ? 13.182 -11.405 -14.828 1.00 94.12 337 ASP A CA 1
ATOM 2683 C C . ASP A 1 337 ? 12.836 -10.115 -14.077 1.00 94.12 337 ASP A C 1
ATOM 2685 O O . ASP A 1 337 ? 11.751 -9.573 -14.266 1.00 94.12 337 ASP A O 1
ATOM 2689 N N . ALA A 1 338 ? 13.796 -9.526 -13.352 1.00 96.06 338 ALA A N 1
ATOM 2690 C CA . ALA A 1 338 ? 13.630 -8.205 -12.741 1.00 96.06 338 ALA A CA 1
ATOM 2691 C C . ALA A 1 338 ? 13.278 -7.126 -13.783 1.00 96.06 338 ALA A C 1
ATOM 2693 O O . ALA A 1 338 ? 12.326 -6.365 -13.607 1.00 96.06 338 ALA A O 1
ATOM 2694 N N . PHE A 1 339 ? 14.001 -7.089 -14.910 1.00 95.81 339 PHE A N 1
ATOM 2695 C CA . PHE A 1 339 ? 13.712 -6.150 -15.998 1.00 95.81 339 PHE A CA 1
ATOM 2696 C C . PHE A 1 339 ? 12.345 -6.417 -16.638 1.00 95.81 339 PHE A C 1
ATOM 2698 O O . PHE A 1 339 ? 11.652 -5.462 -16.991 1.00 95.81 339 PHE A O 1
ATOM 2705 N N . ALA A 1 340 ? 11.941 -7.683 -16.767 1.00 96.12 340 ALA A N 1
ATOM 2706 C CA . ALA A 1 340 ? 10.618 -8.046 -17.265 1.00 96.12 340 ALA A CA 1
ATOM 2707 C C . ALA A 1 340 ? 9.506 -7.535 -16.331 1.00 96.12 340 ALA A C 1
ATOM 2709 O O . ALA A 1 340 ? 8.559 -6.896 -16.792 1.00 96.12 340 ALA A O 1
ATOM 2710 N N . SER A 1 341 ? 9.641 -7.741 -15.018 1.00 97.75 341 SER A N 1
ATOM 2711 C CA . SER A 1 341 ? 8.674 -7.264 -14.022 1.00 97.75 341 SER A CA 1
ATOM 2712 C C . SER A 1 341 ? 8.597 -5.735 -13.980 1.00 97.75 341 SER A C 1
ATOM 2714 O O . SER A 1 341 ? 7.497 -5.187 -13.992 1.00 97.75 341 SER A O 1
ATOM 2716 N N . TRP A 1 342 ? 9.722 -5.016 -14.043 1.00 98.06 342 TRP A N 1
ATOM 2717 C CA . TRP A 1 342 ? 9.710 -3.546 -14.115 1.00 98.06 342 TRP A CA 1
ATOM 2718 C C . TRP A 1 342 ? 9.145 -3.004 -15.436 1.00 98.06 342 TRP A C 1
ATOM 2720 O O . TRP A 1 342 ? 8.524 -1.936 -15.450 1.00 98.06 342 TRP A O 1
ATOM 2730 N N . ALA A 1 343 ? 9.309 -3.728 -16.548 1.00 97.44 343 ALA A N 1
ATOM 2731 C CA . ALA A 1 343 ? 8.650 -3.391 -17.809 1.00 97.44 343 ALA A CA 1
ATOM 2732 C C . ALA A 1 343 ? 7.124 -3.544 -17.698 1.00 97.44 343 ALA A C 1
ATOM 2734 O O . ALA A 1 343 ? 6.395 -2.647 -18.124 1.00 97.44 343 ALA A O 1
ATOM 2735 N N . ASN A 1 344 ? 6.643 -4.613 -17.052 1.00 97.38 344 ASN A N 1
ATOM 2736 C CA . ASN A 1 344 ? 5.219 -4.796 -16.758 1.00 97.38 344 ASN A CA 1
ATOM 2737 C C . ASN A 1 344 ? 4.685 -3.692 -15.829 1.00 97.38 344 ASN A C 1
ATOM 2739 O O . ASN A 1 344 ? 3.641 -3.111 -16.119 1.00 97.38 344 ASN A O 1
ATOM 2743 N N . ALA A 1 345 ? 5.431 -3.330 -14.778 1.00 97.75 345 ALA A N 1
ATOM 2744 C CA . ALA A 1 345 ? 5.090 -2.204 -13.905 1.00 97.75 345 ALA A CA 1
ATOM 2745 C C . ALA A 1 345 ? 4.920 -0.912 -14.723 1.00 97.75 345 ALA A C 1
ATOM 2747 O O . ALA A 1 345 ? 3.888 -0.250 -14.655 1.00 97.75 345 ALA A O 1
ATOM 2748 N N . SER A 1 346 ? 5.886 -0.603 -15.591 1.00 96.06 346 SER A N 1
ATOM 2749 C CA . SER A 1 346 ? 5.857 0.593 -16.445 1.00 96.06 346 SER A CA 1
ATOM 2750 C C . SER A 1 346 ? 4.694 0.590 -17.443 1.00 96.06 346 SER A C 1
ATOM 2752 O O . SER A 1 346 ? 4.154 1.646 -17.776 1.00 96.06 346 SER A O 1
ATOM 2754 N N . GLN A 1 347 ? 4.263 -0.585 -17.905 1.00 95.12 347 GLN A N 1
ATOM 2755 C CA . GLN A 1 347 ? 3.069 -0.721 -18.735 1.00 95.12 347 GLN A CA 1
ATOM 2756 C C . GLN A 1 347 ? 1.791 -0.381 -17.961 1.00 95.12 347 GLN A C 1
ATOM 2758 O O . GLN A 1 347 ? 0.899 0.253 -18.527 1.00 95.12 347 GLN A O 1
ATOM 2763 N N . VAL A 1 348 ? 1.689 -0.742 -16.683 1.00 96.56 348 VAL A N 1
ATOM 2764 C CA . VAL A 1 348 ? 0.569 -0.304 -15.835 1.00 96.56 348 VAL A CA 1
ATOM 2765 C C . VAL A 1 348 ? 0.621 1.208 -15.625 1.00 96.56 348 VAL A C 1
ATOM 2767 O O . VAL A 1 348 ? -0.385 1.883 -15.835 1.00 96.56 348 VAL A O 1
ATOM 2770 N N . ILE A 1 349 ? 1.804 1.758 -15.331 1.00 95.06 349 ILE A N 1
ATOM 2771 C CA . ILE A 1 349 ? 2.019 3.206 -15.173 1.00 95.06 349 ILE A CA 1
ATOM 2772 C C . ILE A 1 349 ? 1.547 3.977 -16.418 1.00 95.06 349 ILE A C 1
ATOM 2774 O O . ILE A 1 349 ? 0.917 5.025 -16.301 1.00 95.06 349 ILE A O 1
ATOM 2778 N N . SER A 1 350 ? 1.760 3.424 -17.615 1.00 93.31 350 SER A N 1
ATOM 2779 C CA . SER A 1 350 ? 1.337 4.035 -18.883 1.00 93.31 350 SER A CA 1
ATOM 2780 C C . SER A 1 350 ? -0.178 4.251 -19.032 1.00 93.31 350 SER A C 1
ATOM 2782 O O . SER A 1 350 ? -0.622 4.990 -19.914 1.00 93.31 350 SER A O 1
ATOM 2784 N N . LYS A 1 351 ? -0.991 3.606 -18.184 1.00 92.94 351 LYS A N 1
ATOM 2785 C CA . LYS A 1 351 ? -2.449 3.779 -18.141 1.00 92.94 351 LYS A CA 1
ATOM 2786 C C . LYS A 1 351 ? -2.864 5.036 -17.360 1.00 92.94 351 LYS A C 1
ATOM 2788 O O . LYS A 1 351 ? -4.032 5.415 -17.441 1.00 92.94 351 LYS A O 1
ATOM 2793 N N . TYR A 1 352 ? -1.941 5.681 -16.646 1.00 92.62 352 TYR A N 1
ATOM 2794 C CA . TYR A 1 352 ? -2.167 6.872 -15.825 1.00 92.62 352 TYR A CA 1
ATOM 2795 C C . TYR A 1 352 ? -1.659 8.156 -16.487 1.00 92.62 352 TYR A C 1
ATOM 2797 O O . TYR A 1 352 ? -0.861 8.116 -17.420 1.00 92.62 352 TYR A O 1
ATOM 2805 N N . ASN A 1 353 ? -2.091 9.301 -15.957 1.00 89.75 353 ASN A N 1
ATOM 2806 C CA . ASN A 1 353 ? -1.527 10.613 -16.260 1.00 89.75 353 ASN A CA 1
ATOM 2807 C C . ASN A 1 353 ? -0.765 11.102 -15.029 1.00 89.75 353 ASN A C 1
ATOM 2809 O O . ASN A 1 353 ? -1.345 11.163 -13.945 1.00 89.75 353 ASN A O 1
ATOM 2813 N N . PHE A 1 354 ? 0.495 11.499 -15.192 1.00 88.56 354 PHE A N 1
ATOM 2814 C CA . PHE A 1 354 ? 1.287 11.985 -14.065 1.00 88.56 354 PHE A CA 1
ATOM 2815 C C . PHE A 1 354 ? 0.704 13.257 -13.435 1.00 88.56 354 PHE A C 1
ATOM 2817 O O . PHE A 1 354 ? 0.428 14.261 -14.111 1.00 88.56 354 PHE A O 1
ATOM 2824 N N . SER A 1 355 ? 0.583 13.227 -12.110 1.00 86.12 355 SER A N 1
ATOM 2825 C CA . SER A 1 355 ? 0.199 14.345 -11.260 1.00 86.12 355 SER A CA 1
ATOM 2826 C C . SER A 1 355 ? 1.236 14.580 -10.156 1.00 86.12 355 SER A C 1
ATOM 2828 O O . SER A 1 355 ? 2.065 13.728 -9.853 1.00 86.12 355 SER A O 1
ATOM 2830 N N . LYS A 1 356 ? 1.195 15.757 -9.520 1.00 83.06 356 LYS A N 1
ATOM 2831 C CA . LYS A 1 356 ? 2.095 16.066 -8.391 1.00 83.06 356 LYS A CA 1
ATOM 2832 C C . LYS A 1 356 ? 1.844 15.194 -7.165 1.00 83.06 356 LYS A C 1
ATOM 2834 O O . LYS A 1 356 ? 2.727 15.110 -6.318 1.00 83.06 356 LYS A O 1
ATOM 2839 N N . ASP A 1 357 ? 0.656 14.610 -7.076 1.00 84.81 357 ASP A N 1
ATOM 2840 C CA . ASP A 1 357 ? 0.276 13.749 -5.969 1.00 84.81 357 ASP A CA 1
ATOM 2841 C C . ASP A 1 357 ? 0.881 12.334 -6.133 1.00 84.81 357 ASP A C 1
ATOM 2843 O O . ASP A 1 357 ? 0.918 11.577 -5.175 1.00 84.81 357 ASP A O 1
ATOM 2847 N N . ASP A 1 358 ? 1.467 11.997 -7.292 1.00 89.00 358 ASP A N 1
ATOM 2848 C CA . ASP A 1 358 ? 2.101 10.693 -7.555 1.00 89.00 358 ASP A CA 1
ATOM 2849 C C . ASP A 1 358 ? 3.620 10.692 -7.225 1.00 89.00 358 ASP A C 1
ATOM 2851 O O . ASP A 1 358 ? 4.428 10.051 -7.905 1.00 89.00 358 ASP A O 1
ATOM 2855 N N . GLU A 1 359 ? 4.042 11.467 -6.213 1.00 90.31 359 GLU A N 1
ATOM 2856 C CA . GLU A 1 359 ? 5.460 11.657 -5.846 1.00 90.31 359 GLU A CA 1
ATOM 2857 C C . GLU A 1 359 ? 6.140 10.337 -5.442 1.00 90.31 359 GLU A C 1
ATOM 2859 O O . GLU A 1 359 ? 7.290 10.105 -5.823 1.00 90.31 359 GLU A O 1
ATOM 2864 N N . GLU A 1 360 ? 5.446 9.472 -4.699 1.00 92.44 360 GLU A N 1
ATOM 2865 C CA . GLU A 1 360 ? 6.009 8.207 -4.208 1.00 92.44 360 GLU A CA 1
ATOM 2866 C C . GLU A 1 360 ? 6.263 7.213 -5.348 1.00 92.44 360 GLU A C 1
ATOM 2868 O O . GLU A 1 360 ? 7.374 6.693 -5.473 1.00 92.44 360 GLU A O 1
ATOM 2873 N N . LEU A 1 361 ? 5.313 7.051 -6.276 1.00 94.44 361 LEU A N 1
ATOM 2874 C CA . LEU A 1 361 ? 5.531 6.238 -7.476 1.00 94.44 361 LEU A CA 1
ATOM 2875 C C . LEU A 1 361 ? 6.659 6.796 -8.360 1.00 94.44 361 LEU A C 1
ATOM 2877 O O . LEU A 1 361 ? 7.444 6.043 -8.941 1.00 94.44 361 LEU A O 1
ATOM 2881 N N . TYR A 1 362 ? 6.771 8.124 -8.460 1.00 94.19 362 TYR A N 1
ATOM 2882 C CA . TYR A 1 362 ? 7.865 8.753 -9.199 1.00 94.19 362 TYR A CA 1
ATOM 2883 C C . TYR A 1 362 ? 9.233 8.420 -8.586 1.00 94.19 362 TYR A C 1
ATOM 2885 O O . TYR A 1 362 ? 10.176 8.148 -9.334 1.00 94.19 362 TYR A O 1
ATOM 2893 N N . LYS A 1 363 ? 9.360 8.431 -7.250 1.00 95.00 363 LYS A N 1
ATOM 2894 C CA . LYS A 1 363 ? 10.601 8.055 -6.549 1.00 95.00 363 LYS A CA 1
ATOM 2895 C C . LYS A 1 363 ? 10.960 6.594 -6.787 1.00 95.00 363 LYS A C 1
ATOM 2897 O O . LYS A 1 363 ? 12.098 6.332 -7.159 1.00 95.00 363 LYS A O 1
ATOM 2902 N N . GLU A 1 364 ? 9.992 5.687 -6.679 1.00 96.06 364 GLU A N 1
ATOM 2903 C CA . GLU A 1 364 ? 10.193 4.253 -6.929 1.00 96.06 364 GLU A CA 1
ATOM 2904 C C . GLU A 1 364 ? 10.768 4.012 -8.335 1.00 96.06 364 GLU A C 1
ATOM 2906 O O . GLU A 1 364 ? 11.820 3.394 -8.517 1.00 96.06 364 GLU A O 1
ATOM 2911 N N . MET A 1 365 ? 10.135 4.596 -9.357 1.00 96.06 365 MET A N 1
ATOM 2912 C CA . MET A 1 365 ? 10.618 4.473 -10.733 1.00 96.06 365 MET A CA 1
ATOM 2913 C C . MET A 1 365 ? 11.962 5.165 -10.961 1.00 96.06 365 MET A C 1
ATOM 2915 O O . MET A 1 365 ? 12.752 4.725 -11.803 1.00 96.06 365 MET A O 1
ATOM 2919 N N . MET A 1 366 ? 12.227 6.256 -10.242 1.00 95.06 366 MET A N 1
ATOM 2920 C CA . MET A 1 366 ? 13.510 6.947 -10.293 1.00 95.06 366 MET A CA 1
ATOM 2921 C C . MET A 1 366 ? 14.619 6.059 -9.730 1.00 95.06 366 MET A C 1
ATOM 2923 O O . MET A 1 366 ? 15.650 5.932 -10.387 1.00 95.06 366 MET A O 1
ATOM 2927 N N . ASP A 1 367 ? 14.405 5.403 -8.593 1.00 96.12 367 ASP A N 1
ATOM 2928 C CA . ASP A 1 367 ? 15.384 4.508 -7.973 1.00 96.12 367 ASP A CA 1
ATOM 2929 C C . ASP A 1 367 ? 15.672 3.295 -8.870 1.00 96.12 367 ASP A C 1
ATOM 2931 O O . ASP A 1 367 ? 16.839 2.978 -9.136 1.00 96.12 367 ASP A O 1
ATOM 2935 N N . ILE A 1 368 ? 14.633 2.697 -9.467 1.00 96.38 368 ILE A N 1
ATOM 2936 C CA . ILE A 1 368 ? 14.779 1.624 -10.464 1.00 96.38 368 ILE A CA 1
ATOM 2937 C C . ILE A 1 368 ? 15.643 2.091 -11.647 1.00 96.38 368 ILE A C 1
ATOM 2939 O O . ILE A 1 368 ? 16.603 1.420 -12.041 1.00 96.38 368 ILE A O 1
ATOM 2943 N N . ALA A 1 369 ? 15.335 3.255 -12.222 1.00 94.94 369 ALA A N 1
ATOM 2944 C CA . ALA A 1 369 ? 16.000 3.742 -13.427 1.00 94.94 369 ALA A CA 1
ATOM 2945 C C . ALA A 1 369 ? 17.404 4.321 -13.180 1.00 94.94 369 ALA A C 1
ATOM 2947 O O . ALA A 1 369 ? 18.239 4.316 -14.092 1.00 94.94 369 ALA A O 1
ATOM 2948 N N . TYR A 1 370 ? 17.665 4.890 -12.000 1.00 93.94 370 TYR A N 1
ATOM 2949 C CA . TYR A 1 370 ? 18.892 5.644 -11.717 1.00 93.94 370 TYR A CA 1
ATOM 2950 C C . TYR A 1 370 ? 19.933 4.798 -11.005 1.00 93.94 370 TYR A C 1
ATOM 2952 O O . TYR A 1 370 ? 21.122 4.950 -11.303 1.00 93.94 370 TYR A O 1
ATOM 2960 N N . GLU A 1 371 ? 19.485 3.905 -10.126 1.00 93.81 371 GLU A N 1
ATOM 2961 C CA . GLU A 1 371 ? 20.345 3.097 -9.274 1.00 93.81 371 GLU A CA 1
ATOM 2962 C C . GLU A 1 371 ? 20.308 1.630 -9.710 1.00 93.81 371 GLU A C 1
ATOM 2964 O O . GLU A 1 371 ? 21.330 1.113 -10.169 1.00 93.81 371 GLU A O 1
ATOM 2969 N N . LEU A 1 372 ? 19.142 0.970 -9.669 1.00 95.00 372 LEU A N 1
ATOM 2970 C CA . LEU A 1 372 ? 19.064 -0.493 -9.812 1.00 95.00 372 LEU A CA 1
ATOM 2971 C C . LEU A 1 372 ? 19.456 -0.987 -11.213 1.00 95.00 372 LEU A C 1
ATOM 2973 O O . LEU A 1 372 ? 20.325 -1.856 -11.349 1.00 95.00 372 LEU A O 1
ATOM 2977 N N . ILE A 1 373 ? 18.872 -0.420 -12.276 1.00 93.88 373 ILE A N 1
ATOM 2978 C CA . ILE A 1 373 ? 19.204 -0.800 -13.660 1.00 93.88 373 ILE A CA 1
ATOM 2979 C C . ILE A 1 373 ? 20.676 -0.474 -13.977 1.00 93.88 373 ILE A C 1
ATOM 2981 O O 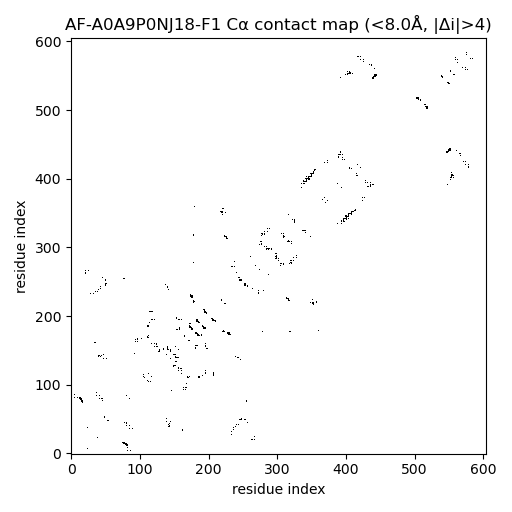. ILE A 1 373 ? 21.400 -1.374 -14.420 1.00 93.88 373 ILE A O 1
ATOM 2985 N N . PRO A 1 374 ? 21.186 0.756 -13.745 1.00 92.25 374 PRO A N 1
ATOM 2986 C CA . PRO A 1 374 ? 22.583 1.066 -14.038 1.00 92.25 374 PRO A CA 1
ATOM 2987 C C . PRO A 1 374 ? 23.584 0.240 -13.226 1.00 92.25 374 PRO A C 1
ATOM 2989 O O . PRO A 1 374 ? 24.624 -0.142 -13.775 1.00 92.25 374 PRO A O 1
ATOM 2992 N N . TYR A 1 375 ? 23.292 -0.049 -11.953 1.00 91.56 375 TYR A N 1
ATOM 2993 C CA . TYR A 1 375 ? 24.120 -0.915 -11.114 1.00 91.56 375 TYR A CA 1
ATOM 2994 C C . TYR A 1 375 ? 24.190 -2.329 -11.693 1.00 91.56 375 TYR A C 1
ATOM 2996 O O . TYR A 1 375 ? 25.290 -2.813 -11.972 1.00 91.56 375 TYR A O 1
ATOM 3004 N N . SER A 1 376 ? 23.031 -2.923 -11.998 1.00 90.00 376 SER A N 1
ATOM 3005 C CA . SER A 1 376 ? 22.929 -4.256 -12.605 1.00 90.00 376 SER A CA 1
ATOM 3006 C C . SER A 1 376 ? 23.778 -4.379 -13.873 1.00 90.00 376 SER A C 1
ATOM 3008 O O . SER A 1 376 ? 24.591 -5.290 -14.025 1.00 90.00 376 SER A O 1
ATOM 3010 N N . LEU A 1 377 ? 23.641 -3.415 -14.791 1.00 88.44 377 LEU A N 1
ATOM 3011 C CA . LEU A 1 377 ? 24.367 -3.422 -16.064 1.00 88.44 377 LEU A CA 1
ATOM 3012 C C . LEU A 1 377 ? 25.881 -3.242 -15.870 1.00 88.44 377 LEU A C 1
ATOM 3014 O O . LEU A 1 377 ? 26.689 -3.816 -16.610 1.00 88.44 377 LEU A O 1
ATOM 3018 N N . LYS A 1 378 ? 26.291 -2.445 -14.876 1.00 87.25 378 LYS A N 1
ATOM 3019 C CA . LYS A 1 378 ? 27.705 -2.246 -14.537 1.00 87.25 378 LYS A CA 1
ATOM 3020 C C . LYS A 1 378 ? 28.319 -3.523 -13.970 1.00 87.25 378 LYS A C 1
ATOM 3022 O O . LYS A 1 378 ? 29.408 -3.897 -14.403 1.00 87.25 378 LYS A O 1
ATOM 3027 N N . GLU A 1 379 ? 27.634 -4.193 -13.051 1.00 83.19 379 GLU A N 1
ATOM 3028 C CA . GLU A 1 379 ? 28.111 -5.436 -12.443 1.00 83.19 379 GLU A CA 1
ATOM 3029 C C . GLU A 1 379 ? 28.322 -6.531 -13.499 1.00 83.19 379 GLU A C 1
ATOM 3031 O O . GLU A 1 379 ? 29.382 -7.158 -13.554 1.00 83.19 379 GLU A O 1
ATOM 3036 N N . MET A 1 380 ? 27.389 -6.666 -14.443 1.00 78.62 380 MET A N 1
ATOM 3037 C CA . MET A 1 380 ? 27.493 -7.621 -15.556 1.00 78.62 380 MET A CA 1
ATOM 3038 C C . MET A 1 380 ? 28.611 -7.308 -16.550 1.00 78.62 380 MET A C 1
ATOM 3040 O O . MET A 1 380 ? 29.125 -8.211 -17.209 1.00 78.62 380 MET A O 1
ATOM 3044 N N . THR A 1 381 ? 29.012 -6.040 -16.660 1.00 72.06 381 THR A N 1
ATOM 3045 C CA . THR A 1 381 ? 30.161 -5.647 -17.488 1.00 72.06 381 THR A CA 1
ATOM 3046 C C . THR A 1 381 ? 31.477 -6.143 -16.870 1.00 72.06 381 THR A C 1
ATOM 3048 O O . THR A 1 381 ? 32.424 -6.462 -17.593 1.00 72.06 381 THR A O 1
ATOM 3051 N N . CYS A 1 382 ? 31.540 -6.215 -15.535 1.00 62.62 382 CYS A N 1
ATOM 3052 C CA . CYS A 1 382 ? 32.714 -6.637 -14.769 1.00 62.62 382 CYS A CA 1
ATOM 3053 C C . CYS A 1 382 ? 32.739 -8.148 -14.465 1.00 62.62 382 CYS A C 1
ATOM 3055 O O . CYS A 1 382 ? 33.819 -8.712 -14.285 1.00 62.62 382 CYS A O 1
ATOM 3057 N N . GLY A 1 383 ? 31.576 -8.803 -14.404 1.00 60.28 383 GLY A N 1
ATOM 3058 C CA . GLY A 1 383 ? 31.431 -10.229 -14.104 1.00 60.28 383 GLY A CA 1
ATOM 3059 C C . GLY A 1 383 ? 31.671 -11.171 -15.295 1.00 60.28 383 GLY A C 1
ATOM 3060 O O . GLY A 1 383 ? 31.717 -10.771 -16.456 1.00 60.28 383 GLY A O 1
ATOM 3061 N N . LYS A 1 384 ? 31.782 -12.478 -15.011 1.00 50.59 384 LYS A N 1
ATOM 3062 C CA . LYS A 1 384 ? 31.897 -13.546 -16.032 1.00 50.59 384 LYS A CA 1
ATOM 3063 C C . LYS A 1 384 ? 30.593 -13.789 -16.818 1.00 50.59 384 LYS A C 1
ATOM 3065 O O . LYS A 1 384 ? 30.619 -14.512 -17.809 1.00 50.59 384 LYS A O 1
ATOM 3070 N N . SER A 1 385 ? 29.472 -13.182 -16.413 1.00 53.62 385 SER A N 1
ATOM 3071 C CA . SER A 1 385 ? 28.157 -13.338 -17.049 1.00 53.62 385 SER A CA 1
ATOM 3072 C C . SER A 1 385 ? 27.841 -12.173 -17.996 1.00 53.62 385 SER A C 1
ATOM 3074 O O . SER A 1 385 ? 26.956 -11.359 -17.749 1.00 53.62 385 SER A O 1
ATOM 3076 N N . ARG A 1 386 ? 28.538 -12.105 -19.139 1.00 61.78 386 ARG A N 1
ATOM 3077 C CA . ARG A 1 386 ? 28.158 -11.204 -20.253 1.00 61.78 386 ARG A CA 1
ATOM 3078 C C . ARG A 1 386 ? 26.853 -11.621 -20.955 1.00 61.78 386 ARG A C 1
ATOM 3080 O O . ARG A 1 386 ? 26.441 -10.981 -21.916 1.00 61.78 386 ARG A O 1
ATOM 3087 N N . SER A 1 387 ? 26.212 -12.697 -20.496 1.00 69.75 387 SER A N 1
ATOM 3088 C CA . SER A 1 387 ? 25.035 -13.307 -21.124 1.00 69.75 387 SER A CA 1
ATOM 3089 C C . SER A 1 387 ? 23.860 -12.328 -21.260 1.00 69.75 387 SER A C 1
ATOM 3091 O O . SER A 1 387 ? 23.225 -12.265 -22.308 1.00 69.75 387 SER A O 1
ATOM 3093 N N . ILE A 1 388 ? 23.625 -11.491 -20.244 1.00 76.56 388 ILE A N 1
ATOM 3094 C CA . ILE A 1 388 ? 22.470 -10.577 -20.191 1.00 76.56 388 ILE A CA 1
ATOM 3095 C C . ILE A 1 388 ? 22.658 -9.373 -21.122 1.00 76.56 388 ILE A C 1
ATOM 3097 O O . ILE A 1 388 ? 21.726 -8.995 -21.826 1.00 76.56 388 ILE A O 1
ATOM 3101 N N . LEU A 1 389 ? 23.870 -8.809 -21.191 1.00 81.75 389 LEU A N 1
ATOM 3102 C CA . LEU A 1 389 ? 24.197 -7.716 -22.119 1.00 81.75 389 LEU A CA 1
ATOM 3103 C C . LEU A 1 389 ? 24.157 -8.169 -23.583 1.00 81.75 389 LEU A C 1
ATOM 3105 O O . LEU A 1 389 ? 23.909 -7.355 -24.467 1.00 81.75 389 LEU A O 1
ATOM 3109 N N . ASN A 1 390 ? 24.351 -9.468 -23.825 1.00 83.38 390 ASN A N 1
ATOM 3110 C CA . ASN A 1 390 ? 24.231 -10.091 -25.139 1.00 83.38 390 ASN A CA 1
ATOM 3111 C C . ASN A 1 390 ? 22.791 -10.509 -25.487 1.00 83.38 390 ASN A C 1
ATOM 3113 O O . ASN A 1 390 ? 22.554 -10.985 -26.603 1.00 83.38 390 ASN A O 1
ATOM 3117 N N . ASN A 1 391 ? 21.835 -10.349 -24.567 1.00 86.00 391 ASN A N 1
ATOM 3118 C CA . ASN A 1 391 ? 20.448 -10.741 -24.769 1.00 86.00 391 ASN A CA 1
ATOM 3119 C C . ASN A 1 391 ? 19.608 -9.548 -25.289 1.00 86.00 391 ASN A C 1
ATOM 3121 O O . ASN A 1 391 ? 19.415 -8.572 -24.555 1.00 86.00 391 ASN A O 1
ATOM 3125 N N . PRO A 1 392 ? 19.074 -9.611 -26.528 1.00 88.38 392 PRO A N 1
ATOM 3126 C CA . PRO A 1 392 ? 18.232 -8.548 -27.085 1.00 88.38 392 PRO A CA 1
ATOM 3127 C C . PRO A 1 392 ? 16.928 -8.332 -26.301 1.00 88.38 392 PRO A C 1
ATOM 3129 O O . PRO A 1 392 ? 16.405 -7.220 -26.296 1.00 88.38 392 PRO A O 1
ATOM 3132 N N . GLN A 1 393 ? 16.445 -9.341 -25.574 1.00 89.94 393 GLN A N 1
ATOM 3133 C CA . GLN A 1 393 ? 15.260 -9.263 -24.720 1.00 89.94 393 GLN A CA 1
ATOM 3134 C C . GLN A 1 393 ? 15.450 -8.311 -23.537 1.00 89.94 393 GLN A C 1
ATOM 3136 O O . GLN A 1 393 ? 14.593 -7.477 -23.263 1.00 89.94 393 GLN A O 1
ATOM 3141 N N . CYS A 1 394 ? 16.611 -8.370 -22.881 1.00 90.94 394 CYS A N 1
ATOM 3142 C CA . CYS A 1 394 ? 16.942 -7.474 -21.773 1.00 90.94 394 CYS A CA 1
ATOM 3143 C C . CYS A 1 394 ? 17.043 -6.021 -22.245 1.00 90.94 394 CYS A C 1
ATOM 3145 O O . CYS A 1 394 ? 16.601 -5.109 -21.550 1.00 90.94 394 CYS A O 1
ATOM 3147 N N . TYR A 1 395 ? 17.582 -5.808 -23.451 1.00 93.44 395 TYR A N 1
ATOM 3148 C CA . TYR A 1 395 ? 17.571 -4.494 -24.086 1.00 93.44 395 TYR A CA 1
ATOM 3149 C C . TYR A 1 395 ? 16.136 -4.016 -24.361 1.00 93.44 395 TYR A C 1
ATOM 3151 O O . TYR A 1 395 ? 15.800 -2.875 -24.047 1.00 93.44 395 TYR A O 1
ATOM 3159 N N . ALA A 1 396 ? 15.274 -4.901 -24.872 1.00 94.75 396 ALA A N 1
ATOM 3160 C CA . ALA A 1 396 ? 13.857 -4.628 -25.101 1.00 94.75 396 ALA A CA 1
ATOM 3161 C C . ALA A 1 396 ? 13.126 -4.194 -23.822 1.00 94.75 396 ALA A C 1
ATOM 3163 O O . ALA A 1 396 ? 12.424 -3.186 -23.845 1.00 94.75 396 ALA A O 1
ATOM 3164 N N . TYR A 1 397 ? 13.330 -4.892 -22.701 1.00 95.88 397 TYR A N 1
ATOM 3165 C CA . TYR A 1 397 ? 12.717 -4.524 -21.423 1.00 95.88 397 TYR A CA 1
ATOM 3166 C C . TYR A 1 397 ? 13.132 -3.132 -20.955 1.00 95.88 397 TYR A C 1
ATOM 3168 O O . TYR A 1 397 ? 12.273 -2.344 -20.572 1.00 95.88 397 TYR A O 1
ATOM 3176 N N . VAL A 1 398 ? 14.418 -2.776 -21.072 1.00 95.50 398 VAL A N 1
ATOM 3177 C CA . VAL A 1 398 ? 14.872 -1.411 -20.760 1.00 95.50 398 VAL A CA 1
ATOM 3178 C C . VAL A 1 398 ? 14.142 -0.385 -21.632 1.00 95.50 398 VAL A C 1
ATOM 3180 O O . VAL A 1 398 ? 13.718 0.647 -21.122 1.00 95.50 398 VAL A O 1
ATOM 3183 N N . LEU A 1 399 ? 13.940 -0.650 -22.926 1.00 96.31 399 LEU A N 1
ATOM 3184 C CA . LEU A 1 399 ? 13.174 0.265 -23.779 1.00 96.31 399 LEU A CA 1
ATOM 3185 C C . LEU A 1 399 ? 11.699 0.359 -23.367 1.00 96.31 399 LEU A C 1
ATOM 3187 O O . LEU A 1 399 ? 11.164 1.462 -23.343 1.00 96.31 399 LEU A O 1
ATOM 3191 N N . LEU A 1 400 ? 11.061 -0.759 -23.017 1.00 96.25 400 LEU A N 1
ATOM 3192 C CA . LEU A 1 400 ? 9.657 -0.799 -22.595 1.00 96.25 400 LEU A CA 1
ATOM 3193 C C . LEU A 1 400 ? 9.421 -0.061 -21.270 1.00 96.25 400 LEU A C 1
ATOM 3195 O O . LEU A 1 400 ? 8.413 0.630 -21.137 1.00 96.25 400 LEU A O 1
ATOM 3199 N N . ILE A 1 401 ? 10.372 -0.126 -20.333 1.00 96.88 401 ILE A N 1
ATOM 3200 C CA . ILE A 1 401 ? 10.333 0.661 -19.090 1.00 96.88 401 ILE A CA 1
ATOM 3201 C C . ILE A 1 401 ? 10.251 2.157 -19.418 1.00 96.88 401 ILE A C 1
ATOM 3203 O O . ILE A 1 401 ? 9.348 2.863 -18.970 1.00 96.88 401 ILE A O 1
ATOM 3207 N N . TYR A 1 402 ? 11.160 2.645 -20.265 1.00 96.31 402 TYR A N 1
ATOM 3208 C CA . TYR A 1 402 ? 11.170 4.055 -20.656 1.00 96.31 402 TYR A CA 1
ATOM 3209 C C . TYR A 1 402 ? 9.996 4.442 -21.566 1.00 96.31 402 TYR A C 1
ATOM 3211 O O . TYR A 1 402 ? 9.574 5.596 -21.527 1.00 96.31 402 TYR A O 1
ATOM 3219 N N . ASP A 1 403 ? 9.444 3.512 -22.347 1.00 95.75 403 ASP A N 1
ATOM 3220 C CA . ASP A 1 403 ? 8.224 3.735 -23.130 1.00 95.75 403 ASP A CA 1
ATOM 3221 C C . ASP A 1 403 ? 7.005 3.962 -22.236 1.00 95.75 403 ASP A C 1
ATOM 3223 O O . ASP A 1 403 ? 6.271 4.928 -22.446 1.00 95.75 403 ASP A O 1
ATOM 3227 N N . GLY A 1 404 ? 6.846 3.150 -21.187 1.00 95.44 404 GLY A N 1
ATOM 3228 C CA . GLY A 1 404 ? 5.802 3.336 -20.181 1.00 95.44 404 GLY A CA 1
ATOM 3229 C C . GLY A 1 404 ? 5.927 4.671 -19.443 1.00 95.44 404 GLY A C 1
ATOM 3230 O O . GLY A 1 404 ? 4.944 5.399 -19.321 1.00 95.44 404 GLY A O 1
ATOM 3231 N N . LEU A 1 405 ? 7.146 5.055 -19.046 1.00 94.69 405 LEU A N 1
ATOM 3232 C CA . LEU A 1 405 ? 7.415 6.361 -18.426 1.00 94.69 405 LEU A CA 1
ATOM 3233 C C . LEU A 1 405 ? 7.149 7.540 -19.373 1.00 94.69 405 LEU A C 1
ATOM 3235 O O . LEU A 1 405 ? 6.662 8.581 -18.938 1.00 94.69 405 LEU A O 1
ATOM 3239 N N . CYS A 1 406 ? 7.462 7.396 -20.665 1.00 94.06 406 CYS A N 1
ATOM 3240 C CA . CYS A 1 406 ? 7.128 8.414 -21.659 1.00 94.06 406 CYS A CA 1
ATOM 3241 C C . CYS A 1 406 ? 5.611 8.551 -21.820 1.00 94.06 406 CYS A C 1
ATOM 3243 O O . CYS A 1 406 ? 5.131 9.673 -21.909 1.00 94.06 406 CYS A O 1
ATOM 3245 N N . LEU A 1 407 ? 4.865 7.441 -21.836 1.00 92.81 407 LEU A N 1
ATOM 3246 C CA . LEU A 1 407 ? 3.401 7.466 -21.898 1.00 92.81 407 LEU A CA 1
ATOM 3247 C C . LEU A 1 407 ? 2.763 8.076 -20.649 1.00 92.81 407 LEU A C 1
ATOM 3249 O O . LEU A 1 407 ? 1.782 8.793 -20.775 1.00 92.81 407 LEU A O 1
ATOM 3253 N N . TRP A 1 408 ? 3.328 7.832 -19.467 1.00 92.56 408 TRP A N 1
ATOM 3254 C CA . TRP A 1 408 ? 2.843 8.425 -18.217 1.00 92.56 408 TRP A CA 1
ATOM 3255 C C . TRP A 1 408 ? 2.901 9.958 -18.215 1.00 92.56 408 TRP A C 1
ATOM 3257 O O . TRP A 1 408 ? 2.082 10.635 -17.591 1.00 92.56 408 TRP A O 1
ATOM 3267 N N . GLU A 1 409 ? 3.890 10.504 -18.922 1.00 90.81 409 GLU A N 1
ATOM 3268 C CA . GLU A 1 409 ? 4.046 11.939 -19.140 1.00 90.81 409 GLU A CA 1
ATOM 3269 C C . GLU A 1 409 ? 3.089 12.486 -20.210 1.00 90.81 409 GLU A C 1
ATOM 3271 O O . GLU A 1 409 ? 2.755 13.673 -20.184 1.00 90.81 409 GLU A O 1
ATOM 3276 N N . GLU A 1 410 ? 2.653 11.657 -21.163 1.00 88.00 410 GLU A N 1
ATOM 3277 C CA . GLU A 1 410 ? 1.713 12.082 -22.200 1.00 88.00 410 GLU A CA 1
ATOM 3278 C C . GLU A 1 410 ? 0.372 12.476 -21.572 1.00 88.00 410 GLU A C 1
ATOM 3280 O O . GLU A 1 410 ? -0.130 11.834 -20.654 1.00 88.00 410 GLU A O 1
ATOM 3285 N N . ASP A 1 411 ? -0.186 13.595 -22.038 1.00 78.19 411 ASP A N 1
ATOM 3286 C CA . ASP A 1 411 ? -1.427 14.191 -21.522 1.00 78.19 411 ASP A CA 1
ATOM 3287 C C . ASP A 1 411 ? -1.395 14.583 -20.023 1.00 78.19 411 ASP A C 1
ATOM 3289 O O . ASP A 1 411 ? -2.389 15.068 -19.474 1.00 78.19 411 ASP A O 1
ATOM 3293 N N . GLY A 1 412 ? -0.236 14.450 -19.365 1.00 73.75 412 GLY A N 1
ATOM 3294 C CA . GLY A 1 412 ? 0.033 14.941 -18.020 1.00 73.75 412 GLY A CA 1
ATOM 3295 C C . GLY A 1 412 ? 0.203 16.462 -17.973 1.00 73.75 412 GLY A C 1
ATOM 3296 O O . GLY A 1 412 ? 0.626 17.114 -18.929 1.00 73.75 412 GLY A O 1
ATOM 3297 N N . THR A 1 413 ? -0.110 17.062 -16.823 1.00 71.94 413 THR A N 1
ATOM 3298 C CA . THR A 1 413 ? 0.061 18.518 -16.615 1.00 71.94 413 THR A CA 1
ATOM 3299 C C . THR A 1 413 ? 1.479 18.899 -16.192 1.00 71.94 413 THR A C 1
ATOM 3301 O O . THR A 1 413 ? 1.863 20.068 -16.271 1.00 71.94 413 THR A O 1
ATOM 3304 N N . THR A 1 414 ? 2.256 17.920 -15.729 1.00 79.88 414 THR A N 1
ATOM 3305 C CA . THR A 1 414 ? 3.619 18.089 -15.223 1.00 79.88 414 THR A CA 1
ATOM 3306 C C . THR A 1 414 ? 4.548 17.150 -15.996 1.00 79.88 414 THR A C 1
ATOM 3308 O O . THR A 1 414 ? 4.168 16.008 -16.239 1.00 79.88 414 THR A O 1
ATOM 3311 N N . PRO A 1 415 ? 5.749 17.592 -16.408 1.00 85.12 415 PRO A N 1
ATOM 3312 C CA . PRO A 1 415 ? 6.708 16.705 -17.054 1.00 85.12 415 PRO A CA 1
ATOM 3313 C C . PRO A 1 415 ? 7.303 15.707 -16.051 1.00 85.12 415 PRO A C 1
ATOM 3315 O O . PRO A 1 415 ? 7.616 16.073 -14.917 1.00 85.12 415 PRO A O 1
ATOM 3318 N N . VAL A 1 416 ? 7.526 14.478 -16.507 1.00 85.88 416 VAL A N 1
ATOM 3319 C CA . VAL A 1 416 ? 8.188 13.389 -15.772 1.00 85.88 416 VAL A CA 1
ATOM 3320 C C . VAL A 1 416 ? 9.675 13.351 -16.140 1.00 85.88 416 VAL A C 1
ATOM 3322 O O . VAL A 1 416 ? 10.558 13.300 -15.281 1.00 85.88 416 VAL A O 1
ATOM 3325 N N . LEU A 1 417 ? 9.989 13.415 -17.437 1.00 89.94 417 LEU A N 1
ATOM 3326 C CA . LEU A 1 417 ? 11.311 13.107 -17.973 1.00 89.94 417 LEU A CA 1
ATOM 3327 C C . LEU A 1 417 ? 12.139 14.373 -18.207 1.00 89.94 417 LEU A C 1
ATOM 3329 O O . LEU A 1 417 ? 11.984 15.102 -19.185 1.00 89.94 417 LEU A O 1
ATOM 3333 N N . HIS A 1 418 ? 13.116 14.596 -17.331 1.00 90.50 418 HIS A N 1
ATOM 3334 C CA . HIS A 1 418 ? 14.108 15.669 -17.453 1.00 90.50 418 HIS A CA 1
ATOM 3335 C C . HIS A 1 418 ? 15.510 15.172 -17.846 1.00 90.50 418 HIS A C 1
ATOM 3337 O O . HIS A 1 418 ? 15.786 13.978 -17.939 1.00 90.50 418 HIS A O 1
ATOM 3343 N N . ILE A 1 419 ? 16.465 16.096 -17.997 1.00 89.88 419 ILE A N 1
ATOM 3344 C CA . ILE A 1 419 ? 17.828 15.805 -18.476 1.00 89.88 419 ILE A CA 1
ATOM 3345 C C . ILE A 1 419 ? 18.568 14.697 -17.704 1.00 89.88 419 ILE A C 1
ATOM 3347 O O . ILE A 1 419 ? 19.363 13.974 -18.301 1.00 89.88 419 ILE A O 1
ATOM 3351 N N . LYS A 1 420 ? 18.336 14.534 -16.391 1.00 92.31 420 LYS A N 1
ATOM 3352 C CA . LYS A 1 420 ? 18.958 13.425 -15.643 1.00 92.31 420 LYS A CA 1
ATOM 3353 C C . LYS A 1 420 ? 18.420 12.058 -16.095 1.00 92.31 420 LYS A C 1
ATOM 3355 O O . LYS A 1 420 ? 19.241 11.195 -16.378 1.00 92.31 420 LYS A O 1
ATOM 3360 N N . TRP A 1 421 ? 17.105 11.897 -16.294 1.00 94.31 421 TRP A N 1
ATOM 3361 C CA . TRP A 1 421 ? 16.509 10.673 -16.851 1.00 94.31 421 TRP A CA 1
ATOM 3362 C C . TRP A 1 421 ? 17.152 10.300 -18.181 1.00 94.31 421 TRP A C 1
ATOM 3364 O O . TRP A 1 421 ? 17.580 9.165 -18.360 1.00 94.31 421 TRP A O 1
ATOM 3374 N N . ALA A 1 422 ? 17.325 11.280 -19.072 1.00 92.94 422 ALA A N 1
ATOM 3375 C CA . ALA A 1 422 ? 18.002 11.068 -20.346 1.00 92.94 422 ALA A CA 1
ATOM 3376 C C . ALA A 1 422 ? 19.455 10.585 -20.175 1.00 92.94 422 ALA A C 1
ATOM 3378 O O . ALA A 1 422 ? 19.891 9.687 -20.891 1.00 92.94 422 ALA A O 1
ATOM 3379 N N . LYS A 1 423 ? 20.213 11.137 -19.217 1.00 93.12 423 LYS A N 1
ATOM 3380 C CA . LYS A 1 423 ? 21.591 10.697 -18.936 1.00 93.12 423 LYS A CA 1
ATOM 3381 C C . LYS A 1 423 ? 21.648 9.252 -18.436 1.00 93.12 423 LYS A C 1
ATOM 3383 O O . LYS A 1 423 ? 22.475 8.494 -18.940 1.00 93.12 423 LYS A O 1
ATOM 3388 N N . HIS A 1 424 ? 20.794 8.874 -17.482 1.00 94.06 424 HIS A N 1
ATOM 3389 C CA . HIS A 1 424 ? 20.743 7.502 -16.958 1.00 94.06 424 HIS A CA 1
ATOM 3390 C C . HIS A 1 424 ? 20.255 6.513 -18.022 1.00 94.06 424 HIS A C 1
ATOM 3392 O O . HIS A 1 424 ? 20.861 5.453 -18.185 1.00 94.06 424 HIS A O 1
ATOM 3398 N N . PHE A 1 425 ? 19.267 6.904 -18.832 1.00 94.81 425 PHE A N 1
ATOM 3399 C CA . PHE A 1 425 ? 18.804 6.118 -19.974 1.00 94.81 425 PHE A CA 1
ATOM 3400 C C . PHE A 1 425 ? 19.938 5.843 -20.960 1.00 94.81 425 PHE A C 1
ATOM 3402 O O . PHE A 1 425 ? 20.250 4.688 -21.239 1.00 94.81 425 PHE A O 1
ATOM 3409 N N . ILE A 1 426 ? 20.610 6.901 -21.429 1.00 93.94 426 ILE A N 1
ATOM 3410 C CA . ILE A 1 426 ? 21.727 6.809 -22.378 1.00 93.94 426 ILE A CA 1
ATOM 3411 C C . ILE A 1 426 ? 22.852 5.946 -21.811 1.00 93.94 426 ILE A C 1
ATOM 3413 O O . ILE A 1 426 ? 23.387 5.097 -22.524 1.00 93.94 426 ILE A O 1
ATOM 3417 N N . ASN A 1 427 ? 23.209 6.145 -20.539 1.00 93.00 427 ASN A N 1
ATOM 3418 C CA . ASN A 1 427 ? 24.229 5.337 -19.881 1.00 93.00 427 ASN A CA 1
ATOM 3419 C C . ASN A 1 427 ? 23.856 3.848 -19.912 1.00 93.00 427 ASN A C 1
ATOM 3421 O O . ASN A 1 427 ? 24.700 3.037 -20.286 1.00 93.00 427 ASN A O 1
ATOM 3425 N N . SER A 1 428 ? 22.603 3.508 -19.610 1.00 93.62 428 SER A N 1
ATOM 3426 C CA . SER A 1 428 ? 22.098 2.132 -19.611 1.00 93.62 428 SER A CA 1
ATOM 3427 C C . SER A 1 428 ? 22.098 1.510 -21.008 1.00 93.62 428 SER A C 1
ATOM 3429 O O . SER A 1 428 ? 22.735 0.480 -21.217 1.00 93.62 428 SER A O 1
ATOM 3431 N N . ILE A 1 429 ? 21.490 2.163 -22.007 1.00 93.25 429 ILE A N 1
ATOM 3432 C CA . ILE A 1 429 ? 21.435 1.616 -23.375 1.00 93.25 429 ILE A CA 1
ATOM 3433 C C . ILE A 1 429 ? 22.819 1.525 -24.031 1.00 93.25 429 ILE A C 1
ATOM 3435 O O . ILE A 1 429 ? 23.033 0.677 -24.892 1.00 93.25 429 ILE A O 1
ATOM 3439 N N . SER A 1 430 ? 23.779 2.360 -23.614 1.00 91.81 430 SER A N 1
ATOM 3440 C CA . SER A 1 430 ? 25.152 2.322 -24.132 1.00 91.81 430 SER A CA 1
ATOM 3441 C C . SER A 1 430 ? 25.965 1.109 -23.670 1.00 91.81 430 SER A C 1
ATOM 3443 O O . SER A 1 430 ? 27.024 0.854 -24.239 1.00 91.81 430 SER A O 1
ATOM 3445 N N . LYS A 1 431 ? 25.496 0.369 -22.652 1.00 91.31 431 LYS A N 1
ATOM 3446 C CA . LYS A 1 431 ? 26.129 -0.881 -22.196 1.00 91.31 431 LYS A CA 1
ATOM 3447 C C . LYS A 1 431 ? 25.832 -2.073 -23.100 1.00 91.31 431 LYS A C 1
ATOM 3449 O O . LYS A 1 431 ? 26.530 -3.074 -23.002 1.00 91.31 431 LYS A O 1
ATOM 3454 N N . PHE A 1 432 ? 24.822 -1.965 -23.962 1.00 90.50 432 PHE A N 1
ATOM 3455 C CA . PHE A 1 432 ? 24.467 -3.000 -24.924 1.00 90.50 432 PHE A CA 1
ATOM 3456 C C . PHE A 1 432 ? 25.216 -2.779 -26.242 1.00 90.50 432 PHE A C 1
ATOM 3458 O O . PHE A 1 432 ? 25.126 -1.709 -26.862 1.00 90.50 432 PHE A O 1
ATOM 3465 N N . ASP A 1 433 ? 25.928 -3.813 -26.686 1.00 88.50 433 ASP A N 1
ATOM 3466 C CA . ASP A 1 433 ? 26.685 -3.796 -27.936 1.00 88.50 433 ASP A CA 1
ATOM 3467 C C . ASP A 1 433 ? 25.768 -3.569 -29.150 1.00 88.50 433 ASP A C 1
ATOM 3469 O O . ASP A 1 433 ? 24.572 -3.882 -29.146 1.00 88.50 433 ASP A O 1
ATOM 3473 N N . ASP A 1 434 ? 26.320 -3.019 -30.233 1.00 88.19 434 ASP A N 1
ATOM 3474 C CA . ASP A 1 434 ? 25.554 -2.758 -31.455 1.00 88.19 434 ASP A CA 1
ATOM 3475 C C . ASP A 1 434 ? 24.988 -4.036 -32.084 1.00 88.19 434 ASP A C 1
ATOM 3477 O O . ASP A 1 434 ? 23.875 -4.017 -32.610 1.00 88.19 434 ASP A O 1
ATOM 3481 N N . SER A 1 435 ? 25.698 -5.158 -31.955 1.00 87.38 435 SER A N 1
ATOM 3482 C CA . SER A 1 435 ? 25.254 -6.489 -32.392 1.00 87.38 435 SER A CA 1
ATOM 3483 C C . SER A 1 435 ? 24.002 -6.992 -31.659 1.00 87.38 435 SER A C 1
ATOM 3485 O O . SER A 1 435 ? 23.291 -7.864 -32.156 1.00 87.38 435 SER A O 1
ATOM 3487 N N . VAL A 1 436 ? 23.710 -6.458 -30.473 1.00 88.06 436 VAL A N 1
ATOM 3488 C CA . VAL A 1 436 ? 22.521 -6.799 -29.681 1.00 88.06 436 VAL A CA 1
ATOM 3489 C C . VAL A 1 436 ? 21.382 -5.862 -30.047 1.00 88.06 436 VAL A C 1
ATOM 3491 O O . VAL A 1 436 ? 20.288 -6.320 -30.364 1.00 88.06 436 VAL A O 1
ATOM 3494 N N . ARG A 1 437 ? 21.659 -4.555 -30.094 1.00 89.88 437 ARG A N 1
ATOM 3495 C CA . ARG A 1 437 ? 20.655 -3.526 -30.403 1.00 89.88 437 ARG A CA 1
ATOM 3496 C C . ARG A 1 437 ? 20.097 -3.648 -31.822 1.00 89.88 437 ARG A C 1
ATOM 3498 O O . ARG A 1 437 ? 18.916 -3.409 -32.025 1.00 89.88 437 ARG A O 1
ATOM 3505 N N . THR A 1 438 ? 20.915 -4.069 -32.787 1.00 88.06 438 THR A N 1
ATOM 3506 C CA . THR A 1 438 ? 20.489 -4.272 -34.187 1.00 88.06 438 THR A CA 1
ATOM 3507 C C . THR A 1 438 ? 19.644 -5.528 -34.414 1.00 88.06 438 THR A C 1
ATOM 3509 O O . THR A 1 438 ? 18.974 -5.611 -35.438 1.00 88.06 438 THR A O 1
ATOM 3512 N N . ARG A 1 439 ? 19.649 -6.492 -33.480 1.00 88.25 439 ARG A N 1
ATOM 3513 C CA . ARG A 1 439 ? 18.790 -7.692 -33.534 1.00 88.25 439 ARG A CA 1
ATOM 3514 C C . ARG A 1 439 ? 17.370 -7.445 -33.025 1.00 88.25 439 ARG A C 1
ATOM 3516 O O . ARG A 1 439 ? 16.512 -8.306 -33.191 1.00 88.25 439 ARG A O 1
ATOM 3523 N N . LEU A 1 440 ? 17.132 -6.305 -32.380 1.00 89.62 440 LEU A N 1
ATOM 3524 C CA . LEU A 1 440 ? 15.810 -5.923 -31.909 1.00 89.62 440 LEU A CA 1
ATOM 3525 C C . LEU A 1 440 ? 14.978 -5.369 -33.070 1.00 89.62 440 LEU A C 1
ATOM 3527 O O . LEU A 1 440 ? 15.401 -4.439 -33.758 1.00 89.62 440 LEU A O 1
ATOM 3531 N N . ILE A 1 441 ? 13.767 -5.893 -33.237 1.00 89.88 441 ILE A N 1
ATOM 3532 C CA . ILE A 1 441 ? 12.805 -5.430 -34.236 1.00 89.88 441 ILE A CA 1
ATOM 3533 C C . ILE A 1 441 ? 11.741 -4.585 -33.536 1.00 89.88 441 ILE A C 1
ATOM 3535 O O . ILE A 1 441 ? 10.968 -5.082 -32.718 1.00 89.88 441 ILE A O 1
ATOM 3539 N N . ILE A 1 442 ? 11.696 -3.295 -33.866 1.00 89.56 442 ILE A N 1
ATOM 3540 C CA . ILE A 1 442 ? 10.668 -2.375 -33.374 1.00 89.56 442 ILE A CA 1
ATOM 3541 C C . ILE A 1 442 ? 9.564 -2.304 -34.428 1.00 89.56 442 ILE A C 1
ATOM 3543 O O . ILE A 1 442 ? 9.776 -1.787 -35.525 1.00 89.56 442 ILE A O 1
ATOM 3547 N N . LEU A 1 443 ? 8.400 -2.852 -34.095 1.00 89.94 443 LEU A N 1
ATOM 3548 C CA . LEU A 1 443 ? 7.212 -2.831 -34.935 1.00 89.94 443 LEU A CA 1
ATOM 3549 C C . LEU A 1 443 ? 6.485 -1.493 -34.778 1.00 89.94 443 LEU A C 1
ATOM 3551 O O . LEU A 1 443 ? 6.438 -0.919 -33.688 1.00 89.94 443 LEU A O 1
ATOM 3555 N N . GLU A 1 444 ? 5.892 -1.016 -35.870 1.00 82.31 444 GLU A N 1
ATOM 3556 C CA . GLU A 1 444 ? 4.930 0.081 -35.790 1.00 82.31 444 GLU A CA 1
ATOM 3557 C C . GLU A 1 444 ? 3.658 -0.407 -35.086 1.00 82.31 444 GLU A C 1
ATOM 3559 O O . GLU A 1 444 ? 3.262 -1.566 -35.281 1.00 82.31 444 GLU A O 1
ATOM 3564 N N . PRO A 1 445 ? 3.000 0.444 -34.280 1.00 76.88 445 PRO A N 1
ATOM 3565 C CA . PRO A 1 445 ? 1.672 0.135 -33.781 1.00 76.88 445 PRO A CA 1
ATOM 3566 C C . PRO A 1 445 ? 0.775 -0.154 -34.983 1.00 76.88 445 PRO A C 1
ATOM 3568 O O . PRO A 1 445 ? 0.712 0.644 -35.917 1.00 76.88 445 PRO A O 1
ATOM 3571 N N . LYS A 1 446 ? 0.091 -1.298 -34.980 1.00 67.50 446 LYS A N 1
ATOM 3572 C CA . LYS A 1 446 ? -1.038 -1.466 -35.889 1.00 67.50 446 LYS A CA 1
ATOM 3573 C C . LYS A 1 446 ? -2.104 -0.495 -35.404 1.00 67.50 446 LYS A C 1
ATOM 3575 O O . LYS A 1 446 ? -2.584 -0.656 -34.283 1.00 67.50 446 LYS A O 1
ATOM 3580 N N . ASP A 1 447 ? -2.433 0.509 -36.209 1.00 44.06 447 ASP A N 1
ATOM 3581 C CA . ASP A 1 447 ? -3.659 1.266 -36.000 1.00 44.06 447 ASP A CA 1
ATOM 3582 C C . ASP A 1 447 ? -4.799 0.249 -36.083 1.00 44.06 447 ASP A C 1
ATOM 3584 O O . ASP A 1 447 ? -5.120 -0.271 -37.150 1.00 44.06 447 ASP A O 1
ATOM 3588 N N . SER A 1 448 ? -5.368 -0.117 -34.938 1.00 42.09 448 SER A N 1
ATOM 3589 C CA . SER A 1 448 ? -6.619 -0.862 -34.869 1.00 42.09 448 SER A CA 1
ATOM 3590 C C . SER A 1 448 ? -7.776 0.088 -35.191 1.00 42.09 448 SER A C 1
ATOM 3592 O O . SER A 1 448 ? -8.652 0.327 -34.367 1.00 42.09 448 SER A O 1
ATOM 3594 N N . GLU A 1 449 ? -7.736 0.667 -36.384 1.00 42.88 449 GLU A N 1
ATOM 3595 C CA . GLU A 1 449 ? -8.866 1.254 -37.086 1.00 42.88 449 GLU A CA 1
ATOM 3596 C C . GLU A 1 449 ? -8.841 0.600 -38.473 1.00 42.88 449 GLU A C 1
ATOM 3598 O O . GLU A 1 449 ? -7.946 0.879 -39.268 1.00 42.88 449 GLU A O 1
ATOM 3603 N N . ASN A 1 450 ? -9.802 -0.307 -38.706 1.00 33.34 450 ASN A N 1
ATOM 3604 C CA . ASN A 1 450 ? -10.083 -1.088 -39.929 1.00 33.34 450 ASN A CA 1
ATOM 3605 C C . ASN A 1 450 ? -9.805 -2.599 -39.856 1.00 33.34 450 ASN A C 1
ATOM 3607 O O . ASN A 1 450 ? -9.101 -3.147 -40.696 1.00 33.34 450 ASN A O 1
ATOM 3611 N N . ASP A 1 451 ? -10.475 -3.285 -38.926 1.00 30.09 451 ASP A N 1
ATOM 3612 C CA . ASP A 1 451 ? -10.920 -4.674 -39.155 1.00 30.09 451 ASP A CA 1
ATOM 3613 C C . ASP A 1 451 ? -12.431 -4.817 -38.861 1.00 30.09 451 ASP A C 1
ATOM 3615 O O . ASP A 1 451 ? -12.911 -5.775 -38.262 1.00 30.09 451 ASP A O 1
ATOM 3619 N N . THR A 1 452 ? -13.202 -3.813 -39.298 1.00 34.03 452 THR A N 1
ATOM 3620 C CA . THR A 1 452 ? -14.671 -3.885 -39.447 1.00 34.03 452 THR A CA 1
ATOM 3621 C C . THR A 1 452 ? -15.147 -3.771 -40.899 1.00 34.03 452 THR A C 1
ATOM 3623 O O . THR A 1 452 ? -16.347 -3.829 -41.130 1.00 34.03 452 THR A O 1
ATOM 3626 N N . ASP A 1 453 ? -14.244 -3.717 -41.885 1.00 27.98 453 ASP A N 1
ATOM 3627 C CA . ASP A 1 453 ? -14.600 -3.558 -43.308 1.00 27.98 453 ASP A CA 1
ATOM 3628 C C . ASP A 1 453 ? -14.284 -4.796 -44.169 1.00 27.98 453 ASP A C 1
ATOM 3630 O O . ASP A 1 453 ? -13.922 -4.697 -45.339 1.00 27.98 453 ASP A O 1
ATOM 3634 N N . LEU A 1 454 ? -14.479 -5.995 -43.613 1.00 30.66 454 LEU A N 1
ATOM 3635 C CA . LEU A 1 454 ? -14.659 -7.221 -44.400 1.00 30.66 454 LEU A CA 1
ATOM 3636 C C . LEU A 1 454 ? -15.821 -8.051 -43.844 1.00 30.66 454 LEU A C 1
ATOM 3638 O O . LEU A 1 454 ? -15.616 -9.170 -43.400 1.00 30.66 454 LEU A O 1
ATOM 3642 N N . ILE A 1 455 ? -17.027 -7.478 -43.843 1.00 33.59 455 ILE A N 1
ATOM 3643 C CA . ILE A 1 455 ? -18.301 -8.095 -44.269 1.00 33.59 455 ILE A CA 1
ATOM 3644 C C . ILE A 1 455 ? -19.291 -6.926 -44.391 1.00 33.59 455 ILE A C 1
ATOM 3646 O O . ILE A 1 455 ? -20.000 -6.602 -43.449 1.00 33.59 455 ILE A O 1
ATOM 3650 N N . GLN A 1 456 ? -19.332 -6.274 -45.552 1.00 25.59 456 GLN A N 1
ATOM 3651 C CA . GLN A 1 456 ? -20.578 -5.712 -46.076 1.00 25.59 456 GLN A CA 1
ATOM 3652 C C . GLN A 1 456 ? -20.431 -5.501 -47.585 1.00 25.59 456 GLN A C 1
ATOM 3654 O O . GLN A 1 456 ? -20.134 -4.413 -48.056 1.00 25.59 456 GLN A O 1
ATOM 3659 N N . ASP A 1 457 ? -20.658 -6.572 -48.341 1.00 25.80 457 ASP A N 1
ATOM 3660 C CA . ASP A 1 457 ? -21.139 -6.458 -49.716 1.00 25.80 457 ASP A CA 1
ATOM 3661 C C . ASP A 1 457 ? -22.091 -7.624 -49.999 1.00 25.80 457 ASP A C 1
ATOM 3663 O O . ASP A 1 457 ? -21.777 -8.588 -50.683 1.00 25.80 457 ASP A O 1
ATOM 3667 N N . TYR A 1 458 ? -23.264 -7.545 -49.368 1.00 28.00 458 TYR A N 1
ATOM 3668 C CA . TYR A 1 458 ? -24.533 -7.946 -49.974 1.00 28.00 458 TYR A CA 1
ATOM 3669 C C . TYR A 1 458 ? -25.592 -6.950 -49.494 1.00 28.00 458 TYR A C 1
ATOM 3671 O O . TYR A 1 458 ? -26.305 -7.150 -48.511 1.00 28.00 458 TYR A O 1
ATOM 3679 N N . HIS A 1 459 ? -25.609 -5.806 -50.172 1.00 27.89 459 HIS A N 1
ATOM 3680 C CA . HIS A 1 459 ? -26.729 -4.880 -50.205 1.00 27.89 459 HIS A CA 1
ATOM 3681 C C . HIS A 1 459 ? -27.845 -5.472 -51.078 1.00 27.89 459 HIS A C 1
ATOM 3683 O O . HIS A 1 459 ? -27.576 -5.866 -52.208 1.00 27.89 459 HIS A O 1
ATOM 3689 N N . ASP A 1 460 ? -29.064 -5.536 -50.534 1.00 25.25 460 ASP A N 1
ATOM 3690 C CA . ASP A 1 460 ? -30.361 -5.237 -51.179 1.00 25.25 460 ASP A CA 1
ATOM 3691 C C . ASP A 1 460 ? -31.476 -5.783 -50.260 1.00 25.25 460 ASP A C 1
ATOM 3693 O O . ASP A 1 460 ? -31.449 -6.944 -49.879 1.00 25.25 460 ASP A O 1
ATOM 3697 N N . ASN A 1 461 ? -32.513 -5.073 -49.817 1.00 24.66 461 ASN A N 1
ATOM 3698 C CA . ASN A 1 461 ? -33.059 -3.772 -50.164 1.00 24.66 461 ASN A CA 1
ATOM 3699 C C . ASN A 1 461 ? -33.943 -3.271 -48.994 1.00 24.66 461 ASN A C 1
ATOM 3701 O O . ASN A 1 461 ? -34.765 -4.009 -48.464 1.00 24.66 461 ASN A O 1
ATOM 3705 N N . ASN A 1 462 ? -33.776 -1.994 -48.651 1.00 25.23 462 ASN A N 1
ATOM 3706 C CA . ASN A 1 462 ? -34.821 -0.982 -48.436 1.00 25.23 462 ASN A CA 1
ATOM 3707 C C . ASN A 1 462 ? -36.050 -1.255 -47.515 1.00 25.23 462 ASN A C 1
ATOM 3709 O O . ASN A 1 462 ? -37.047 -1.841 -47.918 1.00 25.23 462 ASN A O 1
ATOM 3713 N N . MET A 1 463 ? -35.971 -0.679 -46.305 1.00 24.62 463 MET A N 1
ATOM 3714 C CA . MET A 1 463 ? -36.934 0.190 -45.582 1.00 24.62 463 MET A CA 1
ATOM 3715 C C . MET A 1 463 ? -38.472 0.063 -45.715 1.00 24.62 463 MET A C 1
ATOM 3717 O O . MET A 1 463 ? -39.043 0.171 -46.796 1.00 24.62 463 MET A O 1
ATOM 3721 N N . ASN A 1 464 ? -39.096 0.212 -44.527 1.00 24.86 464 ASN A N 1
ATOM 3722 C CA . ASN A 1 464 ? -40.434 0.763 -44.211 1.00 24.86 464 ASN A CA 1
ATOM 3723 C C . ASN A 1 464 ? -41.656 -0.116 -44.571 1.00 24.86 464 ASN A C 1
ATOM 3725 O O . ASN A 1 464 ? -41.701 -0.742 -45.612 1.00 24.86 464 ASN A O 1
ATOM 3729 N N . ASN A 1 465 ? -42.743 -0.204 -43.795 1.00 26.09 465 ASN A N 1
ATOM 3730 C CA . ASN A 1 465 ? -43.281 0.656 -42.741 1.00 26.09 465 ASN A CA 1
ATOM 3731 C C . ASN A 1 465 ? -44.305 -0.138 -41.891 1.00 26.09 465 ASN A C 1
ATOM 3733 O O . ASN A 1 465 ? -44.918 -1.089 -42.376 1.00 26.09 465 ASN A O 1
ATOM 3737 N N . ASN A 1 466 ? -44.571 0.320 -40.667 1.00 28.58 466 ASN A N 1
ATOM 3738 C CA . ASN A 1 466 ? -45.700 -0.124 -39.841 1.00 28.58 466 ASN A CA 1
ATOM 3739 C C . ASN A 1 466 ? -47.054 0.347 -40.415 1.00 28.58 466 ASN A C 1
ATOM 3741 O O . ASN A 1 466 ? -47.210 1.537 -40.680 1.00 28.58 466 ASN A O 1
ATOM 3745 N N . ASN A 1 467 ? -48.058 -0.545 -40.486 1.00 25.05 467 ASN A N 1
ATOM 3746 C CA . ASN A 1 467 ? -49.453 -0.271 -40.080 1.00 25.05 467 ASN A CA 1
ATOM 3747 C C . ASN A 1 467 ? -50.333 -1.553 -40.042 1.00 25.05 467 ASN A C 1
ATOM 3749 O O . ASN A 1 467 ? -50.367 -2.329 -40.988 1.00 25.05 467 ASN A O 1
ATOM 3753 N N . ARG A 1 468 ? -51.038 -1.726 -38.908 1.00 27.44 468 ARG A N 1
ATOM 3754 C CA . ARG A 1 468 ? -52.047 -2.747 -38.479 1.00 27.44 468 ARG A CA 1
ATOM 3755 C C . ARG A 1 468 ? -53.202 -3.018 -39.486 1.00 27.44 468 ARG A C 1
ATOM 3757 O O . ARG A 1 468 ? -53.356 -2.170 -40.360 1.00 27.44 468 ARG A O 1
ATOM 3764 N N . PRO A 1 469 ? -54.106 -4.042 -39.330 1.00 26.03 469 PRO A N 1
ATOM 3765 C CA . PRO A 1 469 ? -54.568 -4.733 -38.091 1.00 26.03 469 PRO A CA 1
ATOM 3766 C C . PRO A 1 469 ? -54.824 -6.277 -38.161 1.00 26.03 469 PRO A C 1
ATOM 3768 O O . PRO A 1 469 ? -54.830 -6.877 -39.227 1.00 26.03 469 PRO A O 1
ATOM 3771 N N . LEU A 1 470 ? -55.101 -6.916 -37.005 1.00 33.22 470 LEU A N 1
ATOM 3772 C CA . LEU A 1 470 ? -55.662 -8.289 -36.895 1.00 33.22 470 LEU A CA 1
ATOM 3773 C C . LEU A 1 470 ? -57.133 -8.361 -37.370 1.00 33.22 470 LEU A C 1
ATOM 3775 O O . LEU A 1 470 ? -57.874 -7.400 -37.141 1.00 33.22 470 LEU A O 1
ATOM 3779 N N . PRO A 1 471 ? -57.603 -9.529 -37.869 1.00 26.25 471 PRO A N 1
ATOM 3780 C CA . PRO A 1 471 ? -58.624 -10.268 -37.101 1.00 26.25 471 PRO A CA 1
ATOM 3781 C C . PRO A 1 471 ? -58.583 -11.821 -37.166 1.00 26.25 471 PRO A C 1
ATOM 3783 O O . PRO A 1 471 ? -58.473 -12.410 -38.231 1.00 26.25 471 PRO A O 1
ATOM 3786 N N . LYS A 1 472 ? -58.759 -12.411 -35.968 1.00 24.59 472 LYS A N 1
ATOM 3787 C CA . LYS A 1 472 ? -59.609 -13.543 -35.507 1.00 24.59 472 LYS A CA 1
ATOM 3788 C C . LYS A 1 472 ? -59.768 -14.868 -36.299 1.00 24.59 472 LYS A C 1
ATOM 3790 O O . LYS A 1 472 ? -60.108 -14.861 -37.469 1.00 24.59 472 LYS A O 1
ATOM 3795 N N . GLU A 1 473 ? -59.785 -15.940 -35.480 1.00 24.86 473 GLU A N 1
ATOM 3796 C CA . GLU A 1 473 ? -60.444 -17.270 -35.596 1.00 24.86 473 GLU A CA 1
ATOM 3797 C C . GLU A 1 473 ? -59.505 -18.452 -35.921 1.00 24.86 473 GLU A C 1
ATOM 3799 O O . GLU A 1 473 ? -58.703 -18.347 -36.831 1.00 24.86 473 GLU A O 1
ATOM 3804 N N . ILE A 1 474 ? -59.488 -19.617 -35.255 1.00 26.75 474 ILE A N 1
ATOM 3805 C CA . ILE A 1 474 ? -60.230 -20.226 -34.136 1.00 26.75 474 ILE A CA 1
ATOM 3806 C C . ILE A 1 474 ? -59.324 -21.326 -33.527 1.00 26.75 474 ILE A C 1
ATOM 3808 O O . ILE A 1 474 ? -58.501 -21.934 -34.201 1.00 26.75 474 ILE A O 1
ATOM 3812 N N . LEU A 1 475 ? -59.527 -21.522 -32.226 1.00 24.41 475 LEU A N 1
ATOM 3813 C CA . LEU A 1 475 ? -59.145 -22.597 -31.304 1.00 24.41 475 LEU A CA 1
ATOM 3814 C C . LEU A 1 475 ? -58.961 -24.042 -31.848 1.00 24.41 475 LEU A C 1
ATOM 3816 O O . LEU A 1 475 ? -59.716 -24.494 -32.703 1.00 24.41 475 LEU A O 1
ATOM 3820 N N . ASN A 1 476 ? -58.134 -24.789 -31.092 1.00 24.70 476 ASN A N 1
ATOM 3821 C CA . ASN A 1 476 ? -58.079 -26.256 -30.895 1.00 24.70 476 ASN A CA 1
ATOM 3822 C C . ASN A 1 476 ? -57.338 -27.057 -31.988 1.00 24.70 476 ASN A C 1
ATOM 3824 O O . ASN A 1 476 ? -57.651 -26.964 -33.164 1.00 24.70 476 ASN A O 1
ATOM 3828 N N . THR A 1 477 ? -56.390 -27.955 -31.691 1.00 24.59 477 THR A N 1
ATOM 3829 C CA . THR A 1 477 ? -56.544 -29.153 -30.841 1.00 24.59 477 THR A CA 1
ATOM 3830 C C . THR A 1 477 ? -55.161 -29.824 -30.651 1.00 24.59 477 THR A C 1
ATOM 3832 O O . THR A 1 477 ? -54.398 -29.904 -31.606 1.00 24.59 477 THR A O 1
ATOM 3835 N N . ILE A 1 478 ? -54.844 -30.328 -29.451 1.00 32.59 478 ILE A N 1
ATOM 3836 C CA . ILE A 1 478 ? -53.782 -31.333 -29.182 1.00 32.59 478 ILE A CA 1
ATOM 3837 C C . ILE A 1 478 ? -54.451 -32.715 -29.332 1.00 32.59 478 ILE A C 1
ATOM 3839 O O . ILE A 1 478 ? -55.539 -32.850 -28.762 1.00 32.59 478 ILE A O 1
ATOM 3843 N N . PRO A 1 479 ? -53.911 -33.722 -30.066 1.00 31.30 479 PRO A N 1
ATOM 3844 C CA . PRO A 1 479 ? -53.044 -34.730 -29.418 1.00 31.30 479 PRO A CA 1
ATOM 3845 C C . PRO A 1 479 ? -52.048 -35.525 -30.303 1.00 31.30 479 PRO A C 1
ATOM 3847 O O . PRO A 1 479 ? -52.390 -35.984 -31.381 1.00 31.30 479 PRO A O 1
ATOM 3850 N N . GLY A 1 480 ? -50.882 -35.832 -29.717 1.00 25.34 480 GLY A N 1
ATOM 3851 C CA . GLY A 1 480 ? -50.313 -37.190 -29.676 1.00 25.34 480 GLY A CA 1
ATOM 3852 C C . GLY A 1 480 ? -49.507 -37.751 -30.863 1.00 25.34 480 GLY A C 1
ATOM 3853 O O . GLY A 1 480 ? -49.801 -37.507 -32.024 1.00 25.34 480 GLY A O 1
ATOM 3854 N N . THR A 1 481 ? -48.562 -38.617 -30.470 1.00 25.39 481 THR A N 1
ATOM 3855 C CA . THR A 1 481 ? -47.834 -39.686 -31.193 1.00 25.39 481 THR A CA 1
ATOM 3856 C C . THR A 1 481 ? -46.641 -39.338 -32.097 1.00 25.39 481 THR A C 1
ATOM 3858 O O . THR A 1 481 ? -46.779 -38.721 -33.143 1.00 25.39 481 THR A O 1
ATOM 3861 N N . GLU A 1 482 ? -45.475 -39.776 -31.597 1.00 31.81 482 GLU A N 1
ATOM 3862 C CA . GLU A 1 482 ? -44.334 -40.431 -32.260 1.00 31.81 482 GLU A CA 1
ATOM 3863 C C . GLU A 1 482 ? -44.247 -40.339 -33.789 1.00 31.81 482 GLU A C 1
ATOM 3865 O O . GLU A 1 482 ? -45.073 -40.920 -34.479 1.00 31.81 482 GLU A O 1
ATOM 3870 N N . GLU A 1 483 ? -43.164 -39.739 -34.297 1.00 28.00 483 GLU A N 1
ATOM 3871 C CA . GLU A 1 483 ? -42.386 -40.326 -35.395 1.00 28.00 483 GLU A CA 1
ATOM 3872 C C . GLU A 1 483 ? -41.017 -39.645 -35.541 1.00 28.00 483 GLU A C 1
ATOM 3874 O O . GLU A 1 483 ? -40.856 -38.432 -35.400 1.00 28.00 483 GLU A O 1
ATOM 3879 N N . GLU A 1 484 ? -40.013 -40.486 -35.769 1.00 34.38 484 GLU A N 1
ATOM 3880 C CA . GLU A 1 484 ? -38.611 -40.159 -35.974 1.00 34.38 484 GLU A CA 1
ATOM 3881 C C . GLU A 1 484 ? -38.409 -39.289 -37.222 1.00 34.38 484 GLU A C 1
ATOM 3883 O O . GLU A 1 484 ? -38.744 -39.689 -38.336 1.00 34.38 484 GLU A O 1
ATOM 3888 N N . THR A 1 485 ? -37.728 -38.152 -37.077 1.00 29.62 485 THR A N 1
ATOM 3889 C CA . THR A 1 485 ? -37.083 -37.485 -38.215 1.00 29.62 485 THR A CA 1
ATOM 3890 C C . THR A 1 485 ? -35.647 -37.128 -37.866 1.00 29.62 485 THR A C 1
ATOM 3892 O O . THR A 1 485 ? -35.381 -36.269 -37.027 1.00 29.62 485 THR A O 1
ATOM 3895 N N . LYS A 1 486 ? -34.734 -37.840 -38.535 1.00 32.50 486 LYS A N 1
ATOM 3896 C CA . LYS A 1 486 ? -33.279 -37.667 -38.564 1.00 32.50 486 LYS A CA 1
ATOM 3897 C C . LYS A 1 486 ? -32.886 -36.191 -38.681 1.00 32.50 486 LYS A C 1
ATOM 3899 O O . LYS A 1 486 ? -33.095 -35.582 -39.726 1.00 32.50 486 LYS A O 1
ATOM 3904 N N . SER A 1 487 ? -32.251 -35.651 -37.645 1.00 35.03 487 SER A N 1
ATOM 3905 C CA . SER A 1 487 ? -31.408 -34.465 -37.776 1.00 35.03 487 SER A CA 1
ATOM 3906 C C . SER A 1 487 ? -30.073 -34.893 -38.382 1.00 35.03 487 SER A C 1
ATOM 3908 O O . SER A 1 487 ? -29.372 -35.713 -37.788 1.00 35.03 487 SER A O 1
ATOM 3910 N N . GLU A 1 488 ? -29.726 -34.364 -39.555 1.00 44.25 488 GLU A N 1
ATOM 3911 C CA . GLU A 1 488 ? -28.363 -34.447 -40.086 1.00 44.25 488 GLU A CA 1
ATOM 3912 C C . GLU A 1 488 ? -27.406 -33.859 -39.040 1.00 44.25 488 GLU A C 1
ATOM 3914 O O . GLU A 1 488 ? -27.495 -32.682 -38.683 1.00 44.25 488 GLU A O 1
ATOM 3919 N N . LEU A 1 489 ? -26.551 -34.712 -38.468 1.00 41.44 489 LEU A N 1
ATOM 3920 C CA . LEU A 1 489 ? -25.555 -34.286 -37.495 1.00 41.44 489 LEU A CA 1
ATOM 3921 C C . LEU A 1 489 ? -24.505 -33.410 -38.181 1.00 41.44 489 LEU A C 1
ATOM 3923 O O . LEU A 1 489 ? -24.063 -33.683 -39.293 1.00 41.44 489 LEU A O 1
ATOM 3927 N N . HIS A 1 490 ? -24.079 -32.367 -37.473 1.00 46.03 490 HIS A N 1
ATOM 3928 C CA . HIS A 1 490 ? -23.016 -31.475 -37.912 1.00 46.03 490 HIS A CA 1
ATOM 3929 C C . HIS A 1 490 ? -21.729 -32.283 -38.206 1.00 46.03 490 HIS A C 1
ATOM 3931 O O . HIS A 1 490 ? -21.342 -33.095 -37.358 1.00 46.03 490 HIS A O 1
ATOM 3937 N N . PRO A 1 491 ? -21.013 -32.035 -39.324 1.00 47.97 491 PRO A N 1
ATOM 3938 C CA . PRO A 1 491 ? -19.851 -32.828 -39.766 1.00 47.97 491 PRO A CA 1
ATOM 3939 C C . PRO A 1 491 ? -18.749 -33.007 -38.707 1.00 47.97 491 PRO A C 1
ATOM 3941 O O . PRO A 1 491 ? -18.000 -33.980 -38.718 1.00 47.97 491 PRO A O 1
ATOM 3944 N N . GLY A 1 492 ? -18.662 -32.076 -37.752 1.00 51.25 492 GLY A N 1
ATOM 3945 C CA . GLY A 1 492 ? -17.729 -32.157 -36.626 1.00 51.25 492 GLY A CA 1
ATOM 3946 C C . GLY A 1 492 ? -18.036 -33.269 -35.613 1.00 51.25 492 GLY A C 1
ATOM 3947 O O . GLY A 1 492 ? -17.110 -33.791 -35.000 1.00 51.25 492 GLY A O 1
ATOM 3948 N N . ILE A 1 493 ? -19.301 -33.668 -35.442 1.00 50.12 493 ILE A N 1
ATOM 3949 C CA . ILE A 1 493 ? -19.690 -34.729 -34.494 1.00 50.12 493 ILE A CA 1
ATOM 3950 C C . ILE A 1 493 ? -19.466 -36.115 -35.117 1.00 50.12 493 ILE A C 1
ATOM 3952 O O . ILE A 1 493 ? -19.068 -37.053 -34.424 1.00 50.12 493 ILE A O 1
ATOM 3956 N N . GLU A 1 494 ? -19.635 -36.235 -36.433 1.00 48.03 494 GLU A N 1
ATOM 3957 C CA . GLU A 1 494 ? -19.346 -37.462 -37.182 1.00 48.03 494 GLU A CA 1
ATOM 3958 C C . GLU A 1 494 ? -17.835 -37.761 -37.201 1.00 48.03 494 GLU A C 1
ATOM 3960 O O . GLU A 1 494 ? -17.422 -38.889 -36.929 1.00 48.03 494 GLU A O 1
ATOM 3965 N N . ALA A 1 495 ? -16.998 -36.729 -37.370 1.00 53.72 495 ALA A N 1
ATOM 3966 C CA . ALA A 1 495 ? -15.540 -36.842 -37.272 1.00 53.72 495 ALA A CA 1
ATOM 3967 C C . ALA A 1 495 ? -15.059 -37.241 -35.862 1.00 53.72 495 ALA A C 1
ATOM 3969 O O . ALA A 1 495 ? -14.136 -38.047 -35.725 1.00 53.72 495 ALA A O 1
ATOM 3970 N N . LEU A 1 496 ? -15.705 -36.724 -34.808 1.00 48.22 496 LEU A N 1
ATOM 3971 C CA . LEU A 1 496 ? -15.385 -37.087 -33.423 1.00 48.22 496 LEU A CA 1
ATOM 3972 C C . LEU A 1 496 ? -15.780 -38.538 -33.110 1.00 48.22 496 LEU A C 1
ATOM 3974 O O . LEU A 1 496 ? -15.031 -39.271 -32.469 1.00 48.22 496 LEU A O 1
ATOM 3978 N N . THR A 1 497 ? -16.945 -38.967 -33.600 1.00 51.31 497 THR A N 1
ATOM 3979 C CA . THR A 1 497 ? -17.467 -40.323 -33.375 1.00 51.31 497 THR A CA 1
ATOM 3980 C C . THR A 1 497 ? -16.623 -41.371 -34.104 1.00 51.31 497 THR A C 1
ATOM 3982 O O . THR A 1 497 ? -16.328 -42.423 -33.534 1.00 51.31 497 THR A O 1
ATOM 3985 N N . ALA A 1 498 ? -16.151 -41.061 -35.317 1.00 55.41 498 ALA A N 1
ATOM 3986 C CA . ALA A 1 498 ? -15.206 -41.899 -36.052 1.00 55.41 498 ALA A CA 1
ATOM 3987 C C . ALA A 1 498 ? -13.877 -42.056 -35.290 1.00 55.41 498 ALA A C 1
ATOM 3989 O O . ALA A 1 498 ? -13.420 -43.182 -35.084 1.00 55.41 498 ALA A O 1
ATOM 3990 N N . ALA A 1 499 ? -13.321 -40.958 -34.760 1.00 53.19 499 ALA A N 1
ATOM 3991 C CA . ALA A 1 499 ? -12.074 -40.976 -33.991 1.00 53.19 499 ALA A CA 1
ATOM 3992 C C . ALA A 1 499 ? -12.166 -41.779 -32.675 1.00 53.19 499 ALA A C 1
ATOM 3994 O O . ALA A 1 499 ? -11.168 -42.336 -32.215 1.00 53.19 499 ALA A O 1
ATOM 3995 N N . CYS A 1 500 ? -13.358 -41.885 -32.078 1.00 47.34 500 CYS A N 1
ATOM 3996 C CA . CYS A 1 500 ? -13.594 -42.679 -30.869 1.00 47.34 500 CYS A CA 1
ATOM 3997 C C . CYS A 1 500 ? -13.837 -44.177 -31.134 1.00 47.34 500 CYS A C 1
ATOM 3999 O O . CYS A 1 500 ? -13.790 -44.966 -30.192 1.00 47.34 500 CYS A O 1
ATOM 4001 N N . SER A 1 501 ? -14.083 -44.585 -32.382 1.00 49.44 501 SER A N 1
ATOM 4002 C CA . SER A 1 501 ? -14.413 -45.977 -32.735 1.00 49.44 501 SER A CA 1
ATOM 4003 C C . SER A 1 501 ? -13.200 -46.858 -33.067 1.00 49.44 501 SER A C 1
ATOM 4005 O O . SER A 1 501 ? -13.315 -48.082 -33.102 1.00 49.44 501 SER A O 1
ATOM 4007 N N . GLU A 1 502 ? -12.024 -46.257 -33.261 1.00 53.50 502 GLU A N 1
ATOM 4008 C CA . GLU A 1 502 ? -10.829 -46.955 -33.757 1.00 53.50 502 GLU A CA 1
ATOM 4009 C C . GLU A 1 502 ? -9.851 -47.414 -32.657 1.00 53.50 502 GLU A C 1
ATOM 4011 O O . GLU A 1 502 ? -8.836 -48.039 -32.964 1.00 53.50 502 GLU A O 1
ATOM 4016 N N . ARG A 1 503 ? -10.117 -47.138 -31.368 1.00 56.94 503 ARG A N 1
ATOM 4017 C CA . ARG A 1 503 ? -9.179 -47.461 -30.271 1.00 56.94 503 ARG A CA 1
ATOM 4018 C C . ARG A 1 503 ? -9.813 -48.308 -29.170 1.00 56.94 503 ARG A C 1
ATOM 4020 O O . ARG A 1 503 ? -10.799 -47.919 -28.551 1.00 56.94 503 ARG A O 1
ATOM 4027 N N . ILE A 1 504 ? -9.205 -49.465 -28.899 1.00 60.38 504 ILE A N 1
ATOM 4028 C CA . ILE A 1 504 ? -9.651 -50.403 -27.860 1.00 60.38 504 ILE A CA 1
ATOM 4029 C C . ILE A 1 504 ? -9.226 -49.867 -26.484 1.00 60.38 504 ILE A C 1
ATOM 4031 O O . ILE A 1 504 ? -8.034 -49.729 -26.196 1.00 60.38 504 ILE A O 1
ATOM 4035 N N . LEU A 1 505 ? -10.215 -49.571 -25.637 1.00 50.03 505 LEU A N 1
ATOM 4036 C CA . LEU A 1 505 ? -10.015 -49.141 -24.252 1.00 50.03 505 LEU A CA 1
ATOM 4037 C C . LEU A 1 505 ? -9.383 -50.260 -23.414 1.00 50.03 505 LEU A C 1
ATOM 4039 O O . LEU A 1 505 ? -9.793 -51.422 -23.480 1.00 50.03 505 LEU A O 1
ATOM 4043 N N . ASN A 1 506 ? -8.391 -49.897 -22.603 1.00 57.75 506 ASN A N 1
ATOM 4044 C CA . ASN A 1 506 ? -7.699 -50.830 -21.724 1.00 57.75 506 ASN A CA 1
ATOM 4045 C C . ASN A 1 506 ? -8.607 -51.253 -20.554 1.00 57.75 506 ASN A C 1
ATOM 4047 O O . ASN A 1 506 ? -9.066 -50.430 -19.760 1.00 57.75 506 ASN A O 1
ATOM 4051 N N . ARG A 1 507 ? -8.854 -52.561 -20.428 1.00 53.53 507 ARG A N 1
ATOM 4052 C CA . ARG A 1 507 ? -9.757 -53.130 -19.417 1.00 53.53 507 ARG A CA 1
ATOM 4053 C C . ARG A 1 507 ? -9.241 -52.967 -17.982 1.00 53.53 507 ARG A C 1
ATOM 4055 O O . ARG A 1 507 ? -10.061 -52.863 -17.075 1.00 53.53 507 ARG A O 1
ATOM 4062 N N . GLU A 1 508 ? -7.925 -52.934 -17.765 1.00 55.03 508 GLU A N 1
ATOM 4063 C CA . GLU A 1 508 ? -7.355 -52.765 -16.417 1.00 55.03 508 GLU A CA 1
ATOM 4064 C C . GLU A 1 508 ? -7.448 -51.317 -15.916 1.00 55.03 508 GLU A C 1
ATOM 4066 O O . GLU A 1 508 ? -7.741 -51.100 -14.738 1.00 55.03 508 GLU A O 1
ATOM 4071 N N . PHE A 1 509 ? -7.346 -50.333 -16.820 1.00 64.38 509 PHE A N 1
ATOM 4072 C CA . PHE A 1 509 ? -7.561 -48.917 -16.497 1.00 64.38 509 PHE A CA 1
ATOM 4073 C C . PHE A 1 509 ? -8.967 -48.673 -15.927 1.00 64.38 509 PHE A C 1
ATOM 4075 O O . PHE A 1 509 ? -9.127 -47.991 -14.916 1.00 64.38 509 PHE A O 1
ATOM 4082 N N . LEU A 1 510 ? -9.987 -49.300 -16.523 1.00 49.34 510 LEU A N 1
ATOM 4083 C CA . LEU A 1 510 ? -11.385 -49.150 -16.107 1.00 49.34 510 LEU A CA 1
ATOM 4084 C C . LEU A 1 510 ? -11.720 -49.796 -14.755 1.00 49.34 510 LEU A C 1
ATOM 4086 O O . LEU A 1 510 ? -12.734 -49.444 -14.159 1.00 49.34 510 LEU A O 1
ATOM 4090 N N . LEU A 1 511 ? -10.917 -50.752 -14.281 1.00 54.41 511 LEU A N 1
ATOM 4091 C CA . LEU A 1 511 ? -11.250 -51.542 -13.091 1.00 54.41 511 LEU A CA 1
ATOM 4092 C C . LEU A 1 511 ? -10.376 -51.225 -11.873 1.00 54.41 511 LEU A C 1
ATOM 4094 O O . LEU A 1 511 ? -10.837 -51.429 -10.752 1.00 54.41 511 LEU A O 1
ATOM 4098 N N . GLN A 1 512 ? -9.144 -50.741 -12.060 1.00 56.53 512 GLN A N 1
ATOM 4099 C CA . GLN A 1 512 ? -8.201 -50.504 -10.955 1.00 56.53 512 GLN A CA 1
ATOM 4100 C C . GLN A 1 512 ? -7.544 -49.114 -10.957 1.00 56.53 512 GLN A C 1
ATOM 4102 O O . GLN A 1 512 ? -6.767 -48.819 -10.053 1.00 56.53 512 GLN A O 1
ATOM 4107 N N . GLY A 1 513 ? -7.878 -48.233 -11.909 1.00 47.94 513 GLY A N 1
ATOM 4108 C CA . GLY A 1 513 ? -7.465 -46.823 -11.882 1.00 47.94 513 GLY A CA 1
ATOM 4109 C C . GLY A 1 513 ? -5.969 -46.560 -12.108 1.00 47.94 513 GLY A C 1
ATOM 4110 O O . GLY A 1 513 ? -5.516 -45.443 -11.872 1.00 47.94 513 GLY A O 1
ATOM 4111 N N . GLY A 1 514 ? -5.200 -47.551 -12.572 1.00 55.28 514 GLY A N 1
ATOM 4112 C CA . GLY A 1 514 ? -3.795 -47.399 -12.965 1.00 55.28 514 GLY A CA 1
ATOM 4113 C C . GLY A 1 514 ? -3.522 -47.979 -14.358 1.00 55.28 514 GLY A C 1
ATOM 4114 O O . GLY A 1 514 ? -4.105 -48.997 -14.724 1.00 55.28 514 GLY A O 1
ATOM 4115 N N . GLY A 1 515 ? -2.639 -47.330 -15.127 1.00 57.84 515 GLY A N 1
ATOM 4116 C CA . GLY A 1 515 ? -2.258 -47.703 -16.502 1.00 57.84 515 GLY A CA 1
ATOM 4117 C C . GLY A 1 515 ? -2.726 -46.705 -17.572 1.00 57.84 515 GLY A C 1
ATOM 4118 O O . GLY A 1 515 ? -3.473 -45.777 -17.276 1.00 57.84 515 GLY A O 1
ATOM 4119 N N . GLU A 1 516 ? -2.275 -46.873 -18.820 1.00 59.88 516 GLU A N 1
ATOM 4120 C CA . GLU A 1 516 ? -2.700 -46.012 -19.934 1.00 59.88 516 GLU A CA 1
ATOM 4121 C C . GLU A 1 516 ? -4.095 -46.398 -20.467 1.00 59.88 516 GLU A C 1
ATOM 4123 O O . GLU A 1 516 ? -4.430 -47.590 -20.520 1.00 59.88 516 GLU A O 1
ATOM 4128 N N . PRO A 1 517 ? -4.913 -45.411 -20.888 1.00 50.84 517 PRO A N 1
ATOM 4129 C CA . PRO A 1 517 ? -6.327 -45.613 -21.217 1.00 50.84 517 PRO A CA 1
ATOM 4130 C C . PRO A 1 517 ? -6.581 -46.469 -22.473 1.00 50.84 517 PRO A C 1
ATOM 4132 O O . PRO A 1 517 ? -7.676 -47.014 -22.623 1.00 50.84 517 PRO A O 1
ATOM 4135 N N . PHE A 1 518 ? -5.588 -46.652 -23.349 1.00 65.81 518 PHE A N 1
ATOM 4136 C CA . PHE A 1 518 ? -5.697 -47.448 -24.579 1.00 65.81 518 PHE A CA 1
ATOM 4137 C C . PHE A 1 518 ? -4.554 -48.464 -24.688 1.00 65.81 518 PHE A C 1
ATOM 4139 O O . PHE A 1 518 ? -3.451 -48.230 -24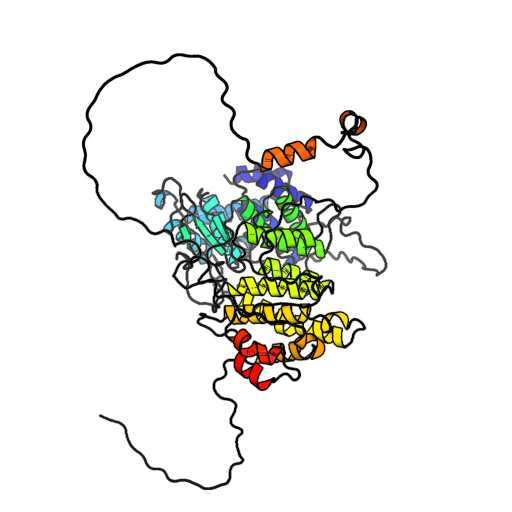.201 1.00 65.81 518 PHE A O 1
ATOM 4146 N N . VAL A 1 519 ? -4.809 -49.605 -25.330 1.00 53.50 519 VAL A N 1
ATOM 4147 C CA . VAL A 1 519 ? -3.810 -50.676 -25.484 1.00 53.50 519 VAL A CA 1
ATOM 4148 C C . VAL A 1 519 ? -2.873 -50.363 -26.666 1.00 53.50 519 VAL A C 1
ATOM 4150 O O . VAL A 1 519 ? -3.337 -50.346 -27.803 1.00 53.50 519 VAL A O 1
ATOM 4153 N N . GLY A 1 520 ? -1.566 -50.165 -26.414 1.00 54.97 520 GLY A N 1
ATOM 4154 C CA . GLY A 1 520 ? -0.515 -50.178 -27.456 1.00 54.97 520 GLY A CA 1
ATOM 4155 C C . GLY A 1 520 ? 0.321 -48.903 -27.677 1.00 54.97 520 GLY A C 1
ATOM 4156 O O . GLY A 1 520 ? 0.591 -48.561 -28.825 1.00 54.97 520 GLY A O 1
ATOM 4157 N N . SER A 1 521 ? 0.763 -48.199 -26.632 1.00 43.34 521 SER A N 1
ATOM 4158 C CA . SER A 1 521 ? 1.618 -47.006 -26.761 1.00 43.34 521 SER A CA 1
ATOM 4159 C C . SER A 1 521 ? 3.106 -47.341 -26.987 1.00 43.34 521 SER A C 1
ATOM 4161 O O . SER A 1 521 ? 3.856 -47.605 -26.051 1.00 43.34 521 SER A O 1
ATOM 4163 N N . SER A 1 522 ? 3.566 -47.266 -28.239 1.00 41.84 522 SER A N 1
ATOM 4164 C CA . SER A 1 522 ? 4.973 -46.988 -28.567 1.00 41.84 522 SER A CA 1
ATOM 4165 C C . SER A 1 522 ? 5.069 -46.201 -29.875 1.00 41.84 522 SER A C 1
ATOM 4167 O O . SER A 1 522 ? 5.397 -46.758 -30.913 1.00 41.84 522 SER A O 1
ATOM 4169 N N . ASP A 1 523 ? 4.716 -44.919 -29.816 1.00 30.20 523 ASP A N 1
ATOM 4170 C CA . ASP A 1 523 ? 5.293 -43.855 -30.640 1.00 30.20 523 ASP A CA 1
ATOM 4171 C C . ASP A 1 523 ? 4.891 -42.514 -30.013 1.00 30.20 523 ASP A C 1
ATOM 4173 O O . ASP A 1 523 ? 3.717 -42.220 -29.784 1.00 30.20 523 ASP A O 1
ATOM 4177 N N . SER A 1 524 ? 5.899 -41.736 -29.631 1.00 34.91 524 SER A N 1
ATOM 4178 C CA . SER A 1 524 ? 5.769 -40.498 -28.870 1.00 34.91 524 SER A CA 1
ATOM 4179 C C . SER A 1 524 ? 5.231 -39.360 -29.739 1.00 34.91 524 SER A C 1
ATOM 4181 O O . SER A 1 524 ? 5.955 -38.824 -30.580 1.00 34.91 524 SER A O 1
ATOM 4183 N N . LEU A 1 525 ? 3.990 -38.947 -29.476 1.00 27.69 525 LEU A N 1
ATOM 4184 C CA . LEU A 1 525 ? 3.424 -37.657 -29.876 1.00 27.69 525 LEU A CA 1
ATOM 4185 C C . LEU A 1 525 ? 2.955 -36.891 -28.618 1.00 27.69 525 LEU A C 1
ATOM 4187 O O . LEU A 1 525 ? 2.552 -37.523 -27.641 1.00 27.69 525 LEU A O 1
ATOM 4191 N N . PRO A 1 526 ? 3.056 -35.549 -28.605 1.00 29.09 526 PRO A N 1
ATOM 4192 C CA . PRO A 1 526 ? 3.024 -34.748 -27.382 1.00 29.09 526 PRO A CA 1
ATOM 4193 C C . PRO A 1 526 ? 1.617 -34.618 -26.775 1.00 29.09 526 PRO A C 1
ATOM 4195 O O . PRO A 1 526 ? 0.638 -34.365 -27.475 1.00 29.09 526 PRO A O 1
ATOM 4198 N N . ILE A 1 527 ? 1.546 -34.777 -25.452 1.00 26.92 527 ILE A N 1
ATOM 4199 C CA . ILE A 1 527 ? 0.333 -34.710 -24.623 1.00 26.92 527 ILE A CA 1
ATOM 4200 C C . ILE A 1 527 ? -0.100 -33.240 -24.437 1.00 26.92 527 ILE A C 1
ATOM 4202 O O . ILE A 1 527 ? 0.745 -32.415 -24.084 1.00 26.92 527 ILE A O 1
ATOM 4206 N N . PRO A 1 528 ? -1.393 -32.893 -24.600 1.00 24.98 528 PRO A N 1
ATOM 4207 C CA . PRO A 1 528 ? -1.927 -31.599 -24.196 1.00 24.98 528 PRO A CA 1
ATOM 4208 C C . PRO A 1 528 ? -2.262 -31.618 -22.697 1.00 24.98 528 PRO A C 1
ATOM 4210 O O . PRO A 1 528 ? -3.186 -32.300 -22.257 1.00 24.98 528 PRO A O 1
ATOM 4213 N N . THR A 1 529 ? -1.507 -30.868 -21.899 1.00 26.66 529 THR A N 1
ATOM 4214 C CA . THR A 1 529 ? -1.849 -30.537 -20.512 1.00 26.66 529 THR A CA 1
ATOM 4215 C C . THR A 1 529 ? -2.855 -29.391 -20.493 1.00 26.66 529 THR A C 1
ATOM 4217 O O . THR A 1 529 ? -2.569 -28.276 -20.923 1.00 26.66 529 THR A O 1
ATOM 4220 N N . THR A 1 530 ? -4.050 -29.662 -19.976 1.00 26.28 530 THR A N 1
ATOM 4221 C CA . THR A 1 530 ? -5.073 -28.653 -19.691 1.00 26.28 530 THR A CA 1
ATOM 4222 C C . THR A 1 530 ? -4.722 -27.937 -18.386 1.00 26.28 530 THR A C 1
ATOM 4224 O O . THR A 1 530 ? -5.128 -28.344 -17.301 1.00 26.28 530 THR A O 1
ATOM 4227 N N . THR A 1 531 ? -3.938 -26.870 -18.485 1.00 26.06 531 THR A N 1
ATOM 4228 C CA . THR A 1 531 ? -3.854 -25.801 -17.480 1.00 26.06 531 THR A CA 1
ATOM 4229 C C . THR A 1 531 ? -4.974 -24.788 -17.757 1.00 26.06 531 THR A C 1
ATOM 4231 O O . THR A 1 531 ? -5.286 -24.555 -18.929 1.00 26.06 531 THR A O 1
ATOM 4234 N N . PRO A 1 532 ? -5.585 -24.145 -16.743 1.00 25.84 532 PRO A N 1
ATOM 4235 C CA . PRO A 1 532 ? -6.410 -22.963 -16.977 1.00 25.84 532 PRO A CA 1
ATOM 4236 C C . PRO A 1 532 ? -5.540 -21.912 -17.672 1.00 25.84 532 PRO A C 1
ATOM 4238 O O . PRO A 1 532 ? -4.545 -21.456 -17.111 1.00 25.84 532 PRO A O 1
ATOM 4241 N N . GLN A 1 533 ? -5.862 -21.593 -18.924 1.00 25.44 533 GLN A N 1
ATOM 4242 C CA . GLN A 1 533 ? -5.120 -20.612 -19.702 1.00 25.44 533 GLN A CA 1
ATOM 4243 C C . GLN A 1 533 ? -5.303 -19.227 -19.080 1.00 25.44 533 GLN A C 1
ATOM 4245 O O . GLN A 1 533 ? -6.376 -18.628 -19.117 1.00 25.44 533 GLN A O 1
ATOM 4250 N N . THR A 1 534 ? -4.212 -18.741 -18.507 1.00 25.11 534 THR A N 1
ATOM 4251 C CA . THR A 1 534 ? -3.913 -17.338 -18.256 1.00 25.11 534 THR A CA 1
ATOM 4252 C C . THR A 1 534 ? -4.090 -16.523 -19.543 1.00 25.11 534 THR A C 1
ATOM 4254 O O . THR A 1 534 ? -3.526 -16.893 -20.576 1.00 25.11 534 THR A O 1
ATOM 4257 N N . PRO A 1 535 ? -4.787 -15.374 -19.524 1.00 24.20 535 PRO A N 1
ATOM 4258 C CA . PRO A 1 535 ? -4.651 -14.401 -20.591 1.00 24.20 535 PRO A CA 1
ATOM 4259 C C . PRO A 1 535 ? -3.311 -13.677 -20.399 1.00 24.20 535 PRO A C 1
ATOM 4261 O O . PRO A 1 535 ? -3.205 -12.687 -19.679 1.00 24.20 535 PRO A O 1
ATOM 4264 N N . ILE A 1 536 ? -2.259 -14.210 -21.020 1.00 30.84 536 ILE A N 1
ATOM 4265 C CA . ILE A 1 536 ? -1.025 -13.472 -21.303 1.00 30.84 536 ILE A CA 1
ATOM 4266 C C . ILE A 1 536 ? -1.318 -12.630 -22.549 1.00 30.84 536 ILE A C 1
ATOM 4268 O O . ILE A 1 536 ? -1.495 -13.179 -23.635 1.00 30.84 536 ILE A O 1
ATOM 4272 N N . LEU A 1 537 ? -1.419 -11.308 -22.394 1.00 34.59 537 LEU A N 1
ATOM 4273 C CA . LEU A 1 537 ? -1.761 -10.385 -23.481 1.00 34.59 537 LEU A CA 1
ATOM 4274 C C . LEU A 1 537 ? -0.513 -9.723 -24.089 1.00 34.59 537 LEU A C 1
ATOM 4276 O O . LEU A 1 537 ? 0.104 -8.846 -23.494 1.00 34.59 537 LEU A O 1
ATOM 4280 N N . GLU A 1 538 ? -0.185 -10.205 -25.291 1.00 32.56 538 GLU A N 1
ATOM 4281 C CA . GLU A 1 538 ? 0.423 -9.547 -26.464 1.00 32.56 538 GLU A CA 1
ATOM 4282 C C . GLU A 1 538 ? 1.422 -8.388 -26.266 1.00 32.56 538 GLU A C 1
ATOM 4284 O O . GLU A 1 538 ? 1.293 -7.298 -26.821 1.00 32.56 538 GLU A O 1
ATOM 4289 N N . THR A 1 539 ? 2.549 -8.692 -25.638 1.00 36.31 539 THR A N 1
ATOM 4290 C CA . THR A 1 539 ? 3.859 -8.327 -26.196 1.00 36.31 539 THR A CA 1
ATOM 4291 C C . THR A 1 539 ? 4.548 -9.650 -26.488 1.00 36.31 539 THR A C 1
ATOM 4293 O O . THR A 1 539 ? 4.924 -10.369 -25.568 1.00 36.31 539 THR A O 1
ATOM 4296 N N . THR A 1 540 ? 4.632 -10.053 -27.759 1.00 36.22 540 THR A N 1
ATOM 4297 C CA . THR A 1 540 ? 5.242 -11.331 -28.163 1.00 36.22 540 THR A CA 1
ATOM 4298 C C . THR A 1 540 ? 6.744 -11.310 -27.898 1.00 36.22 540 THR A C 1
ATOM 4300 O O . THR A 1 540 ? 7.549 -11.084 -28.797 1.00 36.22 540 THR A O 1
ATOM 4303 N N . ILE A 1 541 ? 7.123 -11.541 -26.650 1.00 50.69 541 ILE A N 1
ATOM 4304 C CA . ILE A 1 541 ? 8.488 -11.816 -26.245 1.00 50.69 541 ILE A CA 1
ATOM 4305 C C . ILE A 1 541 ? 8.472 -13.248 -25.710 1.00 50.69 541 ILE A C 1
ATOM 4307 O O . ILE A 1 541 ? 8.343 -13.486 -24.514 1.00 50.69 541 ILE A O 1
ATOM 4311 N N . LYS A 1 542 ? 8.503 -14.212 -26.635 1.00 45.88 542 LYS A N 1
ATOM 4312 C CA . LYS A 1 542 ? 8.669 -15.633 -26.312 1.00 45.88 542 LYS A CA 1
ATOM 4313 C C . LYS A 1 542 ? 10.162 -15.927 -26.201 1.00 45.88 542 LYS A C 1
ATOM 4315 O O . LYS A 1 542 ? 10.924 -15.502 -27.066 1.00 45.88 542 LYS A O 1
ATOM 4320 N N . ASP A 1 543 ? 10.553 -16.674 -25.173 1.00 45.97 543 ASP A N 1
ATOM 4321 C CA . ASP A 1 543 ? 11.956 -16.994 -24.870 1.00 45.97 543 ASP A CA 1
ATOM 4322 C C . ASP A 1 543 ? 12.670 -17.827 -25.962 1.00 45.97 543 ASP A C 1
ATOM 4324 O O . ASP A 1 543 ? 13.898 -17.887 -25.966 1.00 45.97 543 ASP A O 1
ATOM 4328 N N . ASP A 1 544 ? 11.917 -18.380 -26.925 1.00 42.47 544 ASP A N 1
ATOM 4329 C CA . ASP A 1 544 ? 12.405 -19.282 -27.979 1.00 42.47 544 ASP A CA 1
ATOM 4330 C C . ASP A 1 544 ? 12.419 -18.689 -29.412 1.00 42.47 544 ASP A C 1
ATOM 4332 O O . ASP A 1 544 ? 12.766 -19.399 -30.359 1.00 42.47 544 ASP A O 1
ATOM 4336 N N . GLU A 1 545 ? 12.061 -17.410 -29.632 1.00 50.16 545 GLU A N 1
ATOM 4337 C CA . GLU A 1 545 ? 12.188 -16.800 -30.974 1.00 50.16 545 GLU A CA 1
ATOM 4338 C C . GLU A 1 545 ? 13.607 -16.239 -31.227 1.00 50.16 545 GLU A C 1
ATOM 4340 O O . GLU A 1 545 ? 14.154 -15.524 -30.386 1.00 50.16 545 GLU A O 1
ATOM 4345 N N . PRO A 1 546 ? 14.211 -16.484 -32.412 1.00 55.28 546 PRO A N 1
ATOM 4346 C CA . PRO A 1 546 ? 15.550 -15.984 -32.750 1.00 55.28 546 PRO A CA 1
ATOM 4347 C C . PRO A 1 546 ? 15.619 -14.451 -32.891 1.00 55.28 546 PRO A C 1
ATOM 4349 O O . PRO A 1 546 ? 16.713 -13.881 -32.889 1.00 55.28 546 PRO A O 1
ATOM 4352 N N . GLU A 1 547 ? 14.468 -13.782 -33.003 1.00 69.62 547 GLU A N 1
ATOM 4353 C CA . GLU A 1 547 ? 14.328 -12.335 -33.159 1.00 69.62 547 GLU A CA 1
ATOM 4354 C C . GLU A 1 547 ? 13.405 -11.768 -32.073 1.00 69.62 547 GLU A C 1
ATOM 4356 O O . GLU A 1 547 ? 12.251 -12.170 -31.946 1.00 69.62 547 GLU A O 1
ATOM 4361 N N . THR A 1 548 ? 13.890 -10.792 -31.302 1.00 84.62 548 THR A N 1
ATOM 4362 C CA . THR A 1 548 ? 13.071 -10.097 -30.299 1.00 84.62 548 THR A CA 1
ATOM 4363 C C . THR A 1 548 ? 12.284 -8.972 -30.965 1.00 84.62 548 THR A C 1
ATOM 4365 O O . THR A 1 548 ? 12.878 -8.077 -31.570 1.00 84.62 548 THR A O 1
ATOM 4368 N N . LYS A 1 549 ? 10.955 -8.987 -30.824 1.00 89.69 549 LYS A N 1
ATOM 4369 C CA . LYS A 1 549 ? 10.045 -7.976 -31.383 1.00 89.69 549 LYS A CA 1
ATOM 4370 C C . LYS A 1 549 ? 9.364 -7.189 -30.270 1.00 89.69 549 LYS A C 1
ATOM 4372 O O . LYS A 1 549 ? 8.873 -7.781 -29.313 1.00 89.69 549 LYS A O 1
ATOM 4377 N N . ILE A 1 550 ? 9.297 -5.868 -30.413 1.00 92.75 550 ILE A N 1
ATOM 4378 C CA . ILE A 1 550 ? 8.563 -4.987 -29.493 1.00 92.75 550 ILE A CA 1
ATOM 4379 C C . ILE A 1 550 ? 7.738 -3.949 -30.250 1.00 92.75 550 ILE A C 1
ATOM 4381 O O . ILE A 1 550 ? 8.066 -3.592 -31.380 1.00 92.75 550 ILE A O 1
ATOM 4385 N N . VAL A 1 551 ? 6.701 -3.428 -29.597 1.00 93.19 551 VAL A N 1
ATOM 4386 C CA . VAL A 1 551 ? 5.923 -2.272 -30.059 1.00 93.19 551 VAL A CA 1
ATOM 4387 C C . VAL A 1 551 ? 6.147 -1.141 -29.062 1.00 93.19 551 VAL A C 1
ATOM 4389 O O . VAL A 1 551 ? 5.885 -1.314 -27.874 1.00 93.19 551 VAL A O 1
ATOM 4392 N N . LEU A 1 552 ? 6.631 0.006 -29.541 1.00 93.44 552 LEU A N 1
ATOM 4393 C CA . LEU A 1 552 ? 6.749 1.224 -28.735 1.00 93.44 552 LEU A CA 1
ATOM 4394 C C . LEU A 1 552 ? 5.487 2.061 -28.931 1.00 93.44 552 LEU A C 1
ATOM 4396 O O . LEU A 1 552 ? 5.091 2.330 -30.066 1.00 93.44 552 LEU A O 1
ATOM 4400 N N . LYS A 1 553 ? 4.852 2.470 -27.839 1.00 92.88 553 LYS A N 1
ATOM 4401 C CA . LYS A 1 553 ? 3.563 3.167 -27.859 1.00 92.88 553 LYS A CA 1
ATOM 4402 C C . LYS A 1 553 ? 3.731 4.681 -27.714 1.00 92.88 553 LYS A C 1
ATOM 4404 O O . LYS A 1 553 ? 3.039 5.440 -28.400 1.00 92.88 553 LYS A O 1
ATOM 4409 N N . SER A 1 554 ? 4.683 5.142 -26.901 1.00 93.19 554 SER A N 1
ATOM 4410 C CA . SER A 1 554 ? 4.895 6.577 -26.684 1.00 93.19 554 SER A CA 1
ATOM 4411 C C . SER A 1 554 ? 5.373 7.290 -27.948 1.00 93.19 554 SER A C 1
ATOM 4413 O O . SER A 1 554 ? 6.138 6.761 -28.763 1.00 93.19 554 SER A O 1
ATOM 4415 N N . LYS A 1 555 ? 4.951 8.543 -28.127 1.00 91.81 555 LYS A N 1
ATOM 4416 C CA . LYS A 1 555 ? 5.398 9.412 -29.229 1.00 91.81 555 LYS A CA 1
ATOM 4417 C C . LYS A 1 555 ? 6.910 9.633 -29.169 1.00 91.81 555 LYS A C 1
ATOM 4419 O O . LYS A 1 555 ? 7.578 9.596 -30.205 1.00 91.81 555 LYS A O 1
ATOM 4424 N N . LYS A 1 556 ? 7.460 9.818 -27.961 1.00 91.94 556 LYS A N 1
ATOM 4425 C CA . LYS A 1 556 ? 8.901 10.020 -27.743 1.00 91.94 556 LYS A CA 1
ATOM 4426 C C . LYS A 1 556 ? 9.709 8.807 -28.199 1.00 91.94 556 LYS A C 1
ATOM 4428 O O . LYS A 1 556 ? 10.573 8.970 -29.062 1.00 91.94 556 LYS A O 1
ATOM 4433 N N . MET A 1 557 ? 9.411 7.608 -27.697 1.00 93.56 557 MET A N 1
ATOM 4434 C CA . MET A 1 557 ? 10.185 6.403 -28.024 1.00 93.56 557 MET A CA 1
ATOM 4435 C C . MET A 1 557 ? 10.022 5.981 -29.485 1.00 93.56 557 MET A C 1
ATOM 4437 O O . MET A 1 557 ? 11.020 5.642 -30.123 1.00 93.56 557 MET A O 1
ATOM 4441 N N . ARG A 1 558 ? 8.821 6.110 -30.069 1.00 92.50 558 ARG A N 1
ATOM 4442 C CA . ARG A 1 558 ? 8.609 5.872 -31.509 1.00 92.50 558 ARG A CA 1
ATOM 4443 C C . ARG A 1 558 ? 9.473 6.773 -32.384 1.00 92.50 558 ARG A C 1
ATOM 4445 O O . ARG A 1 558 ? 10.133 6.293 -33.301 1.00 92.50 558 ARG A O 1
ATOM 4452 N N . SER A 1 559 ? 9.551 8.065 -32.056 1.00 90.44 559 SER A N 1
ATOM 4453 C CA . SER A 1 559 ? 10.389 9.019 -32.799 1.00 90.44 559 SER A CA 1
ATOM 4454 C C . SER A 1 559 ? 11.894 8.720 -32.713 1.00 90.44 559 SER A C 1
ATOM 4456 O O . SER A 1 559 ? 12.676 9.238 -33.511 1.00 90.44 559 SER A O 1
ATOM 4458 N N . MET A 1 560 ? 12.303 7.897 -31.742 1.00 92.50 560 MET A N 1
ATOM 4459 C CA . MET A 1 560 ? 13.685 7.481 -31.510 1.00 92.50 560 MET A CA 1
ATOM 4460 C C . MET A 1 560 ? 14.005 6.090 -32.059 1.00 92.50 560 MET A C 1
ATOM 4462 O O . MET A 1 560 ? 15.162 5.686 -31.954 1.00 92.50 560 MET A O 1
ATOM 4466 N N . LYS A 1 561 ? 13.049 5.360 -32.655 1.00 91.44 561 LYS A N 1
ATOM 4467 C CA . LYS A 1 561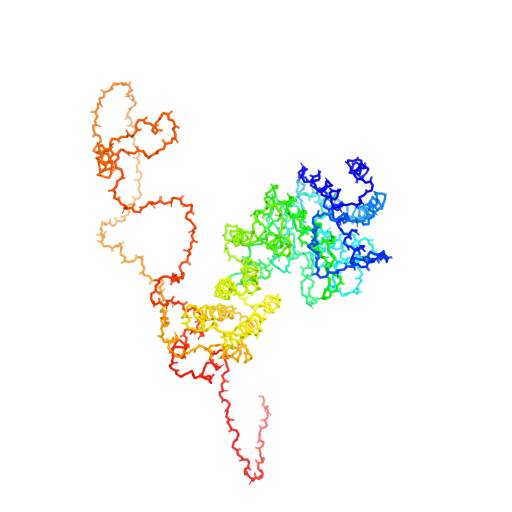 ? 13.229 3.945 -33.036 1.00 91.44 561 LYS A CA 1
ATOM 4468 C C . LYS A 1 561 ? 14.535 3.691 -33.804 1.00 91.44 561 LYS A C 1
ATOM 4470 O O . LYS A 1 561 ? 15.317 2.827 -33.416 1.00 91.44 561 LYS A O 1
ATOM 4475 N N . ASP A 1 562 ? 14.833 4.527 -34.802 1.00 90.62 562 ASP A N 1
ATOM 4476 C CA . ASP A 1 562 ? 16.006 4.373 -35.669 1.00 90.62 562 ASP A CA 1
ATOM 4477 C C . ASP A 1 562 ? 17.308 4.706 -34.925 1.00 90.62 562 ASP A C 1
ATOM 4479 O O . ASP A 1 562 ? 18.361 4.130 -35.199 1.00 90.62 562 ASP A O 1
ATOM 4483 N N . LEU A 1 563 ? 17.245 5.614 -33.945 1.00 91.38 563 LEU A N 1
ATOM 4484 C CA . LEU A 1 563 ? 18.386 5.992 -33.110 1.00 91.38 563 LEU A CA 1
ATOM 4485 C C . LEU A 1 563 ? 18.738 4.912 -32.084 1.00 91.38 563 LEU A C 1
ATOM 4487 O O . LEU A 1 563 ? 19.911 4.780 -31.736 1.00 91.38 563 LEU A O 1
ATOM 4491 N N . LEU A 1 564 ? 17.746 4.159 -31.601 1.00 91.88 564 LEU A N 1
ATOM 4492 C CA . LEU A 1 564 ? 17.919 3.110 -30.591 1.00 91.88 564 LEU A CA 1
ATOM 4493 C C . LEU A 1 564 ? 18.623 1.875 -31.184 1.00 91.88 564 LEU A C 1
ATOM 4495 O O . LEU A 1 564 ? 19.547 1.328 -30.573 1.00 91.88 564 LEU A O 1
ATOM 4499 N N . ILE A 1 565 ? 18.287 1.513 -32.426 1.00 91.44 565 ILE A N 1
ATOM 4500 C CA . ILE A 1 565 ? 18.881 0.371 -33.147 1.00 91.44 565 ILE A CA 1
ATOM 4501 C C . ILE A 1 565 ? 20.147 0.723 -33.952 1.00 91.44 565 ILE A C 1
ATOM 4503 O O . ILE A 1 565 ? 20.820 -0.164 -34.477 1.00 91.44 565 ILE A O 1
ATOM 4507 N N . ALA A 1 566 ? 20.520 2.004 -34.055 1.00 89.62 566 ALA A N 1
ATOM 4508 C CA . ALA A 1 566 ? 21.677 2.442 -34.841 1.00 89.62 566 ALA A CA 1
ATOM 4509 C C . ALA A 1 566 ? 23.008 1.891 -34.304 1.00 89.62 566 ALA A C 1
ATOM 4511 O O . ALA A 1 566 ? 23.266 1.940 -33.103 1.00 89.62 566 ALA A O 1
ATOM 4512 N N . LYS A 1 567 ? 23.940 1.488 -35.183 1.00 86.94 567 LYS A N 1
ATOM 4513 C CA . LYS A 1 567 ? 25.268 0.984 -34.761 1.00 86.94 567 LYS A CA 1
ATOM 4514 C C . LYS A 1 567 ? 25.983 1.921 -33.784 1.00 86.94 567 LYS A C 1
ATOM 4516 O O . LYS A 1 567 ? 26.495 1.482 -32.758 1.00 86.94 567 LYS A O 1
ATOM 4521 N N . LYS A 1 568 ? 25.942 3.228 -34.055 1.00 89.56 568 LYS A N 1
ATOM 4522 C CA . LYS A 1 568 ? 26.453 4.269 -33.158 1.00 8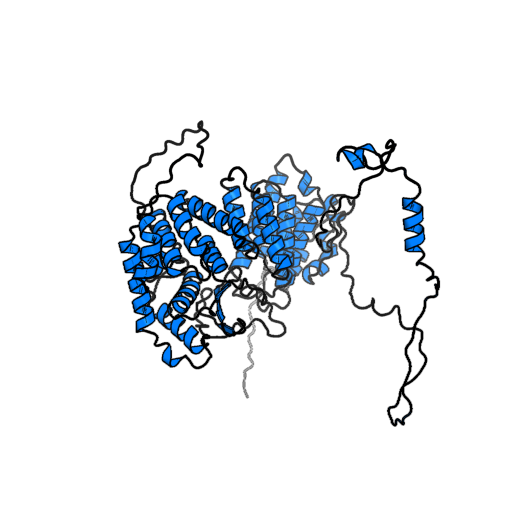9.56 568 LYS A CA 1
ATOM 4523 C C . LYS A 1 568 ? 25.297 5.093 -32.597 1.00 89.56 568 LYS A C 1
ATOM 4525 O O . LYS A 1 568 ? 24.620 5.787 -33.350 1.00 89.56 568 LYS A O 1
ATOM 4530 N N . LEU A 1 569 ? 25.125 5.057 -31.277 1.00 90.00 569 LEU A N 1
ATOM 4531 C CA . LEU A 1 569 ? 24.099 5.835 -30.583 1.00 90.00 569 LEU A CA 1
ATOM 4532 C C . LEU A 1 569 ? 24.387 7.338 -30.690 1.00 90.00 569 LEU A C 1
ATOM 4534 O O . LEU A 1 569 ? 25.447 7.817 -30.271 1.00 90.00 569 LEU A O 1
ATOM 4538 N N . ASN A 1 570 ? 23.424 8.100 -31.210 1.00 92.19 570 ASN A N 1
ATOM 4539 C CA . ASN A 1 570 ? 23.471 9.559 -31.183 1.00 92.19 570 ASN A CA 1
ATOM 4540 C C . ASN A 1 570 ? 22.937 10.066 -29.836 1.00 92.19 570 ASN A C 1
ATOM 4542 O O . ASN A 1 570 ? 21.768 10.424 -29.699 1.00 92.19 570 ASN A O 1
ATOM 4546 N N . THR A 1 571 ? 23.811 10.088 -28.831 1.00 90.50 571 THR A N 1
ATOM 4547 C CA . THR A 1 571 ? 23.456 10.451 -27.450 1.00 90.50 571 THR A CA 1
ATOM 4548 C C . THR A 1 571 ? 22.870 11.859 -27.328 1.00 90.50 571 THR A C 1
ATOM 4550 O O . THR A 1 571 ? 21.999 12.088 -26.493 1.00 90.50 571 THR A O 1
ATOM 4553 N N . GLN A 1 572 ? 23.287 12.799 -28.182 1.00 89.12 572 GLN A N 1
ATOM 4554 C CA . GLN A 1 572 ? 22.740 14.158 -28.195 1.00 89.12 572 GLN A CA 1
ATOM 4555 C C . GLN A 1 572 ? 21.296 14.183 -28.703 1.00 89.12 572 GLN A C 1
ATOM 4557 O O . GLN A 1 572 ? 20.452 14.814 -28.072 1.00 89.12 572 GLN A O 1
ATOM 4562 N N . ALA A 1 573 ? 21.004 13.479 -29.801 1.00 89.50 573 ALA A N 1
ATOM 4563 C CA . ALA A 1 573 ? 19.650 13.399 -30.351 1.00 89.50 573 ALA A CA 1
ATOM 4564 C C . ALA A 1 573 ? 18.685 12.680 -29.396 1.00 89.50 573 ALA A C 1
ATOM 4566 O O . ALA A 1 573 ? 17.613 13.208 -29.110 1.00 89.50 573 ALA A O 1
ATOM 4567 N N . ILE A 1 574 ? 19.111 11.550 -28.817 1.00 89.81 574 ILE A N 1
ATOM 4568 C CA . ILE A 1 574 ? 18.322 10.800 -27.825 1.00 89.81 574 ILE A CA 1
ATOM 4569 C C . ILE A 1 574 ? 18.038 11.677 -26.600 1.00 89.81 574 ILE A C 1
ATOM 4571 O O . ILE A 1 574 ? 16.902 11.767 -26.139 1.00 89.81 574 ILE A O 1
ATOM 4575 N N . SER A 1 575 ? 19.049 12.391 -26.092 1.00 89.81 575 SER A N 1
ATOM 4576 C CA . SER A 1 575 ? 18.864 13.289 -24.950 1.00 89.81 575 SER A CA 1
ATOM 4577 C C . SER A 1 575 ? 17.890 14.426 -25.255 1.00 89.81 575 SER A C 1
ATOM 4579 O O . SER A 1 575 ? 17.120 14.815 -24.375 1.00 89.81 575 SER A O 1
ATOM 4581 N N . LEU A 1 576 ? 17.928 14.971 -26.474 1.00 88.56 576 LEU A N 1
ATOM 4582 C CA . LEU A 1 576 ? 17.051 16.053 -26.915 1.00 88.56 576 LEU A CA 1
ATOM 4583 C C . LEU A 1 576 ? 15.590 15.590 -26.996 1.00 88.56 576 LEU A C 1
ATOM 4585 O O . LEU A 1 576 ? 14.710 16.270 -26.474 1.00 88.56 576 LEU A O 1
ATOM 4589 N N . GLN A 1 577 ? 15.346 14.419 -27.594 1.00 87.06 577 GLN A N 1
ATOM 4590 C CA . GLN A 1 577 ? 14.004 13.847 -27.746 1.00 87.06 577 GLN A CA 1
ATOM 4591 C C . GLN A 1 577 ? 13.407 13.392 -26.407 1.00 87.06 577 GLN A C 1
ATOM 4593 O O . GLN A 1 577 ? 12.237 13.659 -26.143 1.00 87.06 577 GLN A O 1
ATOM 4598 N N . MET A 1 578 ? 14.212 12.805 -25.515 1.00 83.81 578 MET A N 1
ATOM 4599 C CA . MET A 1 578 ? 13.760 12.399 -24.177 1.00 83.81 578 MET A CA 1
ATOM 4600 C C . MET A 1 578 ? 13.406 13.589 -23.279 1.00 83.81 578 MET A C 1
ATOM 4602 O O . MET A 1 578 ? 12.380 13.568 -22.606 1.00 83.81 578 MET A O 1
ATOM 4606 N N . SER A 1 579 ? 14.234 14.639 -23.274 1.00 79.62 579 SER A N 1
ATOM 4607 C CA . SER A 1 579 ? 14.055 15.797 -22.379 1.00 79.62 579 SER A CA 1
ATOM 4608 C C . SER A 1 579 ? 13.160 16.906 -22.939 1.00 79.62 579 SER A C 1
ATOM 4610 O O . SER A 1 579 ? 12.963 17.912 -22.260 1.00 79.62 579 SER A O 1
ATOM 4612 N N . ALA A 1 580 ? 12.664 16.758 -24.177 1.00 65.00 580 ALA A N 1
ATOM 4613 C CA . ALA A 1 580 ? 11.885 17.765 -24.905 1.00 65.00 580 ALA A CA 1
ATOM 4614 C C . ALA A 1 580 ? 12.507 19.183 -24.887 1.00 65.00 580 ALA A C 1
ATOM 4616 O O . ALA A 1 580 ? 11.798 20.186 -24.981 1.00 65.00 580 ALA A O 1
ATOM 4617 N N . GLN A 1 581 ? 13.839 19.296 -24.777 1.00 52.41 581 GLN A N 1
ATOM 4618 C CA . GLN A 1 581 ? 14.525 20.587 -24.820 1.00 52.41 581 GLN A CA 1
ATOM 4619 C C . GLN A 1 581 ? 14.393 21.186 -26.224 1.00 52.41 581 GLN A C 1
ATOM 4621 O O . GLN A 1 581 ? 15.161 20.874 -27.131 1.00 52.41 581 GLN A O 1
ATOM 4626 N N . SER A 1 582 ? 13.446 22.103 -26.423 1.00 43.78 582 SER A N 1
ATOM 4627 C CA . SER A 1 582 ? 13.533 23.018 -27.554 1.00 43.78 582 SER A CA 1
ATOM 4628 C C . SER A 1 582 ? 14.779 23.886 -27.346 1.00 43.78 582 SER A C 1
ATOM 4630 O O . SER A 1 582 ? 14.859 24.603 -26.352 1.00 43.78 582 SER A O 1
ATOM 4632 N N . GLN A 1 583 ? 15.707 23.842 -28.301 1.00 39.44 583 GLN A N 1
ATOM 4633 C CA . GLN A 1 583 ? 16.985 24.570 -28.380 1.00 39.44 583 GLN A CA 1
ATOM 4634 C C . GLN A 1 583 ? 18.221 23.791 -27.904 1.00 39.44 583 GLN A C 1
ATOM 4636 O O . GLN A 1 583 ? 18.635 23.836 -26.748 1.00 39.44 583 GLN A O 1
ATOM 4641 N N . GLY A 1 584 ? 18.889 23.157 -28.876 1.00 37.84 584 GLY A N 1
ATOM 4642 C CA . GLY A 1 584 ? 20.284 22.753 -28.745 1.00 37.84 584 GLY A CA 1
ATOM 4643 C C . GLY A 1 584 ? 21.148 23.963 -28.390 1.00 37.84 584 GLY A C 1
ATOM 4644 O O . GLY A 1 584 ? 21.073 25.006 -29.043 1.00 37.84 584 GLY A O 1
ATOM 4645 N N . GLY A 1 585 ? 21.941 23.829 -27.326 1.00 33.69 585 GLY A N 1
ATOM 4646 C CA . GLY A 1 585 ? 22.788 24.897 -26.808 1.00 33.69 585 GLY A CA 1
ATOM 4647 C C . GLY A 1 585 ? 23.653 25.509 -27.906 1.00 33.69 585 GLY A C 1
ATOM 4648 O O . GLY A 1 585 ? 24.578 24.876 -28.418 1.00 33.69 585 GLY A O 1
ATOM 4649 N N . LYS A 1 586 ? 23.369 26.766 -28.259 1.00 32.50 586 LYS A N 1
ATOM 4650 C CA . LYS A 1 586 ? 24.294 27.580 -29.044 1.00 32.50 586 LYS A CA 1
ATOM 4651 C C . LYS A 1 586 ? 25.574 27.709 -28.226 1.00 32.50 586 LYS A C 1
ATOM 4653 O O . LYS A 1 586 ? 25.577 28.316 -27.158 1.00 32.50 586 LYS A O 1
ATOM 4658 N N . ARG A 1 587 ? 26.661 27.114 -28.720 1.00 31.73 587 ARG A N 1
ATOM 4659 C CA . ARG A 1 587 ? 28.007 27.361 -28.198 1.00 31.73 587 ARG A CA 1
ATOM 4660 C C . ARG A 1 587 ? 28.253 28.870 -28.240 1.00 31.73 587 ARG A C 1
ATOM 4662 O O . ARG A 1 587 ? 28.173 29.469 -29.311 1.00 31.73 587 ARG A O 1
ATOM 4669 N N . HIS A 1 588 ? 28.530 29.476 -27.089 1.00 31.33 588 HIS A N 1
ATOM 4670 C CA . HIS A 1 588 ? 29.033 30.843 -27.032 1.00 31.33 588 HIS A CA 1
ATOM 4671 C C . HIS A 1 588 ? 30.364 30.905 -27.790 1.00 31.33 588 HIS A C 1
ATOM 4673 O O . HIS A 1 588 ? 31.342 30.277 -27.388 1.00 31.33 588 HIS A O 1
ATOM 4679 N N . ALA A 1 589 ? 30.382 31.638 -28.903 1.00 32.16 589 ALA A N 1
ATOM 4680 C CA . ALA A 1 589 ? 31.619 32.093 -29.524 1.00 32.16 589 ALA A CA 1
ATOM 4681 C C . ALA A 1 589 ? 32.312 33.120 -28.599 1.00 32.16 589 ALA A C 1
ATOM 4683 O O . ALA A 1 589 ? 31.617 33.785 -27.818 1.00 32.16 589 ALA A O 1
ATOM 4684 N N . PRO A 1 590 ? 33.650 33.255 -28.646 1.00 30.88 590 PRO A N 1
ATOM 4685 C CA . PRO A 1 590 ? 34.379 34.161 -27.765 1.00 30.88 590 PRO A CA 1
ATOM 4686 C C . PRO A 1 590 ? 33.985 35.616 -28.035 1.00 30.88 590 PRO A C 1
ATOM 4688 O O . PRO A 1 590 ? 33.798 36.018 -29.181 1.00 30.88 590 PRO A O 1
ATOM 4691 N N . ARG A 1 591 ? 33.850 36.393 -26.957 1.00 28.42 591 ARG A N 1
ATOM 4692 C CA . ARG A 1 591 ? 33.656 37.847 -26.988 1.00 28.42 591 ARG A CA 1
ATOM 4693 C C . ARG A 1 591 ? 34.867 38.512 -27.642 1.00 28.42 591 ARG A C 1
ATOM 4695 O O . ARG A 1 591 ? 35.924 38.534 -27.022 1.00 28.42 591 ARG A O 1
ATOM 4702 N N . ASP A 1 592 ? 34.655 39.135 -28.797 1.00 31.42 592 ASP A N 1
ATOM 4703 C CA . ASP A 1 592 ? 35.464 40.271 -29.231 1.00 31.42 592 ASP A CA 1
ATOM 4704 C C . ASP A 1 592 ? 34.746 41.581 -28.892 1.00 31.42 592 ASP A C 1
ATOM 4706 O O . ASP A 1 592 ? 33.524 41.726 -28.977 1.00 31.42 592 ASP A O 1
ATOM 4710 N N . THR A 1 593 ? 35.555 42.509 -28.408 1.00 36.22 593 THR A N 1
ATOM 4711 C CA . THR A 1 593 ? 35.237 43.808 -27.824 1.00 36.22 593 THR A CA 1
ATOM 4712 C C . THR A 1 593 ? 34.733 44.822 -28.852 1.00 36.22 593 THR A C 1
ATOM 4714 O O . THR A 1 593 ? 35.466 45.142 -29.782 1.00 36.22 593 THR A O 1
ATOM 4717 N N . ALA A 1 594 ? 33.558 45.418 -28.621 1.00 31.27 594 ALA A N 1
ATOM 4718 C CA . ALA A 1 594 ? 33.257 46.814 -28.970 1.00 31.27 594 ALA A CA 1
ATOM 4719 C C . ALA A 1 594 ? 31.964 47.284 -28.275 1.00 31.27 594 ALA A C 1
ATOM 4721 O O . ALA A 1 594 ? 30.963 46.573 -28.227 1.00 31.27 594 ALA A O 1
ATOM 4722 N N . GLU A 1 595 ? 32.033 48.480 -27.702 1.00 32.66 595 GLU A N 1
ATOM 4723 C CA . GLU A 1 595 ? 31.052 49.141 -26.833 1.00 32.66 595 GLU A CA 1
ATOM 4724 C C . GLU A 1 595 ? 30.021 49.997 -27.639 1.00 32.66 595 GLU A C 1
ATOM 4726 O O . GLU A 1 595 ? 30.036 49.944 -28.869 1.00 32.66 595 GLU A O 1
ATOM 4731 N N . PRO A 1 596 ? 29.055 50.727 -27.028 1.00 40.69 596 PRO A N 1
ATOM 4732 C CA . PRO A 1 596 ? 27.631 50.544 -27.317 1.00 40.69 596 PRO A CA 1
ATOM 4733 C C . PRO A 1 596 ? 26.932 51.780 -27.918 1.00 40.69 596 PRO A C 1
ATOM 4735 O O . PRO A 1 596 ? 27.355 52.916 -27.720 1.00 40.69 596 PRO A O 1
ATOM 4738 N N . ILE A 1 597 ? 25.764 51.594 -28.550 1.00 31.62 597 ILE A N 1
ATOM 4739 C CA . ILE A 1 597 ? 24.838 52.706 -28.836 1.00 31.62 597 ILE A CA 1
ATOM 4740 C C . ILE A 1 597 ? 23.413 52.346 -28.405 1.00 31.62 597 ILE A C 1
ATOM 4742 O O . ILE A 1 597 ? 22.719 51.526 -28.999 1.00 31.62 597 ILE A O 1
ATOM 4746 N N . SER A 1 598 ? 22.995 53.023 -27.339 1.00 33.34 598 SER A N 1
ATOM 4747 C CA . SER A 1 598 ? 21.623 53.175 -26.859 1.00 33.34 598 SER A CA 1
ATOM 4748 C C . SER A 1 598 ? 20.807 54.063 -27.802 1.00 33.34 598 SER A C 1
ATOM 4750 O O . SER A 1 598 ? 21.294 55.125 -28.191 1.00 33.34 598 SER A O 1
ATOM 4752 N N . ARG A 1 599 ? 19.540 53.697 -28.067 1.00 30.81 599 ARG A N 1
ATOM 4753 C CA . ARG A 1 599 ? 18.398 54.640 -28.053 1.00 30.81 599 ARG A CA 1
ATOM 4754 C C . ARG A 1 599 ? 17.025 53.942 -28.101 1.00 30.81 599 ARG A C 1
ATOM 4756 O O . ARG A 1 599 ? 16.596 53.435 -29.125 1.00 30.81 599 ARG A O 1
ATOM 4763 N N . ARG A 1 600 ? 16.359 53.985 -26.939 1.00 33.34 600 ARG A N 1
ATOM 4764 C CA . ARG A 1 600 ? 14.934 54.292 -26.656 1.00 33.34 600 ARG A CA 1
ATOM 4765 C C . ARG A 1 600 ? 13.876 54.163 -27.772 1.00 33.34 600 ARG A C 1
ATOM 4767 O O . ARG A 1 600 ? 13.918 54.913 -28.737 1.00 33.34 600 ARG A O 1
ATOM 4774 N N . SER A 1 601 ? 12.763 53.509 -27.416 1.00 30.09 601 SER A N 1
ATOM 4775 C CA . SER A 1 601 ? 11.393 54.074 -27.489 1.00 30.09 601 SER A CA 1
ATOM 4776 C C . SER A 1 601 ? 10.470 53.265 -26.556 1.00 30.09 601 SER A C 1
ATOM 4778 O O . SER A 1 601 ? 10.380 52.053 -26.697 1.00 30.09 601 SER A O 1
ATOM 4780 N N . ARG A 1 602 ? 10.114 53.774 -25.368 1.00 31.61 602 ARG A N 1
ATOM 4781 C CA . ARG A 1 602 ? 8.876 54.505 -25.005 1.00 31.61 602 ARG A CA 1
ATOM 4782 C C . ARG A 1 602 ? 7.561 53.764 -25.300 1.00 31.61 602 ARG A C 1
ATOM 4784 O O . ARG A 1 602 ? 7.223 53.465 -26.435 1.00 31.61 602 ARG A O 1
ATOM 4791 N N . ARG A 1 603 ? 6.840 53.542 -24.199 1.00 32.22 603 ARG A N 1
ATOM 4792 C CA . ARG A 1 603 ? 5.478 53.023 -24.047 1.00 32.22 603 ARG A CA 1
ATOM 4793 C C . ARG A 1 603 ? 4.476 54.194 -24.018 1.00 32.22 603 ARG A C 1
ATOM 4795 O O . ARG A 1 603 ? 4.876 55.299 -23.642 1.00 32.22 603 ARG A O 1
ATOM 4802 N N . ASN A 1 604 ? 3.211 53.852 -24.275 1.00 32.25 604 ASN A N 1
ATOM 4803 C CA . ASN A 1 604 ? 1.941 54.563 -24.026 1.00 32.25 604 ASN A CA 1
ATOM 4804 C C . ASN A 1 604 ? 1.411 55.430 -25.184 1.00 32.25 604 ASN A C 1
ATOM 4806 O O . ASN A 1 604 ? 2.033 56.420 -25.563 1.00 32.25 604 ASN A O 1
ATOM 4810 N N . ASN A 1 605 ? 0.247 55.061 -25.731 1.00 34.03 605 ASN A N 1
ATOM 4811 C CA . ASN A 1 605 ? -1.042 55.174 -25.032 1.00 34.03 605 ASN A CA 1
ATOM 4812 C C . ASN A 1 605 ? -1.800 53.851 -25.047 1.00 34.03 605 ASN A C 1
ATOM 4814 O O . ASN A 1 605 ? -1.605 53.103 -26.031 1.00 34.03 605 ASN A O 1
#

Organism: Aphis gossypii (NCBI:txid80765)